Protein AF-T1KEI6-F1 (afdb_monomer_lite)

Sequence (555 aa):
MAERFSPIEEIEIKVPFSKLLQLYTDHPIPQHQKASKKLASEFIQYDKYNFREFKREVYTLTHQNKNYNYVRLSVIYKNNLIQTEACREKKKEAKGYASELMISEILSSDKYFYMKHDQANALKNFDEISLMPPYVIGLPNYRGHCFFVPLFVPLFNIYDFVETLVKANDIAIGYLDAHRRKRPGSKSSRNQSNPDLEQYQEEPEFLWTRAIMDFFSVYRKASRQGELKVENVPNNIHVKYPKLYGDYFNKAKSGAYQKTRNQDDLRLDRRLIKICLELADFQSPSYAEPGGFVCKLFKDILRKLSAESLVIPSESPFNELFNTEIRFEYFCENCALSIPKFKKRKSFSMFRIPAEHETYGSIQEIIDDHKYFLSLQNEKCEHIKKGIVCNNKMKDLQNIVITKLPKILAFETVPYEKKGIPITMSEEITIKSGENISTYELRSYSVVFEVFKDAKGDLISLRHILPDDRVKESGGLHIMANIKTNLGWFEVNNDKVYEPLRDYPFVKPENLIFYVKKNDLSHIPRVGNFYDVEGDLIITADDDVVMFADDNCDW

Foldseek 3Di:
DDDDDDDWDKPWPDPPVVLVVVPDPDDDPVVVVVLVVVLLVVVCVVPVPFWDDWDWDWDWDQDPNDTDTDIIIITIGNDDDPPVVVVVVSVVVSVVVVVVVVVVCLVVCPVLLCPDPVNLVVLVPDDLCRNAQQFQWFAADLAQAQLVFQPLSLLSQASLSSVLLSVLVVVQVVVCVVCVVPDDDPPDDPDDDDPPDPPPPDDDQCPLSSLSNQLSVLVSVCSVQLFDDPLCRPPCVCVVFVPVCVVVVVVNVPPPSPDDVDCSNVSNVSSQVSVLSSCCSPPNVCSVHRDDFNVVVVVVSLVVQQVSCVVDPDGRSCCQAQWWKKWWWWDDPVPPPDDDTDIDIDIDSEFEDEQFDAPAAEPQVCQVPVVNRVLRRQDAQQDADPNDGPRHGTHDIGPMATAHDHQKYKYAYAYDPDHHRGYFYDQKHWHDHPPDIWIWGWFKKKDKDWWFAAPVRHTDDQAPDDDDPRTDDTPGMHMWMWGQAPVGIWIRGHRAIEDDPDDDRGDDHSMMTMIGTPVSPPGGHHRAWHAYPVGHTDHHNVPPPPPDPPPPDDD

Radius of gyration: 28.31 Å; chains: 1; bounding box: 97×71×80 Å

Organism: Tetranychus urticae (NCBI:txid32264)

pLDDT: mean 71.9, std 21.8, range [25.92, 98.12]

Secondary structure (DSSP, 8-state):
---------EEEE---HHHHTTT-SSS-THHHHHHHHHHHHHHHHHTTTTEEEEEEEEEEEEETTEEEEEEEEEEEESSS---HHHHHHHHHHHHHHHHHHHHHHHHH-GGGG---HHHHHHHHT--HHHHS-SEE-----SSS-GGGHHHHHHHHT-HHHHHHHHHHHHHHHHHHHHHHT----TT---S---TT-----PPPTTHHHHHHHHHHHHHHHHGGGSS-------TTHHHHSTTTSHHHHHHHHTSTTS--S--HHHHHHHHHHHHHHHHHHHT-GGGGSS---HHHHHHHHHHHHHHHGGGTTS--THHHHT-EEEEEEEE-TTT-SSSPPEEEEEEESSEEEESEESS--BHHHHHH-HHHHHHHT--B---EETTEE--PBPEEEEEEEEEE--SEEEEEEE--SS--EEPB--SEEEEEETTEEEEEEEEEEEEEEEEEE-TTS-B--SS-PPPPTT--EEEEEEEEEEEEETTEEEEEETTEEE--SS---B--TT-EEEEEEGGG----PEE-SEE-SSS-EEE-TTS-------S----

Structure (mmCIF, N/CA/C/O backbone):
data_AF-T1KEI6-F1
#
_entry.id   AF-T1KEI6-F1
#
loop_
_atom_site.group_PDB
_atom_site.id
_atom_site.type_symbol
_atom_site.label_atom_id
_atom_site.label_alt_id
_atom_site.label_comp_id
_atom_site.label_asym_id
_atom_site.label_entity_id
_atom_site.label_seq_id
_atom_site.pdbx_PDB_ins_code
_atom_site.Cartn_x
_atom_site.Cartn_y
_atom_site.Cartn_z
_atom_site.occupancy
_atom_site.B_iso_or_equiv
_atom_site.auth_seq_id
_atom_site.auth_comp_id
_atom_site.auth_asym_id
_atom_site.auth_atom_id
_atom_site.pdbx_PDB_model_num
ATOM 1 N N . MET A 1 1 ? 70.698 6.287 -36.032 1.00 38.47 1 MET A N 1
ATOM 2 C CA . MET A 1 1 ? 69.749 6.336 -34.899 1.00 38.47 1 MET A CA 1
ATOM 3 C C . MET A 1 1 ? 68.369 6.561 -35.483 1.00 38.47 1 MET A C 1
ATOM 5 O O . MET A 1 1 ? 68.183 7.594 -36.109 1.00 38.47 1 MET A O 1
ATOM 9 N N . ALA A 1 2 ? 67.460 5.593 -35.368 1.00 29.72 2 ALA A N 1
ATOM 10 C CA . ALA A 1 2 ? 66.115 5.686 -35.933 1.00 29.72 2 ALA A CA 1
ATOM 11 C C . ALA A 1 2 ? 65.061 5.720 -34.816 1.00 29.72 2 ALA A C 1
ATOM 13 O O . ALA A 1 2 ? 65.117 4.921 -33.886 1.00 29.72 2 ALA A O 1
ATOM 14 N N . GLU A 1 3 ? 64.161 6.694 -34.939 1.00 38.88 3 GLU A N 1
ATOM 15 C CA . GLU A 1 3 ? 62.774 6.753 -34.462 1.00 38.88 3 GLU A CA 1
ATOM 16 C C . GLU A 1 3 ? 62.344 5.915 -33.242 1.00 38.88 3 GLU A C 1
ATOM 18 O O . GLU A 1 3 ? 62.124 4.710 -33.339 1.00 38.88 3 GLU A O 1
ATOM 23 N N . ARG A 1 4 ? 61.999 6.615 -32.148 1.00 25.92 4 ARG A N 1
ATOM 24 C CA . ARG A 1 4 ? 60.827 6.290 -31.309 1.00 25.92 4 ARG A CA 1
ATOM 25 C C . ARG A 1 4 ? 60.159 7.563 -30.777 1.00 25.92 4 ARG A C 1
ATOM 27 O O . ARG A 1 4 ? 60.355 7.942 -29.628 1.00 25.92 4 ARG A O 1
ATOM 34 N N . PHE A 1 5 ? 59.328 8.200 -31.603 1.00 35.56 5 PHE A N 1
ATOM 35 C CA . PHE A 1 5 ? 58.266 9.075 -31.098 1.00 35.56 5 PHE A CA 1
ATOM 36 C C . PHE A 1 5 ? 56.990 8.255 -30.903 1.00 35.56 5 PHE A C 1
ATOM 38 O O . PHE A 1 5 ? 56.424 7.786 -31.883 1.00 35.56 5 PHE A O 1
ATOM 45 N N . SER A 1 6 ? 56.547 8.109 -29.655 1.00 41.38 6 SER A N 1
ATOM 46 C CA . SER A 1 6 ? 55.143 8.142 -29.195 1.00 41.38 6 SER A CA 1
ATOM 47 C C . SER A 1 6 ? 55.126 7.654 -27.743 1.00 41.38 6 SER A C 1
ATOM 49 O O . SER A 1 6 ? 55.715 6.615 -27.439 1.00 41.38 6 SER A O 1
ATOM 51 N N . PRO A 1 7 ? 54.501 8.413 -26.835 1.00 33.31 7 PRO A N 1
ATOM 52 C CA . PRO A 1 7 ? 53.131 8.042 -26.499 1.00 33.31 7 PRO A CA 1
ATOM 53 C C . PRO A 1 7 ? 52.164 9.220 -26.652 1.00 33.31 7 PRO A C 1
ATOM 55 O O . PRO A 1 7 ? 52.334 10.283 -26.062 1.00 33.31 7 PRO A O 1
ATOM 58 N N . ILE A 1 8 ? 51.113 9.002 -27.438 1.00 34.78 8 ILE A N 1
ATOM 59 C CA . ILE A 1 8 ? 49.883 9.790 -27.390 1.00 34.78 8 ILE A CA 1
ATOM 60 C C . ILE A 1 8 ? 48.855 8.902 -26.693 1.00 34.78 8 ILE A C 1
ATOM 62 O O . ILE A 1 8 ? 48.356 7.963 -27.311 1.00 34.78 8 ILE A O 1
ATOM 66 N N . GLU A 1 9 ? 48.535 9.180 -25.430 1.00 43.12 9 GLU A N 1
ATOM 67 C CA . GLU A 1 9 ? 47.344 8.591 -24.816 1.00 43.12 9 GLU A CA 1
ATOM 68 C C . GLU A 1 9 ? 46.101 9.395 -25.208 1.00 43.12 9 GLU A C 1
ATOM 70 O O . GLU A 1 9 ? 45.993 10.604 -24.986 1.00 43.12 9 GLU A O 1
ATOM 75 N N . GLU A 1 10 ? 45.147 8.700 -25.821 1.00 40.91 10 GLU A N 1
ATOM 76 C CA . GLU A 1 10 ? 43.828 9.235 -26.122 1.00 40.91 10 GLU A CA 1
ATOM 77 C C . GLU A 1 10 ? 42.885 8.918 -24.954 1.00 40.91 10 GLU A C 1
ATOM 79 O O . GLU A 1 10 ? 42.496 7.764 -24.755 1.00 40.91 10 GLU A O 1
ATOM 84 N N . ILE A 1 11 ? 42.471 9.935 -24.190 1.00 40.56 11 ILE A N 1
ATOM 85 C CA . ILE A 1 11 ? 41.444 9.746 -23.159 1.00 40.56 11 ILE A CA 1
ATOM 86 C C . ILE A 1 11 ? 40.081 9.707 -23.851 1.00 40.56 11 ILE A C 1
ATOM 88 O O . ILE A 1 11 ? 39.409 10.721 -24.064 1.00 40.56 11 ILE A O 1
ATOM 92 N N . GLU A 1 12 ? 39.682 8.495 -24.227 1.00 40.91 12 GLU A N 1
ATOM 93 C CA . GLU A 1 12 ? 38.399 8.241 -24.863 1.00 40.91 12 GLU A CA 1
ATOM 94 C C . GLU A 1 12 ? 37.266 8.276 -23.825 1.00 40.91 12 GLU A C 1
ATOM 96 O O . GLU A 1 12 ? 37.066 7.345 -23.030 1.00 40.91 12 GLU A O 1
ATOM 101 N N . ILE A 1 13 ? 36.458 9.338 -23.863 1.00 39.69 13 ILE A N 1
ATOM 102 C CA . ILE A 1 13 ? 35.227 9.427 -23.075 1.00 39.69 13 ILE A CA 1
ATOM 103 C C . ILE A 1 13 ? 34.142 8.609 -23.790 1.00 39.69 13 ILE A C 1
ATOM 105 O O . ILE A 1 13 ? 33.191 9.140 -24.367 1.00 39.69 13 ILE A O 1
ATOM 109 N N . LYS A 1 14 ? 34.283 7.275 -23.739 1.00 37.25 14 LYS A N 1
ATOM 110 C CA . LYS A 1 14 ? 33.232 6.332 -24.146 1.00 37.25 14 LYS A CA 1
ATOM 111 C C . LYS A 1 14 ? 32.002 6.546 -23.273 1.00 37.25 14 LYS A C 1
ATOM 113 O O . LYS A 1 14 ? 31.887 5.960 -22.195 1.00 37.25 14 LYS A O 1
ATOM 118 N N . VAL A 1 15 ? 31.046 7.319 -23.775 1.00 36.94 15 VAL A N 1
ATOM 119 C CA . VAL A 1 15 ? 29.641 7.111 -23.431 1.00 36.94 15 VAL A CA 1
ATOM 120 C C . VAL A 1 15 ? 29.274 5.754 -24.052 1.00 36.94 15 VAL A C 1
ATOM 122 O O . VAL A 1 15 ? 29.346 5.630 -25.276 1.00 36.94 15 VAL A O 1
ATOM 125 N N . PRO A 1 16 ? 28.980 4.698 -23.267 1.00 35.28 16 PRO A N 1
ATOM 126 C CA . PRO A 1 16 ? 28.852 3.343 -23.798 1.00 35.28 16 PRO A CA 1
ATOM 127 C C . PRO A 1 16 ? 27.551 3.209 -24.596 1.00 35.28 16 PRO A C 1
ATOM 129 O O . PRO A 1 16 ? 26.512 2.824 -24.063 1.00 35.28 16 PRO A O 1
ATOM 132 N N . PHE A 1 17 ? 27.606 3.542 -25.887 1.00 33.91 17 PHE A N 1
ATOM 133 C CA . PHE A 1 17 ? 26.422 3.660 -26.739 1.00 33.91 17 PHE A CA 1
ATOM 134 C C . PHE A 1 17 ? 25.686 2.321 -26.928 1.00 33.91 17 PHE A C 1
ATOM 136 O O . PHE A 1 17 ? 24.468 2.303 -27.080 1.00 33.91 17 PHE A O 1
ATOM 143 N N . SER A 1 18 ? 26.391 1.192 -26.783 1.00 32.12 18 SER A N 1
ATOM 144 C CA . SER A 1 18 ? 25.795 -0.149 -26.713 1.00 32.12 18 SER A CA 1
ATOM 145 C C . SER A 1 18 ? 24.859 -0.353 -25.512 1.00 32.12 18 SER A C 1
ATOM 147 O O . SER A 1 18 ? 23.890 -1.091 -25.640 1.00 32.12 18 SER A O 1
ATOM 149 N N . LYS A 1 19 ? 25.084 0.334 -24.378 1.00 31.61 19 LYS A N 1
ATOM 150 C CA . LYS A 1 19 ? 24.149 0.361 -23.233 1.00 31.61 19 LYS A CA 1
ATOM 151 C C . LYS A 1 19 ? 23.049 1.429 -23.376 1.00 31.61 19 LYS A C 1
ATOM 153 O O . LYS A 1 19 ? 22.068 1.371 -22.644 1.00 31.61 19 LYS A O 1
ATOM 158 N N . LEU A 1 20 ? 23.184 2.389 -24.299 1.00 32.56 20 LEU A N 1
ATOM 159 C CA . LEU A 1 20 ? 22.178 3.437 -24.551 1.00 32.56 20 LEU A CA 1
ATOM 160 C C . LEU A 1 20 ? 21.159 3.058 -25.630 1.00 32.56 20 LEU A C 1
ATOM 162 O O . LEU A 1 20 ? 20.000 3.453 -25.515 1.00 32.56 20 LEU A O 1
ATOM 166 N N . LEU A 1 21 ? 21.550 2.258 -26.631 1.00 32.22 21 LEU A N 1
ATOM 167 C CA . LEU A 1 21 ? 20.631 1.776 -27.673 1.00 32.22 21 LEU A CA 1
ATOM 168 C C . LEU A 1 21 ? 19.448 0.966 -27.105 1.00 32.22 21 LEU A C 1
ATOM 170 O O . LEU A 1 21 ? 18.400 0.905 -27.738 1.00 32.22 21 LEU A O 1
ATOM 174 N N . GLN A 1 22 ? 19.610 0.361 -25.920 1.00 36.00 22 GLN A N 1
ATOM 175 C CA . GLN A 1 22 ? 18.556 -0.381 -25.216 1.00 36.00 22 GLN A CA 1
ATOM 176 C C . GLN A 1 22 ? 17.518 0.516 -24.512 1.00 36.00 22 GLN A C 1
ATOM 178 O O . GLN A 1 22 ? 16.436 0.033 -24.199 1.00 36.00 22 GLN A O 1
ATOM 183 N N . LEU A 1 23 ? 17.808 1.797 -24.244 1.00 33.53 23 LEU A N 1
ATOM 184 C CA . LEU A 1 23 ? 16.982 2.626 -23.345 1.00 33.53 23 LEU A CA 1
ATOM 185 C C . LEU A 1 23 ? 16.133 3.707 -24.032 1.00 33.53 23 LEU A C 1
ATOM 187 O O . LEU A 1 23 ? 15.183 4.198 -23.410 1.00 33.53 23 LEU A O 1
ATOM 191 N N . TYR A 1 24 ? 16.453 4.082 -25.278 1.00 39.00 24 TYR A N 1
ATOM 192 C CA . TYR A 1 24 ? 15.924 5.298 -25.906 1.00 39.00 24 TYR A CA 1
ATOM 193 C C . TYR A 1 24 ? 15.519 5.132 -27.376 1.00 39.00 24 TYR A C 1
ATOM 195 O O . TYR A 1 24 ? 16.351 5.192 -28.280 1.00 39.00 24 TYR A O 1
ATOM 203 N N . THR A 1 25 ? 14.208 5.051 -27.615 1.00 38.16 25 THR A N 1
ATOM 204 C CA . THR A 1 25 ? 13.589 5.325 -28.924 1.00 38.16 25 THR A CA 1
ATOM 205 C C . THR A 1 25 ? 13.016 6.741 -29.049 1.00 38.16 25 THR A C 1
ATOM 207 O O . THR A 1 25 ? 12.838 7.196 -30.175 1.00 38.16 25 THR A O 1
ATOM 210 N N . ASP A 1 26 ? 12.782 7.455 -27.934 1.00 36.09 26 ASP A N 1
ATOM 211 C CA . ASP A 1 26 ? 11.864 8.613 -27.916 1.00 36.09 26 ASP A CA 1
ATOM 212 C C . ASP A 1 26 ? 12.410 9.924 -27.293 1.00 36.09 26 ASP A C 1
ATOM 214 O O . ASP A 1 26 ? 11.687 10.917 -27.259 1.00 36.09 26 ASP A O 1
ATOM 218 N N . HIS A 1 27 ? 13.675 9.989 -26.840 1.00 43.28 27 HIS A N 1
ATOM 219 C CA . HIS A 1 27 ? 14.307 11.257 -26.406 1.00 43.28 27 HIS A CA 1
ATOM 220 C C . HIS A 1 27 ? 15.414 11.714 -27.377 1.00 43.28 27 HIS A C 1
ATOM 222 O O . HIS A 1 27 ? 16.177 10.886 -27.883 1.00 43.28 27 HIS A O 1
ATOM 228 N N . PRO A 1 28 ? 15.539 13.028 -27.652 1.00 40.50 28 PRO A N 1
ATOM 229 C CA . PRO A 1 28 ? 16.438 13.523 -28.683 1.00 40.50 28 PRO A CA 1
ATOM 230 C C . PRO A 1 28 ? 17.894 13.669 -28.198 1.00 40.50 28 PRO A C 1
ATOM 232 O O . PRO A 1 28 ? 18.203 14.269 -27.167 1.00 40.50 28 PRO A O 1
ATOM 235 N N . ILE A 1 29 ? 18.806 13.216 -29.059 1.00 46.03 29 ILE A N 1
ATOM 236 C CA . ILE A 1 29 ? 20.278 13.227 -28.943 1.00 46.03 29 ILE A CA 1
ATOM 237 C C . ILE A 1 29 ? 20.946 14.557 -28.467 1.00 46.03 29 ILE A C 1
ATOM 239 O O . ILE A 1 29 ? 22.008 14.470 -27.839 1.00 46.03 29 ILE A O 1
ATOM 243 N N . PRO A 1 30 ? 20.426 15.787 -28.710 1.00 47.66 30 PRO A N 1
ATOM 244 C CA . PRO A 1 30 ? 21.139 17.029 -28.372 1.00 47.66 30 PRO A CA 1
ATOM 245 C C . PRO A 1 30 ? 21.474 17.250 -26.889 1.00 47.66 30 PRO A C 1
ATOM 247 O O . PRO A 1 30 ? 22.436 17.963 -26.596 1.00 47.66 30 PRO A O 1
ATOM 250 N N . GLN A 1 31 ? 20.721 16.670 -25.948 1.00 45.50 31 GLN A N 1
ATOM 251 C CA . GLN A 1 31 ? 20.907 16.947 -24.515 1.00 45.50 31 GLN A CA 1
ATOM 252 C C . GLN A 1 31 ? 22.153 16.254 -23.945 1.00 45.50 31 GLN A C 1
ATOM 254 O O . GLN A 1 31 ? 23.001 16.912 -23.338 1.00 45.50 31 GLN A O 1
ATOM 259 N N . HIS A 1 32 ? 22.357 14.970 -24.257 1.00 46.31 32 HIS A N 1
ATOM 260 C CA . HIS A 1 32 ? 23.602 14.271 -23.921 1.00 46.31 32 HIS A CA 1
ATOM 261 C C . HIS A 1 32 ? 24.819 14.922 -24.590 1.00 46.31 32 HIS A C 1
ATOM 263 O O . HIS A 1 32 ? 25.859 15.061 -23.955 1.00 46.31 32 HIS A O 1
ATOM 269 N N . GLN A 1 33 ? 24.685 15.428 -25.825 1.00 50.41 33 GLN A N 1
ATOM 270 C CA . GLN A 1 33 ? 25.759 16.208 -26.453 1.00 50.41 33 GLN A CA 1
ATOM 271 C C . GLN A 1 33 ? 26.091 17.491 -25.672 1.00 50.41 33 GLN A C 1
ATOM 273 O O . GLN A 1 33 ? 27.256 17.882 -25.636 1.00 50.41 33 GLN A O 1
ATOM 278 N N . LYS A 1 34 ? 25.109 18.151 -25.042 1.00 53.28 34 LYS A N 1
ATOM 279 C CA . LYS A 1 34 ? 25.338 19.333 -24.194 1.00 53.28 34 LYS A CA 1
ATOM 280 C C . LYS A 1 34 ? 26.095 18.959 -22.914 1.00 53.28 34 LYS A C 1
ATOM 282 O O . LYS A 1 34 ? 27.086 19.615 -22.601 1.00 53.28 34 LYS A O 1
ATOM 287 N N . ALA A 1 35 ? 25.689 17.883 -22.237 1.00 48.25 35 ALA A N 1
ATOM 288 C CA . ALA A 1 35 ? 26.375 17.365 -21.050 1.00 48.25 35 ALA A CA 1
ATOM 289 C C . ALA A 1 35 ? 27.827 16.952 -21.360 1.00 48.25 35 ALA A C 1
ATOM 291 O O . ALA A 1 35 ? 28.758 17.423 -20.711 1.00 48.25 35 ALA A O 1
ATOM 292 N N . SER A 1 36 ? 28.045 16.155 -22.412 1.00 51.81 36 SER A N 1
ATOM 293 C CA . SER A 1 36 ? 29.386 15.702 -22.804 1.00 51.81 36 SER A CA 1
ATOM 294 C C . SER A 1 36 ? 30.289 16.845 -23.294 1.00 51.81 36 SER A C 1
ATOM 296 O O . SER A 1 36 ? 31.496 16.797 -23.073 1.00 51.81 36 SER A O 1
ATOM 298 N N . LYS A 1 37 ? 29.731 17.901 -23.910 1.00 57.62 37 LYS A N 1
ATOM 299 C CA . LYS A 1 37 ? 30.481 19.127 -24.246 1.00 57.62 37 LYS A CA 1
ATOM 300 C C . LYS A 1 37 ? 30.901 19.917 -23.005 1.00 57.62 37 LYS A C 1
ATOM 302 O O . LYS A 1 37 ? 32.037 20.379 -22.967 1.00 57.62 37 LYS A O 1
ATOM 307 N N . LYS A 1 38 ? 30.016 20.068 -22.008 1.00 56.81 38 LYS A N 1
ATOM 308 C CA . LYS A 1 38 ? 30.355 20.722 -20.729 1.00 56.81 38 LYS A CA 1
ATOM 309 C C . LYS A 1 38 ? 31.501 19.971 -20.046 1.00 56.81 38 LYS A C 1
ATOM 311 O O . LYS A 1 38 ? 32.516 20.578 -19.729 1.00 56.81 38 LYS A O 1
ATOM 316 N N . LEU A 1 39 ? 31.386 18.645 -19.973 1.00 53.88 39 LEU A N 1
ATOM 317 C CA . LEU A 1 39 ? 32.403 17.774 -19.390 1.00 53.88 39 LEU A CA 1
ATOM 318 C C . LEU A 1 39 ? 33.768 17.894 -20.084 1.00 53.88 39 LEU A C 1
ATOM 320 O O . LEU A 1 39 ? 34.794 18.032 -19.425 1.00 53.88 39 LEU A O 1
ATOM 324 N N . ALA A 1 40 ? 33.788 17.867 -21.420 1.00 56.53 40 ALA A N 1
ATOM 325 C CA . ALA A 1 40 ? 35.022 18.055 -22.174 1.00 56.53 40 ALA A CA 1
ATOM 326 C C . ALA A 1 40 ? 35.631 19.445 -21.927 1.00 56.53 40 ALA A C 1
ATOM 328 O O . ALA A 1 40 ? 36.840 19.554 -21.761 1.00 56.53 40 ALA A O 1
ATOM 329 N N . SER A 1 41 ? 34.807 20.495 -21.841 1.00 61.47 41 SER A N 1
ATOM 330 C CA . SER A 1 41 ? 35.268 21.847 -21.502 1.00 61.47 41 SER A CA 1
ATOM 331 C C . SER A 1 41 ? 35.900 21.917 -20.108 1.00 61.47 41 SER A C 1
ATOM 333 O O . SER A 1 41 ? 36.928 22.569 -19.947 1.00 61.47 41 SER A O 1
ATOM 335 N N . GLU A 1 42 ? 35.322 21.244 -19.112 1.00 56.47 42 GLU A N 1
ATOM 336 C CA . GLU A 1 42 ? 35.853 21.180 -17.742 1.00 56.47 42 GLU A CA 1
ATOM 337 C C . GLU A 1 42 ? 37.189 20.410 -17.693 1.00 56.47 42 GLU A C 1
ATOM 339 O O . GLU A 1 42 ? 38.152 20.884 -17.090 1.00 56.47 42 GLU A O 1
ATOM 344 N N . PHE A 1 43 ? 37.307 19.290 -18.419 1.00 56.72 43 PHE A N 1
ATOM 345 C CA . PHE A 1 43 ? 38.569 18.541 -18.567 1.00 56.72 43 PHE A CA 1
ATOM 346 C C . PHE A 1 43 ? 39.675 19.380 -19.235 1.00 56.72 43 PHE A C 1
ATOM 348 O O . PHE A 1 43 ? 40.827 19.382 -18.792 1.00 56.72 43 PHE A O 1
ATOM 355 N N . ILE A 1 44 ? 39.329 20.126 -20.289 1.00 61.78 44 ILE A N 1
ATOM 356 C CA . ILE A 1 44 ? 40.256 21.015 -21.008 1.00 61.78 44 ILE A CA 1
ATOM 357 C C . ILE A 1 44 ? 40.701 22.187 -20.123 1.00 61.78 44 ILE A C 1
ATOM 359 O O . ILE A 1 44 ? 41.835 22.639 -20.245 1.00 61.78 44 ILE A O 1
ATOM 363 N N . GLN A 1 45 ? 39.842 22.685 -19.230 1.00 63.09 45 GLN A N 1
ATOM 364 C CA . GLN A 1 45 ? 40.212 23.739 -18.281 1.00 63.09 45 GLN A CA 1
ATOM 365 C C . GLN A 1 45 ? 41.131 23.227 -17.166 1.00 63.09 45 GLN A C 1
ATOM 367 O O . GLN A 1 45 ? 42.099 23.912 -16.840 1.00 63.09 45 GLN A O 1
ATOM 372 N N . TYR A 1 46 ? 40.858 22.035 -16.622 1.00 57.31 46 TYR A N 1
ATOM 373 C CA . TYR A 1 46 ? 41.630 21.437 -15.527 1.00 57.31 46 TYR A CA 1
ATOM 374 C C . TYR A 1 46 ? 43.112 21.230 -15.881 1.00 57.31 46 TYR A C 1
ATOM 376 O O . TYR A 1 46 ? 43.982 21.571 -15.086 1.00 57.31 46 TYR A O 1
ATOM 384 N N . ASP A 1 47 ? 43.406 20.745 -17.092 1.00 60.19 47 ASP A N 1
ATOM 385 C CA . ASP A 1 47 ? 44.780 20.532 -17.577 1.00 60.19 47 ASP A CA 1
ATOM 386 C C . ASP A 1 47 ? 45.053 21.293 -18.891 1.00 60.19 47 ASP A C 1
ATOM 388 O O . ASP A 1 47 ? 45.525 20.770 -19.906 1.00 60.19 47 ASP A O 1
ATOM 392 N N . LYS A 1 48 ? 44.724 22.590 -18.875 1.00 64.38 48 LYS A N 1
ATOM 393 C CA . LYS A 1 48 ? 44.832 23.499 -20.030 1.00 64.38 48 LYS A CA 1
ATOM 394 C C . LYS A 1 48 ? 46.241 23.585 -20.627 1.00 64.38 48 LYS A C 1
ATOM 396 O O . LYS A 1 48 ? 46.381 23.862 -21.817 1.00 64.38 48 LYS A O 1
ATOM 401 N N . TYR A 1 49 ? 47.279 23.370 -19.819 1.00 63.66 49 TYR A N 1
ATOM 402 C CA . TYR A 1 49 ? 48.675 23.496 -20.248 1.00 63.66 49 TYR A CA 1
ATOM 403 C C . TYR A 1 49 ? 49.183 22.258 -21.000 1.00 63.66 49 TYR A C 1
ATOM 405 O O . TYR A 1 49 ? 49.959 22.410 -21.947 1.00 63.66 49 TYR A O 1
ATOM 413 N N . ASN A 1 50 ? 48.712 21.054 -20.649 1.00 60.56 50 ASN A N 1
ATOM 414 C CA . ASN A 1 50 ? 49.033 19.839 -21.402 1.00 60.56 50 ASN A CA 1
ATOM 415 C C . ASN A 1 50 ? 47.986 19.495 -22.468 1.00 60.56 50 ASN A C 1
ATOM 417 O O . ASN A 1 50 ? 48.246 18.608 -23.280 1.00 60.56 50 ASN A O 1
ATOM 421 N N . PHE A 1 51 ? 46.833 20.171 -22.516 1.00 65.00 51 PHE A N 1
ATOM 422 C CA . PHE A 1 51 ? 45.842 19.978 -23.577 1.00 65.00 51 PHE A CA 1
ATOM 423 C C . PHE A 1 51 ? 46.471 20.121 -24.976 1.00 65.00 51 PHE A C 1
ATOM 425 O O . PHE A 1 51 ? 47.215 21.063 -25.276 1.00 65.00 51 PHE A O 1
ATOM 432 N N . ARG A 1 52 ? 46.173 19.153 -25.847 1.00 68.69 52 ARG A N 1
ATOM 433 C CA . ARG A 1 52 ? 46.629 19.110 -27.239 1.00 68.69 52 ARG A CA 1
ATOM 434 C C . ARG A 1 52 ? 45.490 19.372 -28.210 1.00 68.69 52 ARG A C 1
ATOM 436 O O . ARG A 1 52 ? 45.619 20.239 -29.066 1.00 68.69 52 ARG A O 1
ATOM 443 N N . GLU A 1 53 ? 44.429 18.577 -28.124 1.00 71.12 53 GLU A N 1
ATOM 444 C CA . GLU A 1 53 ? 43.379 18.537 -29.139 1.00 71.12 53 GLU A CA 1
ATOM 445 C C . GLU A 1 53 ? 42.075 17.981 -28.558 1.00 71.12 53 GLU A C 1
ATOM 447 O O . GLU A 1 53 ? 42.080 17.056 -27.746 1.00 71.12 53 GLU A O 1
ATOM 452 N N . PHE A 1 54 ? 40.947 18.527 -29.008 1.00 63.28 54 PHE A N 1
ATOM 453 C CA . PHE A 1 54 ? 39.620 17.982 -28.754 1.00 63.28 54 PHE A CA 1
ATOM 454 C C . PHE A 1 54 ? 39.060 17.437 -30.064 1.00 63.28 54 PHE A C 1
ATOM 456 O O . PHE A 1 54 ? 38.797 18.207 -30.991 1.00 63.28 54 PHE A O 1
ATOM 463 N N . LYS A 1 55 ? 38.857 16.121 -30.137 1.00 64.94 55 LYS A N 1
ATOM 464 C CA . LYS A 1 55 ? 38.270 15.470 -31.309 1.00 64.94 55 LYS A CA 1
ATOM 465 C C . LYS A 1 55 ? 36.797 15.188 -31.075 1.00 64.94 55 LYS A C 1
ATOM 467 O O . LYS A 1 55 ? 36.406 14.601 -30.066 1.00 64.94 55 LYS A O 1
ATOM 472 N N . ARG A 1 56 ? 35.982 15.595 -32.047 1.00 63.81 56 ARG A N 1
ATOM 473 C CA . ARG A 1 56 ? 34.561 15.262 -32.141 1.00 63.81 56 ARG A CA 1
ATOM 474 C C . ARG A 1 56 ? 34.346 14.437 -33.398 1.00 63.81 56 ARG A C 1
ATOM 476 O O . ARG A 1 56 ? 34.288 14.989 -34.493 1.00 63.81 56 ARG A O 1
ATOM 483 N N . GLU A 1 57 ? 34.170 13.139 -33.224 1.00 59.62 57 GLU A N 1
ATOM 484 C CA . GLU A 1 57 ? 33.961 12.203 -34.326 1.00 59.62 57 GLU A CA 1
ATOM 485 C C . GLU A 1 57 ? 32.482 11.814 -34.364 1.00 59.62 57 GLU A C 1
ATOM 487 O O . GLU A 1 57 ? 31.909 11.384 -33.359 1.00 59.62 57 GLU A O 1
ATOM 492 N N . VAL A 1 58 ? 31.837 12.033 -35.511 1.00 53.12 58 VAL A N 1
ATOM 493 C CA . VAL A 1 58 ? 30.435 11.663 -35.731 1.00 53.12 58 VAL A CA 1
ATOM 494 C C . VAL A 1 58 ? 30.415 10.365 -36.519 1.00 53.12 58 VAL A C 1
ATOM 496 O O . VAL A 1 58 ? 30.947 10.302 -37.623 1.00 53.12 58 VAL A O 1
ATOM 499 N N . TYR A 1 59 ? 29.773 9.349 -35.960 1.00 54.91 59 TYR A N 1
ATOM 500 C CA . TYR A 1 59 ? 29.648 8.035 -36.570 1.00 54.91 59 TYR A CA 1
ATOM 501 C C . TYR A 1 59 ? 28.178 7.744 -36.849 1.00 54.91 59 TYR A C 1
ATOM 503 O O . TYR A 1 59 ? 27.320 7.982 -35.997 1.00 54.91 59 TYR A O 1
ATOM 511 N N . THR A 1 60 ? 27.893 7.197 -38.029 1.00 45.88 60 THR A N 1
ATOM 512 C CA . THR A 1 60 ? 26.555 6.713 -38.386 1.00 45.88 60 THR A CA 1
ATOM 513 C C . THR A 1 60 ? 26.541 5.196 -38.257 1.00 45.88 60 THR A C 1
ATOM 515 O O . THR A 1 60 ? 27.195 4.506 -39.033 1.00 45.88 60 THR A O 1
ATOM 518 N N . LEU A 1 61 ? 25.806 4.670 -37.278 1.00 42.03 61 LEU A N 1
ATOM 519 C CA . LEU A 1 61 ? 25.553 3.239 -37.143 1.00 42.03 61 LEU A CA 1
ATOM 520 C C . LEU A 1 61 ? 24.202 2.912 -37.786 1.00 42.03 61 LEU A C 1
ATOM 522 O O . LEU A 1 61 ? 23.162 3.342 -37.287 1.00 42.03 61 LEU A O 1
ATOM 526 N N . THR A 1 62 ? 24.191 2.133 -38.862 1.00 41.94 62 THR A N 1
ATOM 527 C CA . THR A 1 62 ? 22.943 1.602 -39.424 1.00 41.94 62 THR A CA 1
ATOM 528 C C . THR A 1 62 ? 22.542 0.332 -38.680 1.00 41.94 62 THR A C 1
ATOM 530 O O . THR A 1 62 ? 23.300 -0.634 -38.621 1.00 41.94 62 THR A O 1
ATOM 533 N N . HIS A 1 63 ? 21.338 0.316 -38.113 1.00 37.66 63 HIS A N 1
ATOM 534 C CA . HIS A 1 63 ? 20.793 -0.840 -37.411 1.00 37.66 63 HIS A CA 1
ATOM 535 C C . HIS A 1 63 ? 19.291 -0.966 -37.695 1.00 37.66 63 HIS A C 1
ATOM 537 O O . HIS A 1 63 ? 18.544 -0.010 -37.504 1.00 37.66 63 HIS A O 1
ATOM 543 N N . GLN A 1 64 ? 18.844 -2.130 -38.188 1.00 34.34 64 GLN A N 1
ATOM 544 C CA . GLN A 1 64 ? 17.463 -2.358 -38.661 1.00 34.34 64 GLN A CA 1
ATOM 545 C C . GLN A 1 64 ? 16.940 -1.250 -39.598 1.00 34.34 64 GLN A C 1
ATOM 547 O O . GLN A 1 64 ? 15.878 -0.673 -39.371 1.00 34.34 64 GLN A O 1
ATOM 552 N N . ASN A 1 65 ? 17.715 -0.925 -40.638 1.00 46.31 65 ASN A N 1
ATOM 553 C CA . ASN A 1 65 ? 17.411 0.111 -41.638 1.00 46.31 65 ASN A CA 1
ATOM 554 C C . ASN A 1 65 ? 17.162 1.524 -41.065 1.00 46.31 65 ASN A C 1
ATOM 556 O O . ASN A 1 65 ? 16.669 2.402 -41.770 1.00 46.31 65 ASN A O 1
ATOM 560 N N . LYS A 1 66 ? 17.541 1.774 -39.805 1.00 36.88 66 LYS A N 1
ATOM 561 C CA . LYS A 1 66 ? 17.569 3.102 -39.187 1.00 36.88 66 LYS A CA 1
ATOM 562 C C . LYS A 1 66 ? 19.016 3.528 -38.959 1.00 36.88 66 LYS A C 1
ATOM 564 O O . LYS A 1 66 ? 19.833 2.748 -38.474 1.00 36.88 66 LYS A O 1
ATOM 569 N N . ASN A 1 67 ? 19.323 4.771 -39.318 1.00 44.06 67 ASN A N 1
ATOM 570 C CA . ASN A 1 67 ? 20.643 5.369 -39.137 1.00 44.06 67 ASN A CA 1
ATOM 571 C C . ASN A 1 67 ? 20.705 6.107 -37.799 1.00 44.06 67 ASN A C 1
ATOM 573 O O . ASN A 1 67 ? 19.950 7.052 -37.569 1.00 44.06 67 ASN A O 1
ATOM 577 N N . TYR A 1 68 ? 21.622 5.687 -36.934 1.00 41.34 68 TYR A N 1
ATOM 578 C CA . TYR A 1 68 ? 21.848 6.266 -35.617 1.00 41.34 68 TYR A CA 1
ATOM 579 C C . TYR A 1 68 ? 23.165 7.038 -35.613 1.00 41.34 68 TYR A C 1
ATOM 581 O O . TYR A 1 68 ? 24.245 6.451 -35.659 1.00 41.34 68 TYR A O 1
ATOM 589 N N . ASN A 1 69 ? 23.071 8.364 -35.536 1.00 44.75 69 ASN A N 1
ATOM 590 C CA . ASN A 1 69 ? 24.235 9.238 -35.446 1.00 44.75 69 ASN A CA 1
ATOM 591 C C . ASN A 1 69 ? 24.689 9.346 -33.986 1.00 44.75 69 ASN A C 1
ATOM 593 O O . ASN A 1 69 ? 24.021 10.002 -33.183 1.00 44.75 69 ASN A O 1
ATOM 597 N N . TYR A 1 70 ? 25.829 8.744 -33.645 1.00 44.84 70 TYR A N 1
ATOM 598 C CA . TYR A 1 70 ? 26.481 8.944 -32.351 1.00 44.84 70 TYR A CA 1
ATOM 599 C C . TYR A 1 70 ? 27.710 9.844 -32.483 1.00 44.84 70 TYR A C 1
ATOM 601 O O . TYR A 1 70 ? 28.247 10.060 -33.569 1.00 44.84 70 TYR A O 1
ATOM 609 N N . VAL A 1 71 ? 28.127 10.424 -31.359 1.00 46.47 71 VAL A N 1
ATOM 610 C CA . VAL A 1 71 ? 29.239 11.373 -31.301 1.00 46.47 71 VAL A CA 1
ATOM 611 C C . VAL A 1 71 ? 30.225 10.904 -30.242 1.00 46.47 71 VAL A C 1
ATOM 613 O O . VAL A 1 71 ? 29.886 10.883 -29.059 1.00 46.47 71 VAL A O 1
ATOM 616 N N . ARG A 1 72 ? 31.439 10.549 -30.661 1.00 52.75 72 ARG A N 1
ATOM 617 C CA . ARG A 1 72 ? 32.583 10.323 -29.772 1.00 52.75 72 ARG A CA 1
ATOM 618 C C . ARG A 1 72 ? 33.250 11.663 -29.502 1.00 52.75 72 ARG A C 1
ATOM 620 O O . ARG A 1 72 ? 33.479 12.439 -30.430 1.00 52.75 72 ARG A O 1
ATOM 627 N N . LEU A 1 73 ? 33.536 11.925 -28.231 1.00 51.22 73 LEU A N 1
ATOM 628 C CA . LEU A 1 73 ? 34.333 13.063 -27.795 1.00 51.22 73 LEU A CA 1
ATOM 629 C C . LEU A 1 73 ? 35.609 12.525 -27.151 1.00 51.22 73 LEU A C 1
ATOM 631 O O . LEU A 1 73 ? 35.538 11.802 -26.155 1.00 51.22 73 LEU A O 1
ATOM 635 N N . SER A 1 74 ? 36.751 12.896 -27.712 1.00 57.03 74 SER A N 1
ATOM 636 C CA . SER A 1 74 ? 38.070 12.531 -27.197 1.00 57.03 74 SER A CA 1
ATOM 637 C C . SER A 1 74 ? 38.844 13.790 -26.837 1.00 57.03 74 SER A C 1
ATOM 639 O O . SER A 1 74 ? 38.847 14.765 -27.594 1.00 57.03 74 SER A O 1
ATOM 641 N N . VAL A 1 75 ? 39.507 13.771 -25.682 1.00 57.09 75 VAL A N 1
ATOM 642 C CA . VAL A 1 75 ? 40.383 14.860 -25.237 1.00 57.09 75 VAL A CA 1
ATOM 643 C C . VAL A 1 75 ? 41.806 14.313 -25.199 1.00 57.09 75 VAL A C 1
ATOM 645 O O . VAL A 1 75 ? 42.071 13.305 -24.546 1.00 57.09 75 VAL A O 1
ATOM 648 N N . ILE A 1 76 ? 42.703 14.937 -25.955 1.00 63.16 76 ILE A N 1
ATOM 649 C CA . ILE A 1 76 ? 44.079 14.482 -26.159 1.00 63.16 76 ILE A CA 1
ATOM 650 C C . ILE A 1 76 ? 45.018 15.451 -25.447 1.00 63.16 76 ILE A C 1
ATOM 652 O O . ILE A 1 76 ? 44.868 16.670 -25.573 1.00 63.16 76 ILE A O 1
ATOM 656 N N . TYR A 1 77 ? 46.009 14.907 -24.745 1.00 62.78 77 TYR A N 1
ATOM 657 C CA . TYR A 1 77 ? 47.004 15.655 -23.976 1.00 62.78 77 TYR A CA 1
ATOM 658 C C . TYR A 1 77 ? 48.426 15.376 -24.489 1.00 62.78 77 TYR A C 1
ATOM 660 O O . TYR A 1 77 ? 48.644 14.484 -25.311 1.00 62.78 77 TYR A O 1
ATOM 668 N N . LYS A 1 78 ? 49.393 16.205 -24.083 1.00 51.28 78 LYS A N 1
ATOM 669 C CA . LYS A 1 78 ? 50.775 16.185 -24.594 1.00 51.28 78 LYS A CA 1
ATOM 670 C C . LYS A 1 78 ? 51.732 15.288 -23.804 1.00 51.28 78 LYS A C 1
ATOM 672 O O . LYS A 1 78 ? 52.746 14.909 -24.374 1.00 51.28 78 LYS A O 1
ATOM 677 N N . ASN A 1 79 ? 51.438 14.976 -22.536 1.00 56.94 79 ASN A N 1
ATOM 678 C CA . ASN A 1 79 ? 52.347 14.273 -21.620 1.00 56.94 79 ASN A CA 1
ATOM 679 C C . ASN A 1 79 ? 51.624 13.219 -20.757 1.00 56.94 79 ASN A C 1
ATOM 681 O O . ASN A 1 79 ? 50.454 13.366 -20.416 1.00 56.94 79 ASN A O 1
ATOM 685 N N . ASN A 1 80 ? 52.370 12.183 -20.366 1.00 47.53 80 ASN A N 1
ATOM 686 C CA . ASN A 1 80 ? 51.892 10.879 -19.877 1.00 47.53 80 ASN A CA 1
ATOM 687 C C . ASN A 1 80 ? 51.401 10.799 -18.410 1.00 47.53 80 ASN A C 1
ATOM 689 O O . ASN A 1 80 ? 51.422 9.715 -17.829 1.00 47.53 80 ASN A O 1
ATOM 693 N N . LEU A 1 81 ? 51.030 11.908 -17.760 1.00 49.16 81 LEU A N 1
ATOM 694 C CA . LEU A 1 81 ? 50.771 11.894 -16.308 1.00 49.16 81 LEU A CA 1
ATOM 695 C C . LEU A 1 81 ? 49.573 12.738 -15.861 1.00 49.16 81 LEU A C 1
ATOM 697 O O . LEU A 1 81 ? 49.625 13.473 -14.877 1.00 49.16 81 LEU A O 1
ATOM 701 N N . ILE A 1 82 ? 48.439 12.529 -16.532 1.00 51.00 82 ILE A N 1
ATOM 702 C CA . ILE A 1 82 ? 47.142 12.715 -15.878 1.00 51.00 82 ILE A CA 1
ATOM 703 C C . ILE A 1 82 ? 47.014 11.585 -14.855 1.00 51.00 82 ILE A C 1
ATOM 705 O O . ILE A 1 82 ? 46.870 10.422 -15.230 1.00 51.00 82 ILE A O 1
ATOM 709 N N . GLN A 1 83 ? 47.098 11.917 -13.564 1.00 52.59 83 GLN A N 1
ATOM 710 C CA . GLN A 1 83 ? 46.977 10.925 -12.496 1.00 52.59 83 GLN A CA 1
ATOM 711 C C . GLN A 1 83 ? 45.683 10.121 -12.675 1.00 52.59 83 GLN A C 1
ATOM 713 O O . GLN A 1 83 ? 44.582 10.677 -12.752 1.00 52.59 83 GLN A O 1
ATOM 718 N N . THR A 1 84 ? 45.817 8.796 -12.736 1.00 51.16 84 THR A N 1
ATOM 719 C CA . THR A 1 84 ? 44.715 7.863 -13.015 1.00 51.16 84 THR A CA 1
ATOM 720 C C . THR A 1 84 ? 43.573 8.010 -12.006 1.00 51.16 84 THR A C 1
ATOM 722 O O . THR A 1 84 ? 42.417 7.760 -12.341 1.00 51.16 84 THR A O 1
ATOM 725 N N . GLU A 1 85 ? 43.905 8.447 -10.790 1.00 45.31 85 GLU A N 1
ATOM 726 C CA . GLU A 1 85 ? 43.003 8.812 -9.696 1.00 45.31 85 GLU A CA 1
ATOM 727 C C . GLU A 1 85 ? 42.137 10.032 -10.056 1.00 45.31 85 GLU A C 1
ATOM 729 O O . GLU A 1 85 ? 40.925 9.888 -10.188 1.00 45.31 85 GLU A O 1
ATOM 734 N N . ALA A 1 86 ? 42.741 11.188 -10.362 1.00 49.69 86 ALA A N 1
ATOM 735 C CA . ALA A 1 86 ? 42.029 12.399 -10.787 1.00 49.69 86 ALA A CA 1
ATOM 736 C C . ALA A 1 86 ? 41.163 12.154 -12.039 1.00 49.69 86 ALA A C 1
ATOM 738 O O . ALA A 1 86 ? 40.038 12.644 -12.151 1.00 49.69 86 ALA A O 1
ATOM 739 N N . CYS A 1 87 ? 41.645 11.319 -12.966 1.00 49.25 87 CYS A N 1
ATOM 740 C CA . CYS A 1 87 ? 40.881 10.901 -14.140 1.00 49.25 87 CYS A CA 1
ATOM 741 C C . CYS A 1 87 ? 39.657 10.034 -13.767 1.00 49.25 87 CYS A C 1
ATOM 743 O O . CYS A 1 87 ? 38.577 10.185 -14.348 1.00 49.25 87 CYS A O 1
ATOM 745 N N . ARG A 1 88 ? 39.790 9.140 -12.774 1.00 49.50 88 ARG A N 1
ATOM 746 C CA . ARG A 1 88 ? 38.682 8.340 -12.215 1.00 49.50 88 ARG A CA 1
ATOM 747 C C . ARG A 1 88 ? 37.693 9.201 -11.435 1.00 49.50 88 ARG A C 1
ATOM 749 O O . ARG A 1 88 ? 36.493 8.989 -11.598 1.00 49.50 88 ARG A O 1
ATOM 756 N N . GLU A 1 89 ? 38.161 10.163 -10.646 1.00 49.19 89 GLU A N 1
ATOM 757 C CA . GLU A 1 89 ? 37.320 11.097 -9.890 1.00 49.19 89 GLU A CA 1
ATOM 758 C C . GLU A 1 89 ? 36.515 11.998 -10.819 1.00 49.19 89 GLU A C 1
ATOM 760 O O . GLU A 1 89 ? 35.288 11.993 -10.747 1.00 49.19 89 GLU A O 1
ATOM 765 N N . LYS A 1 90 ? 37.146 12.650 -11.802 1.00 51.25 90 LYS A N 1
ATOM 766 C CA . LYS A 1 90 ? 36.412 13.449 -12.797 1.00 51.25 90 LYS A CA 1
ATOM 767 C C . LYS A 1 90 ? 35.462 12.596 -13.644 1.00 51.25 90 LYS A C 1
ATOM 769 O O . LYS A 1 90 ? 34.390 13.059 -14.016 1.00 51.25 90 LYS A O 1
ATOM 774 N N . LYS A 1 91 ? 35.765 11.312 -13.877 1.00 47.91 91 LYS A N 1
ATOM 775 C CA . LYS A 1 91 ? 34.833 10.342 -14.495 1.00 47.91 91 LYS A CA 1
ATOM 776 C C . LYS A 1 91 ? 33.712 9.872 -13.551 1.00 47.91 91 LYS A C 1
ATOM 778 O O . LYS A 1 91 ? 32.684 9.393 -14.036 1.00 47.91 91 LYS A O 1
ATOM 783 N N . LYS A 1 92 ? 33.884 9.982 -12.231 1.00 47.97 92 LYS A N 1
ATOM 784 C CA . LYS A 1 92 ? 32.856 9.738 -11.205 1.00 47.97 92 LYS A CA 1
ATOM 785 C C . LYS A 1 92 ? 31.934 10.955 -11.090 1.00 47.97 92 LYS A C 1
ATOM 787 O O . LYS A 1 92 ? 30.727 10.772 -11.203 1.00 47.97 92 LYS A O 1
ATOM 792 N N . GLU A 1 93 ? 32.485 12.166 -11.015 1.00 48.44 93 GLU A N 1
ATOM 793 C CA . GLU A 1 93 ? 31.744 13.434 -11.126 1.00 48.44 93 GLU A CA 1
ATOM 794 C C . GLU A 1 93 ? 30.941 13.501 -12.432 1.00 48.44 93 GLU A C 1
ATOM 796 O O . GLU A 1 93 ? 29.747 13.771 -12.404 1.00 48.44 93 GLU A O 1
ATOM 801 N N . ALA A 1 94 ? 31.547 13.137 -13.571 1.00 44.50 94 ALA A N 1
ATOM 802 C CA . ALA A 1 94 ? 30.867 13.062 -14.867 1.00 44.50 94 ALA A CA 1
ATOM 803 C C . ALA A 1 94 ? 29.608 12.188 -14.846 1.00 44.50 94 ALA A C 1
ATOM 805 O O . ALA A 1 94 ? 28.605 12.507 -15.484 1.00 44.50 94 ALA A O 1
ATOM 806 N N . LYS A 1 95 ? 29.683 11.050 -14.145 1.00 44.25 95 LYS A N 1
ATOM 807 C CA . LYS A 1 95 ? 28.557 10.131 -13.973 1.00 44.25 95 LYS A CA 1
ATOM 808 C C . LYS A 1 95 ? 27.528 10.701 -13.005 1.00 44.25 95 LYS A C 1
ATOM 810 O O . LYS A 1 95 ? 26.353 10.588 -13.315 1.00 44.25 95 LYS A O 1
ATOM 815 N N . GLY A 1 96 ? 27.964 11.331 -11.911 1.00 43.00 96 GLY A N 1
ATOM 816 C CA . GLY A 1 96 ? 27.100 12.081 -10.994 1.00 43.00 96 GLY A CA 1
ATOM 817 C C . GLY A 1 96 ? 26.281 13.121 -11.750 1.00 43.00 96 GLY A C 1
ATOM 818 O O . GLY A 1 96 ? 25.072 12.973 -11.856 1.00 43.00 96 GLY A O 1
ATOM 819 N N . TYR A 1 97 ? 26.942 14.055 -12.434 1.00 45.59 97 TYR A N 1
ATOM 820 C CA . TYR A 1 97 ? 26.290 15.118 -13.201 1.00 45.59 97 TYR A CA 1
ATOM 821 C C . TYR A 1 97 ? 25.394 14.604 -14.344 1.00 45.59 97 TYR A C 1
ATOM 823 O O . TYR A 1 97 ? 24.334 15.164 -14.621 1.00 45.59 97 TYR A O 1
ATOM 831 N N . ALA A 1 98 ? 25.774 13.512 -15.018 1.00 43.09 98 ALA A N 1
ATOM 832 C CA . ALA A 1 98 ? 24.912 12.881 -16.019 1.00 43.09 98 ALA A CA 1
ATOM 833 C C . ALA A 1 98 ? 23.680 12.197 -15.394 1.00 43.09 98 ALA A C 1
ATOM 835 O O . ALA A 1 98 ? 22.607 12.213 -15.999 1.00 43.09 98 ALA A O 1
ATOM 836 N N . SER A 1 99 ? 23.818 11.616 -14.199 1.00 42.44 99 SER A N 1
ATOM 837 C CA . SER A 1 99 ? 22.709 11.066 -13.418 1.00 42.44 99 SER A CA 1
ATOM 838 C C . SER A 1 99 ? 21.808 12.169 -12.862 1.00 42.44 99 SER A C 1
ATOM 840 O O . SER A 1 99 ? 20.598 12.049 -12.997 1.00 42.44 99 SER A O 1
ATOM 842 N N . GLU A 1 100 ? 22.363 13.262 -12.341 1.00 43.88 100 GLU A N 1
ATOM 843 C CA . GLU A 1 100 ? 21.638 14.464 -11.904 1.00 43.88 100 GLU A CA 1
ATOM 844 C C . GLU A 1 100 ? 20.835 15.081 -13.051 1.00 43.88 100 GLU A C 1
ATOM 846 O O . GLU A 1 100 ? 19.655 15.363 -12.884 1.00 43.88 100 GLU A O 1
ATOM 851 N N . LEU A 1 101 ? 21.421 15.225 -14.247 1.00 45.69 101 LEU A N 1
ATOM 852 C CA . LEU A 1 101 ? 20.692 15.696 -15.429 1.00 45.69 101 LEU A CA 1
ATOM 853 C C . LEU A 1 101 ? 19.581 14.727 -15.857 1.00 45.69 101 LEU A C 1
ATOM 855 O O . LEU A 1 101 ? 18.516 15.175 -16.268 1.00 45.69 101 LEU A O 1
ATOM 859 N N . MET A 1 102 ? 19.800 13.413 -15.753 1.00 44.16 102 MET A N 1
ATOM 860 C CA . MET A 1 102 ? 18.778 12.409 -16.065 1.00 44.16 102 MET A CA 1
ATOM 861 C C . MET A 1 102 ? 17.638 12.411 -15.034 1.00 44.16 102 MET A C 1
ATOM 863 O O . MET A 1 102 ? 16.477 12.334 -15.424 1.00 44.16 102 MET A O 1
ATOM 867 N N . ILE A 1 103 ? 17.952 12.537 -13.743 1.00 42.97 103 ILE A N 1
ATOM 868 C CA . ILE A 1 103 ? 16.982 12.704 -12.650 1.00 42.97 103 ILE A CA 1
ATOM 869 C C . ILE A 1 103 ? 16.206 14.009 -12.855 1.00 42.97 103 ILE A C 1
ATOM 871 O O . ILE A 1 103 ? 14.980 13.996 -12.891 1.00 42.97 103 ILE A O 1
ATOM 875 N N . SER A 1 104 ? 16.904 15.112 -13.125 1.00 43.81 104 SER A N 1
ATOM 876 C CA . SER A 1 104 ? 16.305 16.409 -13.438 1.00 43.81 104 SER A CA 1
ATOM 877 C C . SER A 1 104 ? 15.401 16.352 -14.677 1.00 43.81 104 SER A C 1
ATOM 879 O O . SER A 1 104 ? 14.343 16.972 -14.662 1.00 43.81 104 SER A O 1
ATOM 881 N N . GLU A 1 105 ? 15.722 15.578 -15.723 1.00 47.38 105 GLU A N 1
ATOM 882 C CA . GLU A 1 105 ? 14.821 15.370 -16.873 1.00 47.38 105 GLU A CA 1
ATOM 883 C C . GLU A 1 105 ? 13.622 14.461 -16.522 1.00 47.38 105 GLU A C 1
ATOM 885 O O . GLU A 1 105 ? 12.511 14.728 -16.975 1.00 47.38 105 GLU A O 1
ATOM 890 N N . ILE A 1 106 ? 13.788 13.435 -15.676 1.00 43.78 106 ILE A N 1
ATOM 891 C CA . ILE A 1 106 ? 12.686 12.585 -15.167 1.00 43.78 106 ILE A CA 1
ATOM 892 C C . ILE A 1 106 ? 11.684 13.401 -14.327 1.00 43.78 106 ILE A C 1
ATOM 894 O O . ILE A 1 106 ? 10.468 13.223 -14.467 1.00 43.78 106 ILE A O 1
ATOM 898 N N . LEU A 1 107 ? 12.187 14.314 -13.495 1.00 40.69 107 LEU A N 1
ATOM 899 C CA . LEU A 1 107 ? 11.388 15.204 -12.651 1.00 40.69 107 LEU A CA 1
ATOM 900 C C . LEU A 1 107 ? 10.752 16.331 -13.486 1.00 40.69 107 LEU A C 1
ATOM 902 O O . LEU A 1 107 ? 9.529 16.413 -13.574 1.00 40.69 107 LEU A O 1
ATOM 906 N N . SER A 1 108 ? 11.554 17.119 -14.216 1.00 39.69 108 SER A N 1
ATOM 907 C CA . SER A 1 108 ? 11.083 18.278 -15.005 1.00 39.69 108 SER A CA 1
ATOM 908 C C . SER A 1 108 ? 10.250 17.933 -16.249 1.00 39.69 108 SER A C 1
ATOM 910 O O . SER A 1 108 ? 9.630 18.818 -16.848 1.00 39.69 108 SER A O 1
ATOM 912 N N . SER A 1 109 ? 10.171 16.659 -16.651 1.00 42.22 109 SER A N 1
ATOM 913 C CA . SER A 1 109 ? 9.269 16.200 -17.720 1.00 42.22 109 SER A CA 1
ATOM 914 C C . SER A 1 109 ? 7.825 15.996 -17.237 1.00 42.22 109 SER A C 1
ATOM 916 O O . SER A 1 109 ? 7.182 14.971 -17.470 1.00 42.22 109 SER A O 1
ATOM 918 N N . ASP A 1 110 ? 7.263 17.071 -16.688 1.00 36.47 110 ASP A N 1
ATOM 919 C CA . ASP A 1 110 ? 5.856 17.277 -16.298 1.00 36.47 110 ASP A CA 1
ATOM 920 C C . ASP A 1 110 ? 4.836 16.855 -17.387 1.00 36.47 110 ASP A C 1
ATOM 922 O O . ASP A 1 110 ? 3.673 16.535 -17.135 1.00 36.47 110 ASP A O 1
ATOM 926 N N . LYS A 1 111 ? 5.302 16.802 -18.643 1.00 38.81 111 LYS A N 1
ATOM 927 C CA . LYS A 1 111 ? 4.575 16.288 -19.812 1.00 38.81 111 LYS A CA 1
ATOM 928 C C . LYS A 1 111 ? 4.107 14.835 -19.672 1.00 38.81 111 LYS A C 1
ATOM 930 O O . LYS A 1 111 ? 3.132 14.490 -20.330 1.00 38.81 111 LYS A O 1
ATOM 935 N N . TYR A 1 112 ? 4.760 13.997 -18.864 1.00 37.81 112 TYR A N 1
ATOM 936 C CA . TYR A 1 112 ? 4.379 12.584 -18.725 1.00 37.81 112 TYR A CA 1
ATOM 937 C C . TYR A 1 112 ? 3.215 12.333 -17.762 1.00 37.81 112 TYR A C 1
ATOM 939 O O . TYR A 1 112 ? 2.526 11.336 -17.935 1.00 37.81 112 TYR A O 1
ATOM 947 N N . PHE A 1 113 ? 2.935 13.253 -16.833 1.00 37.94 113 PHE A N 1
ATOM 948 C CA . PHE A 1 113 ? 1.716 13.225 -16.013 1.00 37.94 113 PHE A CA 1
ATOM 949 C C . PHE A 1 113 ? 0.536 13.948 -16.677 1.00 37.94 113 PHE A C 1
ATOM 951 O O . PHE A 1 113 ? -0.506 14.155 -16.055 1.00 37.94 113 PHE A O 1
ATOM 958 N N . TYR A 1 114 ? 0.678 14.364 -17.937 1.00 38.84 114 TYR A N 1
ATOM 959 C CA . TYR A 1 114 ? -0.470 14.586 -18.808 1.00 38.84 114 TYR A CA 1
ATOM 960 C C . TYR A 1 114 ? -0.805 13.279 -19.507 1.00 38.84 114 TYR A C 1
ATOM 962 O O . TYR A 1 114 ? -0.538 13.101 -20.698 1.00 38.84 114 TYR A O 1
ATOM 970 N N . MET A 1 115 ? -1.450 12.387 -18.750 1.00 41.97 115 MET A N 1
ATOM 971 C CA . MET A 1 115 ? -2.355 11.420 -19.356 1.00 41.97 115 MET A CA 1
ATOM 972 C C . MET A 1 115 ? -3.314 12.246 -20.216 1.00 41.97 115 MET A C 1
ATOM 974 O O . MET A 1 115 ? -3.945 13.184 -19.717 1.00 41.97 115 MET A O 1
ATOM 978 N N . LYS A 1 116 ? -3.317 12.019 -21.534 1.00 47.56 116 LYS A N 1
ATOM 979 C CA . LYS A 1 116 ? -4.112 12.867 -22.435 1.00 47.56 116 LYS A CA 1
ATOM 980 C C . LYS A 1 116 ? -5.576 12.767 -22.019 1.00 47.56 116 LYS A C 1
ATOM 982 O O . LYS A 1 116 ? -6.009 11.700 -21.589 1.00 47.56 116 LYS A O 1
ATOM 987 N N . HIS A 1 117 ? -6.343 13.840 -22.194 1.00 47.47 117 HIS A N 1
ATOM 988 C CA . HIS A 1 117 ? -7.764 13.844 -21.838 1.00 47.47 117 HIS A CA 1
ATOM 989 C C . HIS A 1 117 ? -8.520 12.672 -22.513 1.00 47.47 117 HIS A C 1
ATOM 991 O O . HIS A 1 117 ? -9.423 12.091 -21.917 1.00 47.47 117 HIS A O 1
ATOM 997 N N . ASP A 1 118 ? -8.062 12.244 -23.695 1.00 45.69 118 ASP A N 1
ATOM 998 C CA . ASP A 1 118 ? -8.523 11.054 -24.424 1.00 45.69 118 ASP A CA 1
ATOM 999 C C . ASP A 1 118 ? -8.255 9.726 -23.687 1.00 45.69 118 ASP A C 1
ATOM 1001 O O . ASP A 1 118 ? -9.090 8.830 -23.712 1.00 45.69 118 ASP A O 1
ATOM 1005 N N . GLN A 1 119 ? -7.109 9.583 -23.013 1.00 51.88 119 GLN A N 1
ATOM 1006 C CA . GLN A 1 119 ? -6.753 8.390 -22.229 1.00 51.88 119 GLN A CA 1
ATOM 1007 C C . GLN A 1 119 ? -7.522 8.326 -20.904 1.00 51.88 119 GLN A C 1
ATOM 1009 O O . GLN A 1 119 ? -7.907 7.239 -20.484 1.00 51.88 119 GLN A O 1
ATOM 1014 N N . ALA A 1 120 ? -7.782 9.475 -20.270 1.00 53.59 120 ALA A N 1
ATOM 1015 C CA . ALA A 1 120 ? -8.671 9.551 -19.109 1.00 53.59 120 ALA A CA 1
ATOM 1016 C C . ALA A 1 120 ? -10.116 9.208 -19.502 1.00 53.59 120 ALA A C 1
ATOM 1018 O O . ALA A 1 120 ? -10.752 8.374 -18.866 1.00 53.59 120 ALA A O 1
ATOM 1019 N N . ASN A 1 121 ? -10.606 9.762 -20.613 1.00 53.34 121 ASN A N 1
ATOM 1020 C CA . ASN A 1 121 ? -11.939 9.447 -21.126 1.00 53.34 121 ASN A CA 1
ATOM 1021 C C . ASN A 1 121 ? -12.066 7.991 -21.602 1.00 53.34 121 ASN A C 1
ATOM 1023 O O . ASN A 1 121 ? -13.120 7.391 -21.416 1.00 53.34 121 ASN A O 1
ATOM 1027 N N . ALA A 1 122 ? -11.002 7.384 -22.137 1.00 54.34 122 ALA A N 1
ATOM 1028 C CA . ALA A 1 122 ? -10.996 5.962 -22.479 1.00 54.34 122 ALA A CA 1
ATOM 1029 C C . ALA A 1 122 ? -11.210 5.048 -21.259 1.00 54.34 122 ALA A C 1
ATOM 1031 O O . ALA A 1 122 ? -11.667 3.926 -21.434 1.00 54.34 122 ALA A O 1
ATOM 1032 N N . LEU A 1 123 ? -10.909 5.509 -20.038 1.00 55.31 123 LEU A N 1
ATOM 1033 C CA . LEU A 1 123 ? -11.166 4.754 -18.808 1.00 55.31 123 LEU A CA 1
ATOM 1034 C C . LEU A 1 123 ? -12.607 4.881 -18.295 1.00 55.31 123 LEU A C 1
ATOM 1036 O O . LEU A 1 123 ? -13.054 4.000 -17.573 1.00 55.31 123 LEU A O 1
ATOM 1040 N N . LYS A 1 124 ? -13.342 5.925 -18.701 1.00 53.97 124 LYS A N 1
ATOM 1041 C CA . LYS A 1 124 ? -14.733 6.191 -18.273 1.00 53.97 124 LYS A CA 1
ATOM 1042 C C . LYS A 1 124 ? -15.775 5.307 -18.948 1.00 53.97 124 LYS A C 1
ATOM 1044 O O . LYS A 1 124 ? -16.874 5.165 -18.432 1.00 53.97 124 LYS A O 1
ATOM 1049 N N . ASN A 1 125 ? -15.429 4.747 -20.104 1.00 50.41 125 ASN A N 1
ATOM 1050 C CA . ASN A 1 125 ? -16.323 3.931 -20.926 1.00 50.41 125 ASN A CA 1
ATOM 1051 C C . ASN A 1 125 ? -16.062 2.424 -20.751 1.00 50.41 125 ASN A C 1
ATOM 1053 O O . ASN A 1 125 ? -16.456 1.632 -21.605 1.00 50.41 125 ASN A O 1
ATOM 1057 N N . PHE A 1 126 ? -15.340 2.030 -19.701 1.00 53.03 126 PHE A N 1
ATOM 1058 C CA . PHE A 1 126 ? -15.139 0.633 -19.343 1.00 53.03 126 PHE A CA 1
ATOM 1059 C C . PHE A 1 126 ? -16.091 0.256 -18.214 1.00 53.03 126 PHE A C 1
ATOM 1061 O O . PHE A 1 126 ? -16.069 0.888 -17.161 1.00 53.03 126 PHE A O 1
ATOM 1068 N N . ASP A 1 127 ? -16.853 -0.818 -18.417 1.00 56.72 127 ASP A N 1
ATOM 1069 C CA . ASP A 1 127 ? -17.520 -1.518 -17.321 1.00 56.72 127 ASP A CA 1
ATOM 1070 C C . ASP A 1 127 ? -16.484 -1.969 -16.277 1.00 56.72 127 ASP A C 1
ATOM 1072 O O . ASP A 1 127 ? -15.301 -2.138 -16.586 1.00 56.72 127 ASP A O 1
ATOM 1076 N N . GLU A 1 128 ? -16.929 -2.224 -15.050 1.00 57.75 128 GLU A N 1
ATOM 1077 C CA . GLU A 1 128 ? -16.104 -2.640 -13.906 1.00 57.75 128 GLU A CA 1
ATOM 1078 C C . GLU A 1 128 ? -15.076 -3.742 -14.238 1.00 57.75 128 GLU A C 1
ATOM 1080 O O . GLU A 1 128 ? -13.880 -3.585 -13.977 1.00 57.75 128 GLU A O 1
ATOM 1085 N N . ILE A 1 129 ? -15.520 -4.803 -14.924 1.00 59.34 129 ILE A N 1
ATOM 1086 C CA . ILE A 1 129 ? -14.681 -5.919 -15.402 1.00 59.34 129 ILE A CA 1
ATOM 1087 C C . ILE A 1 129 ? -13.532 -5.425 -16.292 1.00 59.34 129 ILE A C 1
ATOM 1089 O O . ILE A 1 129 ? -12.420 -5.947 -16.244 1.00 59.34 129 ILE A O 1
ATOM 1093 N N . SER A 1 130 ? -13.794 -4.412 -17.116 1.00 68.25 130 SER A N 1
ATOM 1094 C CA . SER A 1 130 ? -12.792 -3.824 -17.995 1.00 68.25 130 SER A CA 1
ATOM 1095 C C . SER A 1 130 ? -11.894 -2.819 -17.273 1.00 68.25 130 SER A C 1
ATOM 1097 O O . SER A 1 130 ? -10.748 -2.658 -17.696 1.00 68.25 130 SER A O 1
ATOM 1099 N N . LEU A 1 131 ? -12.353 -2.131 -16.221 1.00 82.50 131 LEU A N 1
ATOM 1100 C CA . LEU A 1 131 ? -11.542 -1.143 -15.497 1.00 82.50 131 LEU A CA 1
ATOM 1101 C C . LEU A 1 131 ? -10.376 -1.785 -14.732 1.00 82.50 131 LEU A C 1
ATOM 1103 O O . LEU A 1 131 ? -9.307 -1.182 -14.664 1.00 82.50 131 LEU A O 1
ATOM 1107 N N . MET A 1 132 ? -10.551 -2.994 -14.203 1.00 90.06 132 MET A N 1
ATOM 1108 C CA . MET A 1 132 ? -9.542 -3.663 -13.375 1.00 90.06 132 MET A CA 1
ATOM 1109 C C . MET A 1 132 ? -8.383 -4.292 -14.179 1.00 90.06 132 MET A C 1
ATOM 1111 O O . MET A 1 132 ? -8.475 -4.465 -15.401 1.00 90.06 132 MET A O 1
ATOM 1115 N N . PRO A 1 133 ? -7.248 -4.618 -13.526 1.00 90.69 133 PRO A N 1
ATOM 1116 C CA . PRO A 1 133 ? -6.259 -5.545 -14.071 1.00 90.69 133 PRO A CA 1
ATOM 1117 C C . PRO A 1 133 ? -6.909 -6.925 -14.298 1.00 90.69 133 PRO A C 1
ATOM 1119 O O . PRO A 1 133 ? -7.558 -7.431 -13.387 1.00 90.69 133 PRO A O 1
ATOM 1122 N N . PRO A 1 134 ? -6.750 -7.568 -15.472 1.00 87.25 134 PRO A N 1
ATOM 1123 C CA . PRO A 1 134 ? -7.300 -8.910 -15.687 1.00 87.25 134 PRO A CA 1
ATOM 1124 C C . PRO A 1 134 ? -6.600 -9.989 -14.852 1.00 87.25 134 PRO A C 1
ATOM 1126 O O . PRO A 1 134 ? -7.240 -10.974 -14.502 1.00 87.25 134 PRO A O 1
ATOM 1129 N N . TYR A 1 135 ? -5.317 -9.792 -14.531 1.00 90.88 135 TYR A N 1
ATOM 1130 C CA . TYR A 1 135 ? -4.486 -10.726 -13.774 1.00 90.88 135 TYR A CA 1
ATOM 1131 C C . TYR A 1 135 ? -3.655 -9.987 -12.708 1.00 90.88 135 TYR A C 1
ATOM 1133 O O . TYR A 1 135 ? -3.260 -8.834 -12.912 1.00 90.88 135 TYR A O 1
ATOM 1141 N N . VAL A 1 136 ? -3.336 -10.658 -11.601 1.00 93.75 136 VAL A N 1
ATOM 1142 C CA . VAL A 1 136 ? -2.293 -10.242 -10.655 1.00 93.75 136 VAL A CA 1
ATOM 1143 C C . VAL A 1 136 ? -0.934 -10.457 -11.312 1.00 93.75 136 VAL A C 1
ATOM 1145 O O . VAL A 1 136 ? -0.626 -11.559 -11.755 1.00 93.75 136 VAL A O 1
ATOM 1148 N N . ILE A 1 137 ? -0.096 -9.422 -11.319 1.00 93.69 137 ILE A N 1
ATOM 1149 C CA . ILE A 1 137 ? 1.333 -9.537 -11.641 1.00 93.69 137 ILE A CA 1
ATOM 1150 C C . ILE A 1 137 ? 2.193 -8.870 -10.565 1.00 93.69 137 ILE A C 1
ATOM 1152 O O . ILE A 1 137 ? 1.722 -8.004 -9.818 1.00 93.69 137 ILE A O 1
ATOM 1156 N N . GLY A 1 138 ? 3.470 -9.246 -10.529 1.00 91.38 138 GLY A N 1
ATOM 1157 C CA . GLY A 1 138 ? 4.486 -8.592 -9.716 1.00 91.38 138 GLY A CA 1
ATOM 1158 C C . GLY A 1 138 ? 4.911 -7.204 -10.214 1.00 91.38 138 GLY A C 1
ATOM 1159 O O . GLY A 1 138 ? 4.390 -6.667 -11.194 1.00 91.38 138 GLY A O 1
ATOM 1160 N N . LEU A 1 139 ? 5.896 -6.621 -9.529 1.00 90.75 139 LEU A N 1
ATOM 1161 C CA . LEU A 1 139 ? 6.549 -5.357 -9.885 1.00 90.75 139 LEU A CA 1
ATOM 1162 C C . LEU A 1 139 ? 8.066 -5.555 -10.026 1.00 90.75 139 LEU A C 1
ATOM 1164 O O . LEU A 1 139 ? 8.659 -6.318 -9.262 1.00 90.75 139 LEU A O 1
ATOM 1168 N N . PRO A 1 140 ? 8.734 -4.833 -10.942 1.00 83.56 140 PRO A N 1
ATOM 1169 C CA . PRO A 1 140 ? 10.174 -4.965 -11.113 1.00 83.56 140 PRO A CA 1
ATOM 1170 C C . PRO A 1 140 ? 10.903 -4.418 -9.879 1.00 83.56 140 PRO A C 1
ATOM 1172 O O . PRO A 1 140 ? 10.698 -3.271 -9.483 1.00 83.56 140 PRO A O 1
ATOM 1175 N N . ASN A 1 141 ? 11.799 -5.216 -9.292 1.00 75.94 141 ASN A N 1
ATOM 1176 C CA . ASN A 1 141 ? 12.609 -4.810 -8.140 1.00 75.94 141 ASN A CA 1
ATOM 1177 C C . ASN A 1 141 ? 14.100 -4.668 -8.494 1.00 75.94 141 ASN A C 1
ATOM 1179 O O . ASN A 1 141 ? 14.983 -5.254 -7.868 1.00 75.94 141 ASN A O 1
ATOM 1183 N N . TYR A 1 142 ? 14.415 -3.851 -9.500 1.00 64.44 142 TYR A N 1
ATOM 1184 C CA . TYR A 1 142 ? 15.801 -3.644 -9.942 1.00 64.44 142 TYR A CA 1
ATOM 1185 C C . TYR A 1 142 ? 16.700 -2.909 -8.929 1.00 64.44 142 TYR A C 1
ATOM 1187 O O . TYR A 1 142 ? 17.901 -2.763 -9.175 1.00 64.44 142 TYR A O 1
ATOM 1195 N N . ARG A 1 143 ? 16.140 -2.387 -7.827 1.00 65.00 143 ARG A N 1
ATOM 1196 C CA . ARG A 1 143 ? 16.822 -1.440 -6.924 1.00 65.00 143 ARG A CA 1
ATOM 1197 C C . ARG A 1 143 ? 16.695 -1.741 -5.428 1.00 65.00 143 ARG A C 1
ATOM 1199 O O . ARG A 1 143 ? 17.383 -1.088 -4.653 1.00 65.00 143 ARG A O 1
ATOM 1206 N N . GLY A 1 144 ? 15.923 -2.751 -5.025 1.00 70.56 144 GLY A N 1
ATOM 1207 C CA . GLY A 1 144 ? 15.703 -3.100 -3.614 1.00 70.56 144 GLY A CA 1
ATOM 1208 C C . GLY A 1 144 ? 14.544 -2.342 -2.956 1.00 70.56 144 GLY A C 1
ATOM 1209 O O . GLY A 1 144 ? 14.547 -2.139 -1.747 1.00 70.56 144 GLY A O 1
ATOM 1210 N N . HIS A 1 145 ? 13.543 -1.939 -3.739 1.00 81.50 145 HIS A N 1
ATOM 1211 C CA . HIS A 1 145 ? 12.325 -1.246 -3.305 1.00 81.50 145 HIS A CA 1
ATOM 1212 C C . HIS A 1 145 ? 11.136 -2.214 -3.148 1.00 81.50 145 HIS A C 1
ATOM 1214 O O . HIS A 1 145 ? 9.996 -1.869 -3.449 1.00 81.50 145 HIS A O 1
ATOM 1220 N N . CYS A 1 146 ? 11.381 -3.442 -2.671 1.00 86.75 146 CYS A N 1
ATOM 1221 C CA . CYS A 1 146 ? 10.362 -4.500 -2.554 1.00 86.75 146 CYS A CA 1
ATOM 1222 C C . CYS A 1 146 ? 9.144 -4.109 -1.706 1.00 86.75 146 CYS A C 1
ATOM 1224 O O . CYS A 1 146 ? 8.050 -4.586 -1.979 1.00 86.75 146 CYS A O 1
ATOM 1226 N N . PHE A 1 147 ? 9.290 -3.176 -0.760 1.00 89.62 147 PHE A N 1
ATOM 1227 C CA . PHE A 1 147 ? 8.190 -2.636 0.048 1.00 89.62 147 PHE A CA 1
ATOM 1228 C C . PHE A 1 147 ? 7.100 -1.900 -0.758 1.00 89.62 147 PHE A C 1
ATOM 1230 O O . PHE A 1 147 ? 6.029 -1.633 -0.217 1.00 89.62 147 PHE A O 1
ATOM 1237 N N . PHE A 1 148 ? 7.319 -1.624 -2.049 1.00 92.81 148 PHE A N 1
ATOM 1238 C CA . PHE A 1 148 ? 6.271 -1.164 -2.966 1.00 92.81 148 PHE A CA 1
ATOM 1239 C C . PHE A 1 148 ? 5.303 -2.283 -3.389 1.00 92.81 148 PHE A C 1
ATOM 1241 O O . PHE A 1 148 ? 4.132 -1.992 -3.631 1.00 92.81 148 PHE A O 1
ATOM 1248 N N . VAL A 1 149 ? 5.753 -3.544 -3.458 1.00 94.19 149 VAL A N 1
ATOM 1249 C CA . VAL A 1 149 ? 4.935 -4.707 -3.861 1.00 94.19 149 VAL A CA 1
ATOM 1250 C C . VAL A 1 149 ? 3.717 -4.891 -2.941 1.00 94.19 149 VAL A C 1
ATOM 1252 O O . VAL A 1 149 ? 2.599 -4.785 -3.446 1.00 94.19 149 VAL A O 1
ATOM 1255 N N . PRO A 1 150 ? 3.870 -5.062 -1.610 1.00 94.88 150 PRO A N 1
ATOM 1256 C CA . PRO A 1 150 ? 2.742 -5.214 -0.687 1.00 94.88 150 PRO A CA 1
ATOM 1257 C C . PRO A 1 150 ? 1.894 -3.959 -0.465 1.00 94.88 150 PRO A C 1
ATOM 1259 O O . PRO A 1 150 ? 0.903 -4.033 0.256 1.00 94.88 150 PRO A O 1
ATOM 1262 N N . LEU A 1 151 ? 2.245 -2.821 -1.068 1.00 96.25 151 LEU A N 1
ATOM 1263 C CA . LEU A 1 151 ? 1.354 -1.667 -1.126 1.00 96.25 151 LEU A CA 1
ATOM 1264 C C . LEU A 1 151 ? 0.572 -1.642 -2.443 1.00 96.25 151 LEU A C 1
ATOM 1266 O O . LEU A 1 151 ? -0.654 -1.728 -2.449 1.00 96.25 151 LEU A O 1
ATOM 1270 N N . PHE A 1 152 ? 1.275 -1.491 -3.564 1.00 96.88 152 PHE A N 1
ATOM 1271 C CA . PHE A 1 152 ? 0.635 -1.163 -4.834 1.00 96.88 152 PHE A CA 1
ATOM 1272 C C . PHE A 1 152 ? -0.014 -2.368 -5.509 1.00 96.88 152 PHE A C 1
ATOM 1274 O O . PHE A 1 152 ? -1.056 -2.186 -6.132 1.00 96.88 152 PHE A O 1
ATOM 1281 N N . VAL A 1 153 ? 0.527 -3.586 -5.363 1.00 96.31 153 VAL A N 1
ATOM 1282 C CA . VAL A 1 153 ? -0.114 -4.772 -5.956 1.00 96.31 153 VAL A CA 1
ATOM 1283 C C . VAL A 1 153 ? -1.478 -5.041 -5.308 1.00 96.31 153 VAL A C 1
ATOM 1285 O O . VAL A 1 153 ? -2.446 -5.133 -6.060 1.00 96.31 153 VAL A O 1
ATOM 1288 N N . PRO A 1 154 ? -1.630 -5.071 -3.967 1.00 96.19 154 PRO A N 1
ATOM 1289 C CA . PRO A 1 154 ? -2.949 -5.114 -3.344 1.00 96.19 154 PRO A CA 1
ATOM 1290 C C . PRO A 1 154 ? -3.888 -3.993 -3.787 1.00 96.19 154 PRO A C 1
ATOM 1292 O O . PRO A 1 154 ? -4.977 -4.272 -4.279 1.00 96.19 154 PRO A O 1
ATOM 1295 N N . LEU A 1 155 ? -3.467 -2.728 -3.672 1.00 96.81 155 LEU A N 1
ATOM 1296 C CA . LEU A 1 155 ? -4.347 -1.592 -3.953 1.00 96.81 155 LEU A CA 1
ATOM 1297 C C . LEU A 1 155 ? -4.817 -1.548 -5.415 1.00 96.81 155 LEU A C 1
ATOM 1299 O O . LEU A 1 155 ? -5.986 -1.277 -5.668 1.00 96.81 155 LEU A O 1
ATOM 1303 N N . PHE A 1 156 ? -3.956 -1.875 -6.382 1.00 96.62 156 PHE A N 1
ATOM 1304 C CA . PHE A 1 156 ? -4.338 -1.936 -7.799 1.00 96.62 156 PHE A CA 1
ATOM 1305 C C . PHE A 1 156 ? -5.266 -3.111 -8.146 1.00 96.62 156 PHE A C 1
ATOM 1307 O O . PHE A 1 156 ? -5.862 -3.102 -9.221 1.00 96.62 156 PHE A O 1
ATOM 1314 N N . ASN A 1 157 ? -5.421 -4.085 -7.245 1.00 94.75 157 ASN A N 1
ATOM 1315 C CA . ASN A 1 157 ? -6.339 -5.217 -7.377 1.00 94.75 157 ASN A CA 1
ATOM 1316 C C . ASN A 1 157 ? -7.560 -5.115 -6.431 1.00 94.75 157 ASN A C 1
ATOM 1318 O O . ASN A 1 157 ? -8.316 -6.076 -6.304 1.00 94.75 157 ASN A O 1
ATOM 1322 N N . ILE A 1 158 ? -7.797 -3.955 -5.800 1.00 94.19 158 ILE A N 1
ATOM 1323 C CA . ILE A 1 158 ? -9.033 -3.650 -5.058 1.00 94.19 158 ILE A CA 1
ATOM 1324 C C . ILE A 1 158 ? -9.848 -2.627 -5.856 1.00 94.19 158 ILE A C 1
ATOM 1326 O O . ILE A 1 158 ? -9.388 -1.506 -6.088 1.00 94.19 158 ILE A O 1
ATOM 1330 N N . TYR A 1 159 ? -11.067 -3.001 -6.259 1.00 92.69 159 TYR A N 1
ATOM 1331 C CA . TYR A 1 159 ? -11.906 -2.176 -7.136 1.00 92.69 159 TYR A CA 1
ATOM 1332 C C . TYR A 1 159 ? -12.172 -0.778 -6.572 1.00 92.69 159 TYR A C 1
ATOM 1334 O O . TYR A 1 159 ? -11.897 0.210 -7.249 1.00 92.69 159 TYR A O 1
ATOM 1342 N N . ASP A 1 160 ? -12.601 -0.675 -5.311 1.00 92.81 160 ASP A N 1
ATOM 1343 C CA . ASP A 1 160 ? -12.900 0.619 -4.690 1.00 92.81 160 ASP A CA 1
ATOM 1344 C C . ASP A 1 160 ? -11.709 1.583 -4.684 1.00 92.81 160 ASP A C 1
ATOM 1346 O O . ASP A 1 160 ? -11.896 2.795 -4.804 1.00 92.81 160 ASP A O 1
ATOM 1350 N N . PHE A 1 161 ? -10.477 1.074 -4.562 1.00 95.56 161 PHE A N 1
ATOM 1351 C CA . PHE A 1 161 ? -9.282 1.913 -4.645 1.00 95.56 161 PHE A CA 1
ATOM 1352 C C . PHE A 1 161 ? -9.072 2.442 -6.062 1.00 95.56 161 PHE A C 1
ATOM 1354 O O . PHE A 1 161 ? -8.831 3.637 -6.236 1.00 95.56 161 PHE A O 1
ATOM 1361 N N . VAL A 1 162 ? -9.198 1.580 -7.072 1.00 94.31 162 VAL A N 1
ATOM 1362 C CA . VAL A 1 162 ? -9.062 1.963 -8.483 1.00 94.31 162 VAL A CA 1
ATOM 1363 C C . VAL A 1 162 ? -10.157 2.954 -8.886 1.00 94.31 162 VAL A C 1
ATOM 1365 O O . VAL A 1 162 ? -9.857 3.986 -9.486 1.00 94.31 162 VAL A O 1
ATOM 1368 N N . GLU A 1 163 ? -11.407 2.701 -8.505 1.00 91.38 163 GLU A N 1
ATOM 1369 C CA . GLU A 1 163 ? -12.542 3.589 -8.767 1.00 91.38 163 GLU A CA 1
ATOM 1370 C C . GLU A 1 163 ? -12.352 4.962 -8.086 1.00 91.38 163 GLU A C 1
ATOM 1372 O O . GLU A 1 163 ? -12.535 6.010 -8.712 1.00 91.38 163 GLU A O 1
ATOM 1377 N N . THR A 1 164 ? -11.891 4.974 -6.830 1.00 93.88 164 THR A N 1
ATOM 1378 C CA . THR A 1 164 ? -11.557 6.199 -6.080 1.00 93.88 164 THR A CA 1
ATOM 1379 C C . THR A 1 164 ? -10.404 6.971 -6.726 1.00 93.88 164 THR A C 1
ATOM 1381 O O . THR A 1 164 ? -10.467 8.198 -6.829 1.00 93.88 164 THR A O 1
ATOM 1384 N N . LEU A 1 165 ? -9.371 6.277 -7.210 1.00 94.31 165 LEU A N 1
ATOM 1385 C CA . LEU A 1 165 ? -8.225 6.876 -7.896 1.00 94.31 165 LEU A CA 1
ATOM 1386 C C . LEU A 1 165 ? -8.624 7.500 -9.244 1.00 94.31 165 LEU A C 1
ATOM 1388 O O . LEU A 1 165 ? -8.166 8.597 -9.564 1.00 94.31 165 LEU A O 1
ATOM 1392 N N . VAL A 1 166 ? -9.518 6.856 -10.002 1.00 90.75 166 VAL A N 1
ATOM 1393 C CA . VAL A 1 166 ? -10.095 7.417 -11.238 1.00 90.75 166 VAL A CA 1
ATOM 1394 C C . VAL A 1 166 ? -10.895 8.685 -10.927 1.00 90.75 166 VAL A C 1
ATOM 1396 O O . VAL A 1 166 ? -10.645 9.720 -11.548 1.00 90.75 166 VAL A O 1
ATOM 1399 N N . LYS A 1 167 ? -11.778 8.648 -9.916 1.00 90.31 167 LYS A N 1
ATOM 1400 C CA . LYS A 1 167 ? -12.551 9.818 -9.451 1.00 90.31 167 LYS A CA 1
ATOM 1401 C C . LYS A 1 167 ? -11.639 10.976 -9.027 1.00 90.31 167 LYS A C 1
ATOM 1403 O O . LYS A 1 167 ? -11.853 12.112 -9.447 1.00 90.31 167 LYS A O 1
ATOM 1408 N N . ALA A 1 168 ? -10.591 10.698 -8.249 1.00 91.69 168 ALA A N 1
ATOM 1409 C CA . ALA A 1 168 ? -9.601 11.696 -7.843 1.00 91.69 168 ALA A CA 1
ATOM 1410 C C . ALA A 1 168 ? -8.848 12.289 -9.048 1.00 91.69 168 ALA A C 1
ATOM 1412 O O . ALA A 1 168 ? -8.661 13.504 -9.132 1.00 91.69 168 ALA A O 1
ATOM 1413 N N . ASN A 1 169 ? -8.455 11.456 -10.015 1.00 90.38 169 ASN A N 1
ATOM 1414 C CA . ASN A 1 169 ? -7.770 11.905 -11.225 1.00 90.38 169 ASN A CA 1
ATOM 1415 C C . ASN A 1 169 ? -8.676 12.753 -12.139 1.00 90.38 169 ASN A C 1
ATOM 1417 O O . ASN A 1 169 ? -8.197 13.696 -12.767 1.00 90.38 169 ASN A O 1
ATOM 1421 N N . ASP A 1 170 ? -9.980 12.483 -12.188 1.00 85.62 170 ASP A N 1
ATOM 1422 C CA . ASP A 1 170 ? -10.939 13.336 -12.898 1.00 85.62 170 ASP A CA 1
ATOM 1423 C C . ASP A 1 170 ? -11.113 14.708 -12.243 1.00 85.62 170 ASP A C 1
ATOM 1425 O O . ASP A 1 170 ? -11.127 15.726 -12.942 1.00 85.62 170 ASP A O 1
ATOM 1429 N N . ILE A 1 171 ? -11.179 14.749 -10.909 1.00 88.19 171 ILE A N 1
ATOM 1430 C CA . ILE A 1 171 ? -11.173 15.997 -10.133 1.00 88.19 171 ILE A CA 1
ATOM 1431 C C . ILE A 1 171 ? -9.893 16.795 -10.436 1.00 88.19 171 ILE A C 1
ATOM 1433 O O . ILE A 1 171 ? -9.970 17.986 -10.749 1.00 88.19 171 ILE A O 1
ATOM 1437 N N . ALA A 1 172 ? -8.732 16.131 -10.436 1.00 86.81 172 ALA A N 1
ATOM 1438 C CA . ALA A 1 172 ? -7.444 16.735 -10.772 1.00 86.81 172 ALA A CA 1
ATOM 1439 C C . ALA A 1 172 ? -7.415 17.323 -12.195 1.00 86.81 172 ALA A C 1
ATOM 1441 O O . ALA A 1 172 ? -6.998 18.467 -12.381 1.00 86.81 172 ALA A O 1
ATOM 1442 N N . ILE A 1 173 ? -7.880 16.578 -13.206 1.00 83.56 173 ILE A N 1
ATOM 1443 C CA . ILE A 1 173 ? -7.942 17.054 -14.600 1.00 83.56 173 ILE A CA 1
ATOM 1444 C C . ILE A 1 173 ? -8.876 18.264 -14.714 1.00 83.56 173 ILE A C 1
ATOM 1446 O O . ILE A 1 173 ? -8.476 19.289 -15.270 1.00 83.56 173 ILE A O 1
ATOM 1450 N N . GLY A 1 174 ? -10.086 18.181 -14.151 1.00 83.62 174 GLY A N 1
ATOM 1451 C CA . GLY A 1 174 ? -11.063 19.272 -14.188 1.00 83.62 174 GLY A CA 1
ATOM 1452 C C . GLY A 1 174 ? -10.548 20.551 -13.523 1.00 83.62 174 GLY A C 1
ATOM 1453 O O . GLY A 1 174 ? -10.696 21.643 -14.078 1.00 83.62 174 GLY A O 1
ATOM 1454 N N . TYR A 1 175 ? -9.876 20.421 -12.376 1.00 85.25 175 TYR A N 1
ATOM 1455 C CA . TYR A 1 175 ? -9.231 21.541 -11.698 1.00 85.25 175 TYR A CA 1
ATOM 1456 C C . TYR A 1 175 ? -8.103 22.148 -12.541 1.00 85.25 175 TYR A C 1
ATOM 1458 O O . TYR A 1 175 ? -8.094 23.362 -12.772 1.00 85.25 175 TYR A O 1
ATOM 1466 N N . LEU A 1 176 ? -7.177 21.322 -13.038 1.00 81.56 176 LEU A N 1
ATOM 1467 C CA . LEU A 1 176 ? -6.027 21.787 -13.814 1.00 81.56 176 LEU A CA 1
ATOM 1468 C C . LEU A 1 176 ? -6.466 22.480 -15.111 1.00 81.56 176 LEU A C 1
ATOM 1470 O O . LEU A 1 176 ? -5.914 23.527 -15.450 1.00 81.56 176 LEU A O 1
ATOM 1474 N N . ASP A 1 177 ? -7.481 21.976 -15.813 1.00 80.19 177 ASP A N 1
ATOM 1475 C CA . ASP A 1 177 ? -7.984 22.604 -17.042 1.00 80.19 177 ASP A CA 1
ATOM 1476 C C . ASP A 1 177 ? -8.771 23.902 -16.785 1.00 80.19 177 ASP A C 1
ATOM 1478 O O . ASP A 1 177 ? -8.703 24.830 -17.601 1.00 80.19 177 ASP A O 1
ATOM 1482 N N . ALA A 1 178 ? -9.448 24.031 -15.638 1.00 79.38 178 ALA A N 1
ATOM 1483 C CA . ALA A 1 178 ? -10.055 25.293 -15.212 1.00 79.38 178 ALA A CA 1
ATOM 1484 C C . ALA A 1 178 ? -8.991 26.365 -14.901 1.00 79.38 178 ALA A C 1
ATOM 1486 O O . ALA A 1 178 ? -9.104 27.508 -15.357 1.00 79.38 178 ALA A O 1
ATOM 1487 N N . HIS A 1 179 ? -7.923 25.999 -14.186 1.00 74.25 179 HIS A N 1
ATOM 1488 C CA . HIS A 1 179 ? -6.889 26.939 -13.734 1.00 74.25 179 HIS A CA 1
ATOM 1489 C C . HIS A 1 179 ? -5.846 27.261 -14.816 1.00 74.25 179 HIS A C 1
ATOM 1491 O O . HIS A 1 179 ? -5.376 28.399 -14.911 1.00 74.25 179 HIS A O 1
ATOM 1497 N N . ARG A 1 180 ? -5.582 26.337 -15.751 1.00 65.38 180 ARG A N 1
ATOM 1498 C CA . ARG A 1 180 ? -4.732 26.568 -16.938 1.00 65.38 180 ARG A CA 1
ATOM 1499 C C . ARG A 1 180 ? -5.203 27.703 -17.843 1.00 65.38 180 ARG A C 1
ATOM 1501 O O . ARG A 1 180 ? -4.380 28.288 -18.550 1.00 65.38 180 ARG A O 1
ATOM 1508 N N . ARG A 1 181 ? -6.493 28.053 -17.815 1.00 47.53 181 ARG A N 1
ATOM 1509 C CA . ARG A 1 181 ? -7.053 29.168 -18.601 1.00 47.53 181 ARG A CA 1
ATOM 1510 C C . ARG A 1 181 ? -6.640 30.554 -18.081 1.00 47.53 181 ARG A C 1
ATOM 1512 O O . ARG A 1 181 ? -6.836 31.534 -18.793 1.00 47.53 181 ARG A O 1
ATOM 1519 N N . LYS A 1 182 ? -6.001 30.657 -16.905 1.00 39.47 182 LYS A N 1
ATOM 1520 C CA . LYS A 1 182 ? -5.435 31.905 -16.351 1.00 39.47 182 LYS A CA 1
ATOM 1521 C C . LYS A 1 182 ? -3.908 32.012 -16.511 1.00 39.47 182 LYS A C 1
ATOM 1523 O O . LYS A 1 182 ? -3.205 32.358 -15.567 1.00 39.47 182 LYS A O 1
ATOM 1528 N N . ARG A 1 183 ? -3.376 31.798 -17.721 1.00 36.69 183 ARG A N 1
ATOM 1529 C CA . ARG A 1 183 ? -2.042 32.315 -18.096 1.00 36.69 183 ARG A CA 1
ATOM 1530 C C . ARG A 1 183 ? -2.170 33.618 -18.896 1.00 36.69 183 ARG A C 1
ATOM 1532 O O . ARG A 1 183 ? -2.180 33.560 -20.127 1.00 36.69 183 ARG A O 1
ATOM 1539 N N . PRO A 1 184 ? -2.246 34.796 -18.246 1.00 33.25 184 PRO A N 1
ATOM 1540 C CA . PRO A 1 184 ? -2.058 36.053 -18.955 1.00 33.25 184 PRO A CA 1
ATOM 1541 C C . PRO A 1 184 ? -0.623 36.112 -19.502 1.00 33.25 184 PRO A C 1
ATOM 1543 O O . PRO A 1 184 ? 0.341 35.940 -18.763 1.00 33.25 184 PRO A O 1
ATOM 1546 N N . GLY A 1 185 ? -0.480 36.350 -20.808 1.00 34.06 185 GLY A N 1
ATOM 1547 C CA . GLY A 1 185 ? 0.786 36.779 -21.410 1.00 34.06 185 GLY A CA 1
ATOM 1548 C C . GLY A 1 185 ? 1.973 35.815 -21.277 1.00 34.06 185 GLY A C 1
ATOM 1549 O O . GLY A 1 185 ? 3.025 36.200 -20.772 1.00 34.06 185 GLY A O 1
ATOM 1550 N N . SER A 1 186 ? 1.880 34.595 -21.815 1.00 38.41 186 SER A N 1
ATOM 1551 C CA . SER A 1 186 ? 3.048 33.710 -21.961 1.00 38.41 186 SER A CA 1
ATOM 1552 C C . SER A 1 186 ? 4.053 34.238 -23.007 1.00 38.41 186 SER A C 1
ATOM 1554 O O . SER A 1 186 ? 4.131 33.693 -24.112 1.00 38.41 186 SER A O 1
ATOM 1556 N N . LYS A 1 187 ? 4.805 35.308 -22.691 1.00 38.34 187 LYS A N 1
ATOM 1557 C CA . LYS A 1 187 ? 5.916 35.808 -23.531 1.00 38.34 187 LYS A CA 1
ATOM 1558 C C . LYS A 1 187 ? 6.977 36.719 -22.872 1.00 38.34 187 LYS A C 1
ATOM 1560 O O . LYS A 1 187 ? 7.783 37.271 -23.617 1.00 38.34 187 LYS A O 1
ATOM 1565 N N . SER A 1 188 ? 7.078 36.843 -21.540 1.00 37.38 188 SER A N 1
ATOM 1566 C CA . SER A 1 188 ? 8.190 37.610 -20.925 1.00 37.38 188 SER A CA 1
ATOM 1567 C C . SER A 1 188 ? 8.511 37.289 -19.451 1.00 37.38 188 SER A C 1
ATOM 1569 O O . SER A 1 188 ? 7.969 37.924 -18.554 1.00 37.38 188 SER A O 1
ATOM 1571 N N . SER A 1 189 ? 9.470 36.387 -19.209 1.00 34.88 189 SER A N 1
ATOM 1572 C CA . SER A 1 189 ? 10.313 36.365 -17.988 1.00 34.88 189 SER A CA 1
ATOM 1573 C C . SER A 1 189 ? 11.508 35.404 -18.141 1.00 34.88 189 SER A C 1
ATOM 1575 O O . SER A 1 189 ? 11.721 34.497 -17.345 1.00 34.88 189 SER A O 1
ATOM 1577 N N . ARG A 1 190 ? 12.309 35.565 -19.208 1.00 37.41 190 ARG A N 1
ATOM 1578 C CA . ARG A 1 190 ? 13.519 34.737 -19.423 1.00 37.41 190 ARG A CA 1
ATOM 1579 C C . ARG A 1 190 ? 14.812 35.351 -18.870 1.00 37.41 190 ARG A C 1
ATOM 1581 O O . ARG A 1 190 ? 15.886 34.830 -19.145 1.00 37.41 190 ARG A O 1
ATOM 1588 N N . ASN A 1 191 ? 14.703 36.442 -18.115 1.00 37.62 191 ASN A N 1
ATOM 1589 C CA . ASN A 1 191 ? 15.822 37.146 -17.499 1.00 37.62 191 ASN A CA 1
ATOM 1590 C C . ASN A 1 191 ? 15.567 37.299 -15.995 1.00 37.62 191 ASN A C 1
ATOM 1592 O O . ASN A 1 191 ? 14.447 37.615 -15.608 1.00 37.62 191 ASN A O 1
ATOM 1596 N N . GLN A 1 192 ? 16.650 37.166 -15.219 1.00 39.88 192 GLN A N 1
ATOM 1597 C CA . GLN A 1 192 ? 16.768 37.372 -13.767 1.00 39.88 192 GLN A CA 1
ATOM 1598 C C . GLN A 1 192 ? 16.140 36.308 -12.849 1.00 39.88 192 GLN A C 1
ATOM 1600 O O . GLN A 1 192 ? 14.976 36.391 -12.475 1.00 39.88 192 GLN A O 1
ATOM 1605 N N . SER A 1 193 ? 16.996 35.418 -12.339 1.00 34.16 193 SER A N 1
ATOM 1606 C CA . SER A 1 193 ? 17.048 35.107 -10.902 1.00 34.16 193 SER A CA 1
ATOM 1607 C C . SER A 1 193 ? 18.449 34.617 -10.509 1.00 34.16 193 SER A C 1
ATOM 1609 O O . SER A 1 193 ? 19.133 33.970 -11.302 1.00 34.16 193 SER A O 1
ATOM 1611 N N . ASN A 1 194 ? 18.876 34.985 -9.298 1.00 35.00 194 ASN A N 1
ATOM 1612 C CA . ASN A 1 194 ? 20.148 34.607 -8.670 1.00 35.00 194 ASN A CA 1
ATOM 1613 C C . ASN A 1 194 ? 20.355 33.077 -8.602 1.00 35.00 194 ASN A C 1
ATOM 1615 O O . ASN A 1 194 ? 19.366 32.365 -8.436 1.00 35.00 194 ASN A O 1
ATOM 1619 N N . PRO A 1 195 ? 21.609 32.576 -8.609 1.00 40.44 195 PRO A N 1
ATOM 1620 C CA . PRO A 1 195 ? 21.913 31.189 -8.240 1.00 40.44 195 PRO A CA 1
ATOM 1621 C C . PRO A 1 195 ? 21.666 30.885 -6.752 1.00 40.44 195 PRO A C 1
ATOM 1623 O O . PRO A 1 195 ? 21.367 29.749 -6.411 1.00 40.44 195 PRO A O 1
ATOM 1626 N N . ASP A 1 196 ? 21.768 31.899 -5.886 1.00 38.47 196 ASP A N 1
ATOM 1627 C CA . ASP A 1 196 ? 21.811 31.745 -4.419 1.00 38.47 196 ASP A CA 1
ATOM 1628 C C . ASP A 1 196 ? 20.431 31.779 -3.735 1.00 38.47 196 ASP A C 1
ATOM 1630 O O . ASP A 1 196 ? 20.325 31.952 -2.522 1.00 38.47 196 ASP A O 1
ATOM 1634 N N . LEU A 1 197 ? 19.354 31.648 -4.511 1.00 38.75 197 LEU A N 1
ATOM 1635 C CA . LEU A 1 197 ? 18.024 31.362 -3.986 1.00 38.75 197 LEU A CA 1
ATOM 1636 C C . LEU A 1 197 ? 17.669 29.939 -4.395 1.00 38.75 197 LEU A C 1
ATOM 1638 O O . LEU A 1 197 ? 17.196 29.712 -5.510 1.00 38.75 197 LEU A O 1
ATOM 1642 N N . GLU A 1 198 ? 17.875 29.000 -3.470 1.00 41.53 198 GLU A N 1
ATOM 1643 C CA . GLU A 1 198 ? 17.206 27.704 -3.503 1.00 41.53 198 GLU A CA 1
ATOM 1644 C C . GLU A 1 198 ? 15.698 27.967 -3.548 1.00 41.53 198 GLU A C 1
ATOM 1646 O O . GLU A 1 198 ? 15.049 28.250 -2.538 1.00 41.53 198 GLU A O 1
ATOM 1651 N N . GLN A 1 199 ? 15.137 27.939 -4.757 1.00 42.97 199 GLN A N 1
ATOM 1652 C CA . GLN A 1 199 ? 13.699 27.900 -4.937 1.00 42.97 199 GLN A CA 1
ATOM 1653 C C . GLN A 1 199 ? 13.232 26.577 -4.346 1.00 42.97 199 GLN A C 1
ATOM 1655 O O . GLN A 1 199 ? 13.385 25.533 -4.981 1.00 42.97 199 GLN A O 1
ATOM 1660 N N . TYR A 1 200 ? 12.666 26.640 -3.139 1.00 44.03 200 TYR A N 1
ATOM 1661 C CA . TYR A 1 200 ? 11.784 25.601 -2.628 1.00 44.03 200 TYR A CA 1
ATOM 1662 C C . TYR A 1 200 ? 10.795 25.283 -3.746 1.00 44.03 200 TYR A C 1
ATOM 1664 O O . TYR A 1 200 ? 9.971 26.126 -4.107 1.00 44.03 200 TYR A O 1
ATOM 1672 N N . GLN A 1 201 ? 10.942 24.109 -4.359 1.00 54.31 201 GLN A N 1
ATOM 1673 C CA . GLN A 1 201 ? 9.994 23.664 -5.364 1.00 54.31 201 GLN A CA 1
ATOM 1674 C C . GLN A 1 201 ? 8.700 23.384 -4.616 1.00 54.31 201 GLN A C 1
ATOM 1676 O O . GLN A 1 201 ? 8.629 22.455 -3.817 1.00 54.31 201 GLN A O 1
ATOM 1681 N N . GLU A 1 202 ? 7.702 24.241 -4.817 1.00 68.12 202 GLU A N 1
ATOM 1682 C CA . GLU A 1 202 ? 6.360 23.959 -4.335 1.00 68.12 202 GLU A CA 1
ATOM 1683 C C . GLU A 1 202 ? 5.859 22.697 -5.036 1.00 68.12 202 GLU A C 1
ATOM 1685 O O . GLU A 1 202 ? 5.996 22.530 -6.251 1.00 68.12 202 GLU A O 1
ATOM 1690 N N . GLU A 1 203 ? 5.323 21.784 -4.238 1.00 77.88 203 GLU A N 1
ATOM 1691 C CA . GLU A 1 203 ? 4.866 20.482 -4.692 1.00 77.88 203 GLU A CA 1
ATOM 1692 C C . GLU A 1 203 ? 3.711 20.638 -5.698 1.00 77.88 203 GLU A C 1
ATOM 1694 O O . GLU A 1 203 ? 2.697 21.253 -5.355 1.00 77.88 203 GLU A O 1
ATOM 1699 N N . PRO A 1 204 ? 3.835 20.119 -6.936 1.00 80.50 204 PRO A N 1
ATOM 1700 C CA . PRO A 1 204 ? 2.826 20.331 -7.967 1.00 80.50 204 PRO A CA 1
ATOM 1701 C C . PRO A 1 204 ? 1.429 19.840 -7.571 1.00 80.50 204 PRO A C 1
ATOM 1703 O O . PRO A 1 204 ? 1.254 18.731 -7.066 1.00 80.50 204 PRO A O 1
ATOM 1706 N N . GLU A 1 205 ? 0.411 20.640 -7.894 1.00 84.31 205 GLU A N 1
ATOM 1707 C CA . GLU A 1 205 ? -0.996 20.291 -7.676 1.00 84.31 205 GLU A CA 1
ATOM 1708 C C . GLU A 1 205 ? -1.337 18.929 -8.322 1.00 84.31 205 GLU A C 1
ATOM 1710 O O . GLU A 1 205 ? -1.104 18.698 -9.518 1.00 84.31 205 GLU A O 1
ATOM 1715 N N . PHE A 1 206 ? -1.917 18.030 -7.521 1.00 86.50 206 PHE A N 1
ATOM 1716 C CA . PHE A 1 206 ? -2.320 16.673 -7.913 1.00 86.50 206 PHE A CA 1
ATOM 1717 C C . PHE A 1 206 ? -1.185 15.758 -8.422 1.00 86.50 206 PHE A C 1
ATOM 1719 O O . PHE A 1 206 ? -1.450 14.813 -9.175 1.00 86.50 206 PHE A O 1
ATOM 1726 N N . LEU A 1 207 ? 0.071 16.021 -8.038 1.00 87.44 207 LEU A N 1
ATOM 1727 C CA . LEU A 1 207 ? 1.239 15.184 -8.343 1.00 87.44 207 LEU A CA 1
ATOM 1728 C C . LEU A 1 207 ? 1.004 13.689 -8.062 1.00 87.44 207 LEU A C 1
ATOM 1730 O O . LEU A 1 207 ? 1.227 12.862 -8.945 1.00 87.44 207 LEU A O 1
ATOM 1734 N N . TRP A 1 208 ? 0.557 13.336 -6.861 1.00 92.62 208 TRP A N 1
ATOM 1735 C CA . TRP A 1 208 ? 0.437 11.968 -6.353 1.00 92.62 208 TRP A CA 1
ATOM 1736 C C . TRP A 1 208 ? -0.730 11.224 -6.965 1.00 92.62 208 TRP A C 1
ATOM 1738 O O . TRP A 1 208 ? -0.548 10.098 -7.430 1.00 92.62 208 TRP A O 1
ATOM 1748 N N . THR A 1 209 ? -1.899 11.863 -7.037 1.00 92.06 209 THR A N 1
ATOM 1749 C CA . THR A 1 209 ? -3.054 11.323 -7.763 1.00 92.06 209 THR A CA 1
ATOM 1750 C C . THR A 1 209 ? -2.657 10.978 -9.200 1.00 92.06 209 THR A C 1
ATOM 1752 O O . THR A 1 209 ? -2.879 9.853 -9.651 1.00 92.06 209 THR A O 1
ATOM 1755 N N . ARG A 1 210 ? -1.980 11.896 -9.904 1.00 87.69 210 ARG A N 1
ATOM 1756 C CA . ARG A 1 210 ? -1.525 11.678 -11.288 1.00 87.69 210 ARG A CA 1
ATOM 1757 C C . ARG A 1 210 ? -0.420 10.620 -11.378 1.00 87.69 210 ARG A C 1
ATOM 1759 O O . ARG A 1 210 ? -0.457 9.802 -12.293 1.00 87.69 210 ARG A O 1
ATOM 1766 N N . ALA A 1 211 ? 0.528 10.590 -10.441 1.00 88.19 211 ALA A N 1
ATOM 1767 C CA . ALA A 1 211 ? 1.634 9.632 -10.431 1.00 88.19 211 ALA A CA 1
ATOM 1768 C C . ALA A 1 211 ? 1.178 8.191 -10.180 1.00 88.19 211 ALA A C 1
ATOM 1770 O O . ALA A 1 211 ? 1.617 7.270 -10.873 1.00 88.19 211 ALA A O 1
ATOM 1771 N N . ILE A 1 212 ? 0.269 7.996 -9.225 1.00 94.81 212 ILE A N 1
ATOM 1772 C CA . ILE A 1 212 ? -0.281 6.680 -8.893 1.00 94.81 212 ILE A CA 1
ATOM 1773 C C . ILE A 1 212 ? -1.244 6.217 -9.992 1.00 94.81 212 ILE A C 1
ATOM 1775 O O . ILE A 1 212 ? -1.216 5.043 -10.353 1.00 94.81 212 ILE A O 1
ATOM 1779 N N . MET A 1 213 ? -2.022 7.123 -10.596 1.00 92.31 213 MET A N 1
ATOM 1780 C CA . MET A 1 213 ? -2.892 6.792 -11.731 1.00 92.31 213 MET A CA 1
ATOM 1781 C C . MET A 1 213 ? -2.104 6.396 -12.990 1.00 92.31 213 MET A C 1
ATOM 1783 O O . MET A 1 213 ? -2.433 5.415 -13.658 1.00 92.31 213 MET A O 1
ATOM 1787 N N . ASP A 1 214 ? -1.025 7.115 -13.297 1.00 86.44 214 ASP A N 1
ATOM 1788 C CA . ASP A 1 214 ? -0.090 6.781 -14.376 1.00 86.44 214 ASP A CA 1
ATOM 1789 C C . ASP A 1 214 ? 0.567 5.409 -14.123 1.00 86.44 214 ASP A C 1
ATOM 1791 O O . ASP A 1 214 ? 0.577 4.556 -15.014 1.00 86.44 214 ASP A O 1
ATOM 1795 N N . PHE A 1 215 ? 1.002 5.133 -12.886 1.00 93.25 215 PHE A N 1
ATOM 1796 C CA . PHE A 1 215 ? 1.528 3.822 -12.490 1.00 93.25 215 PHE A CA 1
ATOM 1797 C C . PHE A 1 215 ? 0.491 2.695 -12.639 1.00 93.25 215 PHE A C 1
ATOM 1799 O O . PHE A 1 215 ? 0.789 1.684 -13.283 1.00 93.25 215 PHE A O 1
ATOM 1806 N N . PHE A 1 216 ? -0.737 2.893 -12.149 1.00 94.50 216 PHE A N 1
ATOM 1807 C CA . PHE A 1 216 ? -1.850 1.956 -12.327 1.00 94.50 216 PHE A CA 1
ATOM 1808 C C . PHE A 1 216 ? -2.134 1.677 -13.810 1.00 94.50 216 PHE A C 1
ATOM 1810 O O . PHE A 1 216 ? -2.310 0.523 -14.203 1.00 94.50 216 PHE A O 1
ATOM 1817 N N . SER A 1 217 ? -2.124 2.710 -14.661 1.00 88.31 217 SER A N 1
ATOM 1818 C CA . SER A 1 217 ? -2.393 2.559 -16.097 1.00 88.31 217 SER A CA 1
ATOM 1819 C C . SER A 1 217 ? -1.382 1.638 -16.793 1.00 88.31 217 SER A C 1
ATOM 1821 O O . SER A 1 217 ? -1.755 0.849 -17.667 1.00 88.31 217 SER A O 1
ATOM 1823 N N . VAL A 1 218 ? -0.112 1.695 -16.375 1.00 88.56 218 VAL A N 1
ATOM 1824 C CA . VAL A 1 218 ? 0.948 0.805 -16.861 1.00 88.56 218 VAL A CA 1
ATOM 1825 C C . VAL A 1 218 ? 0.786 -0.591 -16.259 1.00 88.56 218 VAL A C 1
ATOM 1827 O O . VAL A 1 218 ? 0.895 -1.563 -17.002 1.00 88.56 218 VAL A O 1
ATOM 1830 N N . TYR A 1 219 ? 0.463 -0.706 -14.967 1.00 93.56 219 TYR A N 1
ATOM 1831 C CA . TYR A 1 219 ? 0.228 -1.987 -14.287 1.00 93.56 219 TYR A CA 1
ATOM 1832 C C . TYR A 1 219 ? -0.906 -2.786 -14.937 1.00 93.56 219 TYR A C 1
ATOM 1834 O O . TYR A 1 219 ? -0.678 -3.897 -15.410 1.00 93.56 219 TYR A O 1
ATOM 1842 N N . ARG A 1 220 ? -2.090 -2.180 -15.088 1.00 91.31 220 ARG A N 1
ATOM 1843 C CA . ARG A 1 220 ? -3.250 -2.771 -15.779 1.00 91.31 220 ARG A CA 1
ATOM 1844 C C . ARG A 1 220 ? -2.955 -3.152 -17.232 1.00 91.31 220 ARG A C 1
ATOM 1846 O O . ARG A 1 220 ? -3.581 -4.060 -17.777 1.00 91.31 220 ARG A O 1
ATOM 1853 N N . LYS A 1 221 ? -2.057 -2.429 -17.906 1.00 87.38 221 LYS A N 1
ATOM 1854 C CA . LYS A 1 221 ? -1.654 -2.774 -19.272 1.00 87.38 221 LYS A CA 1
ATOM 1855 C C . LYS A 1 221 ? -0.727 -3.989 -19.277 1.00 87.38 221 LYS A C 1
ATOM 1857 O O . LYS A 1 221 ? -0.974 -4.908 -20.052 1.00 87.38 221 LYS A O 1
ATOM 1862 N N . ALA A 1 222 ? 0.305 -3.974 -18.437 1.00 87.81 222 ALA A N 1
ATOM 1863 C CA . ALA A 1 222 ? 1.287 -5.044 -18.313 1.00 87.81 222 ALA A CA 1
ATOM 1864 C C . ALA A 1 222 ? 0.623 -6.362 -17.890 1.00 87.81 222 ALA A C 1
ATOM 1866 O O . ALA A 1 222 ? 0.911 -7.410 -18.461 1.00 87.81 222 ALA A O 1
ATOM 1867 N N . SER A 1 223 ? -0.331 -6.299 -16.958 1.00 90.69 223 SER A N 1
ATOM 1868 C CA . SER A 1 223 ? -1.000 -7.485 -16.427 1.00 90.69 223 SER A CA 1
ATOM 1869 C C . SER A 1 223 ? -1.814 -8.262 -17.453 1.00 90.69 223 SER A C 1
ATOM 1871 O O . SER A 1 223 ? -2.000 -9.456 -17.276 1.00 90.69 223 SER A O 1
ATOM 1873 N N . ARG A 1 224 ? -2.199 -7.659 -18.588 1.00 86.62 224 ARG A N 1
ATOM 1874 C CA . ARG A 1 224 ? -2.799 -8.370 -19.739 1.00 86.62 224 ARG A CA 1
ATOM 1875 C C . ARG A 1 224 ? -1.899 -9.453 -20.344 1.00 86.62 224 ARG A C 1
ATOM 1877 O O . ARG A 1 224 ? -2.333 -10.136 -21.260 1.00 86.62 224 ARG A O 1
ATOM 1884 N N . GLN A 1 225 ? -0.638 -9.552 -19.929 1.00 83.56 225 GLN A N 1
ATOM 1885 C CA . GLN A 1 225 ? 0.298 -10.600 -20.346 1.00 83.56 225 GLN A CA 1
ATOM 1886 C C . GLN A 1 225 ? 0.362 -11.783 -19.369 1.00 83.56 225 GLN A C 1
ATOM 1888 O O . GLN A 1 225 ? 1.159 -12.686 -19.596 1.00 83.56 225 GLN A O 1
ATOM 1893 N N . GLY A 1 226 ? -0.399 -11.767 -18.269 1.00 81.25 226 GLY A N 1
ATOM 1894 C CA . GLY A 1 226 ? -0.398 -12.835 -17.263 1.00 81.25 226 GLY A CA 1
ATOM 1895 C C . GLY A 1 226 ? 0.822 -12.861 -16.338 1.00 81.25 226 GLY A C 1
ATOM 1896 O O . GLY A 1 226 ? 0.697 -13.274 -15.193 1.00 81.25 226 GLY A O 1
ATOM 1897 N N . GLU A 1 227 ? 1.976 -12.377 -16.797 1.00 82.50 227 GLU A N 1
ATOM 1898 C CA . GLU A 1 227 ? 3.200 -12.182 -16.012 1.00 82.50 227 GLU A CA 1
ATOM 1899 C C . GLU A 1 227 ? 3.918 -10.884 -16.375 1.00 82.50 227 GLU A C 1
ATOM 1901 O O . GLU A 1 227 ? 3.812 -10.357 -17.488 1.00 82.50 227 GLU A O 1
ATOM 1906 N N . LEU A 1 228 ? 4.748 -10.416 -15.442 1.00 82.50 228 LEU A N 1
ATOM 1907 C CA . LEU A 1 228 ? 5.772 -9.434 -15.744 1.00 82.50 228 LEU A CA 1
ATOM 1908 C C . LEU A 1 228 ? 7.040 -10.124 -16.265 1.00 82.50 228 LEU A C 1
ATOM 1910 O O . LEU A 1 228 ? 7.884 -10.573 -15.493 1.00 82.50 228 LEU A O 1
ATOM 1914 N N . LYS A 1 229 ? 7.222 -10.143 -17.588 1.00 76.31 229 LYS A N 1
ATOM 1915 C CA . LYS A 1 229 ? 8.490 -10.572 -18.196 1.00 76.31 229 LYS A CA 1
ATOM 1916 C C . LYS A 1 229 ? 9.585 -9.540 -17.905 1.00 76.31 229 LYS A C 1
ATOM 1918 O O . LYS A 1 229 ? 9.642 -8.483 -18.532 1.00 76.31 229 LYS A O 1
ATOM 1923 N N . VAL A 1 230 ? 10.444 -9.849 -16.935 1.00 70.50 230 VAL A N 1
ATOM 1924 C CA . VAL A 1 230 ? 11.656 -9.082 -16.616 1.00 70.50 230 VAL A CA 1
ATOM 1925 C C . VAL A 1 230 ? 12.741 -9.397 -17.642 1.00 70.50 230 VAL A C 1
ATOM 1927 O O . VAL A 1 230 ? 13.429 -10.415 -17.578 1.00 70.50 230 VAL A O 1
ATOM 1930 N N . GLU A 1 231 ? 12.875 -8.501 -18.617 1.00 64.44 231 GLU A N 1
ATOM 1931 C CA . GLU A 1 231 ? 13.740 -8.694 -19.785 1.00 64.44 231 GLU A CA 1
ATOM 1932 C C . GLU A 1 231 ? 14.875 -7.662 -19.838 1.00 64.44 231 GLU A C 1
ATOM 1934 O O . GLU A 1 231 ? 15.957 -7.936 -20.363 1.00 64.44 231 GLU A O 1
ATOM 1939 N N . ASN A 1 232 ? 14.672 -6.483 -19.242 1.00 53.78 232 ASN A N 1
ATOM 1940 C CA . ASN A 1 232 ? 15.589 -5.348 -19.319 1.00 53.78 232 ASN A CA 1
ATOM 1941 C C . ASN A 1 232 ? 16.373 -5.129 -18.013 1.00 53.78 232 ASN A C 1
ATOM 1943 O O . ASN A 1 232 ? 16.579 -4.000 -17.556 1.00 53.78 232 ASN A O 1
ATOM 1947 N N . VAL A 1 233 ? 16.846 -6.229 -17.424 1.00 54.66 233 VAL A N 1
ATOM 1948 C CA . VAL A 1 233 ? 17.644 -6.247 -16.191 1.00 54.66 233 VAL A CA 1
ATOM 1949 C C . VAL A 1 233 ? 18.885 -5.340 -16.325 1.00 54.66 233 VAL A C 1
ATOM 1951 O O . VAL A 1 233 ? 19.665 -5.501 -17.273 1.00 54.66 233 VAL A O 1
ATOM 1954 N N . PRO A 1 234 ? 19.157 -4.412 -15.382 1.00 50.12 234 PRO A N 1
ATOM 1955 C CA . PRO A 1 234 ? 20.317 -3.533 -15.473 1.00 50.12 234 PRO A CA 1
ATOM 1956 C C . PRO A 1 234 ? 21.633 -4.308 -15.591 1.00 50.12 234 PRO A C 1
ATOM 1958 O O . PRO A 1 234 ? 21.972 -5.134 -14.743 1.00 50.12 234 PRO A O 1
ATOM 1961 N N . ASN A 1 235 ? 22.427 -3.952 -16.607 1.00 42.50 235 ASN A N 1
ATOM 1962 C CA . ASN A 1 235 ? 23.692 -4.583 -17.027 1.00 42.50 235 ASN A CA 1
ATOM 1963 C C . ASN A 1 235 ? 24.829 -4.655 -15.967 1.00 42.50 235 ASN A C 1
ATOM 1965 O O . ASN A 1 235 ? 25.972 -4.930 -16.332 1.00 42.50 235 ASN A O 1
ATOM 1969 N N . ASN A 1 236 ? 24.554 -4.370 -14.692 1.00 43.62 236 ASN A N 1
ATOM 1970 C CA . ASN A 1 236 ? 25.480 -4.486 -13.565 1.00 43.62 236 ASN A CA 1
ATOM 1971 C C . ASN A 1 236 ? 24.869 -5.218 -12.337 1.00 43.62 236 ASN A C 1
ATOM 1973 O O . ASN A 1 236 ? 25.614 -5.498 -11.402 1.00 43.62 236 ASN A O 1
ATOM 1977 N N . ILE A 1 237 ? 23.559 -5.523 -12.278 1.00 44.19 237 ILE A N 1
ATOM 1978 C CA . ILE A 1 237 ? 22.948 -6.099 -11.054 1.00 44.19 237 ILE A CA 1
ATOM 1979 C C . ILE A 1 237 ? 23.443 -7.527 -10.782 1.00 44.19 237 ILE A C 1
ATOM 1981 O O . ILE A 1 237 ? 23.760 -7.861 -9.647 1.00 44.19 237 ILE A O 1
ATOM 1985 N N . HIS A 1 238 ? 23.659 -8.312 -11.840 1.00 40.06 238 HIS A N 1
ATOM 1986 C CA . HIS A 1 238 ? 24.300 -9.630 -11.794 1.00 40.06 238 HIS A CA 1
ATOM 1987 C C . HIS A 1 238 ? 25.778 -9.572 -11.366 1.00 40.06 238 HIS A C 1
ATOM 1989 O O . HIS A 1 238 ? 26.323 -10.574 -10.930 1.00 40.06 238 HIS A O 1
ATOM 1995 N N . VAL A 1 239 ? 26.451 -8.417 -11.478 1.00 42.62 239 VAL A N 1
ATOM 1996 C CA . VAL A 1 239 ? 27.816 -8.233 -10.944 1.00 42.62 239 VAL A CA 1
ATOM 1997 C C . VAL A 1 239 ? 27.769 -8.017 -9.430 1.00 42.62 239 VAL A C 1
ATOM 1999 O O . VAL A 1 239 ? 28.710 -8.372 -8.730 1.00 42.62 239 VAL A O 1
ATOM 2002 N N . LYS A 1 240 ? 26.673 -7.437 -8.923 1.00 39.56 240 LYS A N 1
ATOM 2003 C CA . LYS A 1 240 ? 26.457 -7.172 -7.495 1.00 39.56 240 LYS A CA 1
ATOM 2004 C C . LYS A 1 240 ? 25.809 -8.358 -6.760 1.00 39.56 240 LYS A C 1
ATOM 2006 O O . LYS A 1 240 ? 26.037 -8.506 -5.567 1.00 39.56 240 LYS A O 1
ATOM 2011 N N . TYR A 1 241 ? 25.030 -9.183 -7.464 1.00 42.84 241 TYR A N 1
ATOM 2012 C CA . TYR A 1 241 ? 24.302 -10.340 -6.926 1.00 42.84 241 TYR A CA 1
ATOM 2013 C C . TYR A 1 241 ? 24.330 -11.524 -7.927 1.00 42.84 241 TYR A C 1
ATOM 2015 O O . TYR A 1 241 ? 23.30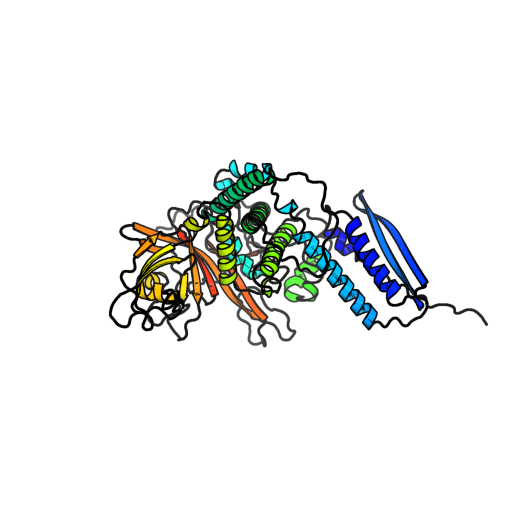8 -11.843 -8.548 1.00 42.84 241 TYR A O 1
ATOM 2023 N N . PRO A 1 242 ? 25.498 -12.161 -8.141 1.00 40.59 242 PRO A N 1
ATOM 2024 C CA . PRO A 1 242 ? 25.711 -13.126 -9.224 1.00 40.59 242 PRO A CA 1
ATOM 2025 C C . PRO A 1 242 ? 24.954 -14.448 -9.079 1.00 40.59 242 PRO A C 1
ATOM 2027 O O . PRO A 1 242 ? 24.764 -15.117 -10.087 1.00 40.59 242 PRO A O 1
ATOM 2030 N N . LYS A 1 243 ? 24.502 -14.832 -7.878 1.00 39.31 243 LYS A N 1
ATOM 2031 C CA . LYS A 1 243 ? 23.700 -16.056 -7.687 1.00 39.31 243 LYS A CA 1
ATOM 2032 C C . LYS A 1 243 ? 22.210 -15.859 -7.963 1.00 39.31 243 LYS A C 1
ATOM 2034 O O . LYS A 1 243 ? 21.614 -16.687 -8.632 1.00 39.31 243 LYS A O 1
ATOM 2039 N N . LEU A 1 244 ? 21.635 -14.733 -7.533 1.00 40.47 244 LEU A N 1
ATOM 2040 C CA . LEU A 1 244 ? 20.213 -14.421 -7.743 1.00 40.47 244 LEU A CA 1
ATOM 2041 C C . LEU A 1 244 ? 19.874 -14.121 -9.210 1.00 40.47 244 LEU A C 1
ATOM 2043 O O . LEU A 1 244 ? 18.825 -14.518 -9.700 1.00 40.47 244 LEU A O 1
ATOM 2047 N N . TYR A 1 245 ? 20.764 -13.416 -9.917 1.00 42.47 245 TYR A N 1
ATOM 2048 C CA . TYR A 1 245 ? 20.536 -12.991 -11.306 1.00 42.47 245 TYR A CA 1
ATOM 2049 C C . TYR A 1 245 ? 21.515 -13.631 -12.300 1.00 42.47 245 TYR A C 1
ATOM 2051 O O . TYR A 1 245 ? 21.582 -13.202 -13.453 1.00 42.47 245 TYR A O 1
ATOM 2059 N N . GLY A 1 246 ? 22.290 -14.633 -11.872 1.00 46.31 246 GLY A N 1
ATOM 2060 C CA . GLY A 1 246 ? 23.288 -15.311 -12.705 1.00 46.31 246 GLY A CA 1
ATOM 2061 C C . GLY A 1 246 ? 22.657 -16.006 -13.901 1.00 46.31 246 GLY A C 1
ATOM 2062 O O . GLY A 1 246 ? 23.019 -15.721 -15.042 1.00 46.31 246 GLY A O 1
ATOM 2063 N N . ASP A 1 247 ? 21.647 -16.837 -13.654 1.00 50.06 247 ASP A N 1
ATOM 2064 C CA . ASP A 1 247 ? 20.967 -17.587 -14.712 1.00 50.06 247 ASP A CA 1
ATOM 2065 C C . ASP A 1 247 ? 20.116 -16.685 -15.607 1.00 50.06 247 ASP A C 1
ATOM 2067 O O . ASP A 1 247 ? 20.116 -16.864 -16.824 1.00 50.06 247 ASP A O 1
ATOM 2071 N N . TYR A 1 248 ? 19.496 -15.638 -15.049 1.00 44.22 248 TYR A N 1
ATOM 2072 C CA . TYR A 1 248 ? 18.869 -14.567 -15.834 1.00 44.22 248 TYR A CA 1
ATOM 2073 C C . TYR A 1 248 ? 19.877 -13.889 -16.771 1.00 44.22 248 TYR A C 1
ATOM 2075 O O . TYR A 1 248 ? 19.606 -13.722 -17.959 1.00 44.22 248 TYR A O 1
ATOM 2083 N N . PHE A 1 249 ? 21.065 -13.530 -16.277 1.00 46.56 249 PHE A N 1
ATOM 2084 C CA . PHE A 1 249 ? 22.087 -12.873 -17.090 1.00 46.56 249 PHE A CA 1
ATOM 2085 C C . PHE A 1 249 ? 22.722 -13.808 -18.127 1.00 46.56 249 PHE A C 1
ATOM 2087 O O . PHE A 1 249 ? 23.001 -13.378 -19.248 1.00 46.56 249 PHE A O 1
ATOM 2094 N N . ASN A 1 250 ? 22.911 -15.085 -17.796 1.00 51.00 250 ASN A N 1
ATOM 2095 C CA . ASN A 1 250 ? 23.407 -16.100 -18.724 1.00 51.00 250 ASN A CA 1
ATOM 2096 C C . ASN A 1 250 ? 22.379 -16.386 -19.834 1.00 51.00 250 ASN A C 1
ATOM 2098 O O . ASN A 1 250 ? 22.747 -16.396 -21.013 1.00 51.00 250 ASN A O 1
ATOM 2102 N N . LYS A 1 251 ? 21.084 -16.494 -19.495 1.00 49.06 251 LYS A N 1
ATOM 2103 C CA . LYS A 1 251 ? 19.981 -16.560 -20.473 1.00 49.06 251 LYS A CA 1
ATOM 2104 C C . LYS A 1 251 ? 19.932 -15.292 -21.341 1.00 49.06 251 LYS A C 1
ATOM 2106 O O . LYS A 1 251 ? 19.894 -15.411 -22.564 1.00 49.06 251 LYS A O 1
ATOM 2111 N N . ALA A 1 252 ? 20.058 -14.095 -20.762 1.00 47.09 252 ALA A N 1
ATOM 2112 C CA . ALA A 1 252 ? 20.107 -12.828 -21.505 1.00 47.09 252 ALA A CA 1
ATOM 2113 C C . ALA A 1 252 ? 21.322 -12.711 -22.453 1.00 47.09 252 ALA A C 1
ATOM 2115 O O . ALA A 1 252 ? 21.204 -12.190 -23.564 1.00 47.09 252 ALA A O 1
ATOM 2116 N N . LYS A 1 253 ? 22.488 -13.240 -22.062 1.00 44.41 253 LYS A N 1
ATOM 2117 C CA . LYS A 1 253 ? 23.705 -13.276 -22.895 1.00 44.41 253 LYS A CA 1
ATOM 2118 C C . LYS A 1 253 ? 23.638 -14.250 -24.071 1.00 44.41 253 LYS A C 1
ATOM 2120 O O . LYS A 1 253 ? 24.374 -14.051 -25.033 1.00 44.41 253 LYS A O 1
ATOM 2125 N N . SER A 1 254 ? 22.795 -15.282 -24.004 1.00 46.72 254 SER A N 1
ATOM 2126 C CA . SER A 1 254 ? 22.736 -16.379 -24.991 1.00 46.72 254 SER A CA 1
ATOM 2127 C C . SER A 1 254 ? 22.297 -15.964 -26.406 1.00 46.72 254 SER A C 1
ATOM 2129 O O . SER A 1 254 ? 22.302 -16.782 -27.320 1.00 46.72 254 SER A O 1
ATOM 2131 N N . GLY A 1 255 ? 21.904 -14.703 -26.610 1.00 40.97 255 GLY A N 1
ATOM 2132 C CA . GLY A 1 255 ? 21.460 -14.187 -27.906 1.00 40.97 255 GLY A CA 1
ATOM 2133 C C . GLY A 1 255 ? 19.991 -14.469 -28.233 1.00 40.97 255 GLY A C 1
ATOM 2134 O O . GLY A 1 255 ? 19.464 -13.831 -29.140 1.00 40.97 255 GLY A O 1
ATOM 2135 N N . ALA A 1 256 ? 19.305 -15.324 -27.464 1.00 44.03 256 ALA A N 1
ATOM 2136 C CA . ALA A 1 256 ? 17.853 -15.516 -27.559 1.00 44.03 256 ALA A CA 1
ATOM 2137 C C . ALA A 1 256 ? 17.061 -14.259 -27.138 1.00 44.03 256 ALA A C 1
ATOM 2139 O O . ALA A 1 256 ? 15.997 -13.984 -27.683 1.00 44.03 256 ALA A O 1
ATOM 2140 N N . TYR A 1 257 ? 17.627 -13.427 -26.255 1.00 42.72 257 TYR A N 1
ATOM 2141 C CA . TYR A 1 257 ? 17.093 -12.117 -25.843 1.00 42.72 257 TYR A CA 1
ATOM 2142 C C . TYR A 1 257 ? 17.236 -11.012 -26.920 1.00 42.72 257 TYR A C 1
ATOM 2144 O O . TYR A 1 257 ? 17.412 -9.825 -26.631 1.00 42.72 257 TYR A O 1
ATOM 2152 N N . GLN A 1 258 ? 17.150 -11.377 -28.202 1.00 38.72 258 GLN A N 1
ATOM 2153 C CA . GLN A 1 258 ? 17.020 -10.412 -29.289 1.00 38.72 258 GLN A CA 1
ATOM 2154 C C . GLN A 1 258 ? 15.579 -9.898 -29.392 1.00 38.72 258 GLN A C 1
ATOM 2156 O O . GLN A 1 258 ? 14.756 -10.443 -30.120 1.00 38.72 258 GLN A O 1
ATOM 2161 N N . LYS A 1 259 ? 15.325 -8.744 -28.766 1.00 43.66 259 LYS A N 1
ATOM 2162 C CA . LYS A 1 259 ? 14.209 -7.841 -29.110 1.00 43.66 259 LYS A CA 1
ATOM 2163 C C . LYS A 1 259 ? 12.815 -8.461 -29.044 1.00 43.66 259 LYS A C 1
ATOM 2165 O O . LYS A 1 259 ? 12.004 -8.311 -29.965 1.00 43.66 259 LYS A O 1
ATOM 2170 N N . THR A 1 260 ? 12.479 -8.997 -27.886 1.00 42.88 260 THR A N 1
ATOM 2171 C CA . THR A 1 260 ? 11.107 -8.869 -27.405 1.00 42.88 260 THR A CA 1
ATOM 2172 C C . THR A 1 260 ? 10.695 -7.388 -27.459 1.00 42.88 260 THR A C 1
ATOM 2174 O O . THR A 1 260 ? 11.453 -6.480 -27.114 1.00 42.88 260 THR A O 1
ATOM 2177 N N . ARG A 1 261 ? 9.500 -7.107 -27.996 1.00 50.19 261 ARG A N 1
ATOM 2178 C CA . ARG A 1 261 ? 8.948 -5.736 -28.061 1.00 50.19 261 ARG A CA 1
ATOM 2179 C C . ARG A 1 261 ? 8.372 -5.276 -26.718 1.00 50.19 261 ARG A C 1
ATOM 2181 O O . ARG A 1 261 ? 7.844 -4.163 -26.640 1.00 50.19 261 ARG A O 1
ATOM 2188 N N . ASN A 1 262 ? 8.425 -6.131 -25.700 1.00 58.41 262 ASN A N 1
ATOM 2189 C CA . ASN A 1 262 ? 7.905 -5.820 -24.388 1.00 58.41 262 ASN A CA 1
ATOM 2190 C C . ASN A 1 262 ? 8.845 -4.823 -23.692 1.00 58.41 262 ASN A C 1
ATOM 2192 O O . ASN A 1 262 ? 10.061 -4.979 -23.664 1.00 58.41 262 ASN A O 1
ATOM 2196 N N . GLN A 1 263 ? 8.262 -3.732 -23.213 1.00 72.31 263 GLN A N 1
ATOM 2197 C CA . GLN A 1 263 ? 8.943 -2.683 -22.449 1.00 72.31 263 GLN A CA 1
ATOM 2198 C C . GLN A 1 263 ? 8.160 -2.374 -21.172 1.00 72.31 263 GLN A C 1
ATOM 2200 O O . GLN A 1 263 ? 8.377 -1.331 -20.551 1.00 72.31 263 GLN A O 1
ATOM 2205 N N . ASP A 1 264 ? 7.163 -3.194 -20.836 1.00 79.88 264 ASP A N 1
ATOM 2206 C CA . ASP A 1 264 ? 6.259 -2.891 -19.738 1.00 79.88 264 ASP A CA 1
ATOM 2207 C C . ASP A 1 264 ? 6.974 -3.050 -18.377 1.00 79.88 264 ASP A C 1
ATOM 2209 O O . ASP A 1 264 ? 6.689 -2.275 -17.468 1.00 79.88 264 ASP A O 1
ATOM 2213 N N . ASP A 1 265 ? 8.031 -3.871 -18.286 1.00 78.56 265 ASP A N 1
ATOM 2214 C CA . ASP A 1 265 ? 8.976 -3.904 -17.155 1.00 78.56 265 ASP A CA 1
ATOM 2215 C C . ASP A 1 265 ? 9.713 -2.568 -16.948 1.00 78.56 265 ASP A C 1
ATOM 2217 O O . ASP A 1 265 ? 9.677 -1.996 -15.858 1.00 78.56 265 ASP A O 1
ATOM 2221 N N . LEU A 1 266 ? 10.305 -2.001 -18.003 1.00 73.69 266 LEU A N 1
ATOM 2222 C CA . LEU A 1 266 ? 10.954 -0.689 -17.959 1.00 73.69 266 LEU A CA 1
ATOM 2223 C C . LEU A 1 266 ? 9.961 0.439 -17.685 1.00 73.69 266 LEU A C 1
ATOM 2225 O O . LEU A 1 266 ? 10.334 1.447 -17.084 1.00 73.69 266 LEU A O 1
ATOM 2229 N N . ARG A 1 267 ? 8.713 0.322 -18.148 1.00 81.00 267 ARG A N 1
ATOM 2230 C CA . ARG A 1 267 ? 7.675 1.325 -17.876 1.00 81.00 267 ARG A CA 1
ATOM 2231 C C . ARG A 1 267 ? 7.261 1.287 -16.408 1.00 81.00 267 ARG A C 1
ATOM 2233 O O . ARG A 1 267 ? 7.209 2.353 -15.801 1.00 81.00 267 ARG A O 1
ATOM 2240 N N . LEU A 1 268 ? 7.037 0.102 -15.836 1.00 85.31 268 LEU A N 1
ATOM 2241 C CA . LEU A 1 268 ? 6.720 -0.062 -14.414 1.00 85.31 268 LEU A CA 1
ATOM 2242 C C . LEU A 1 268 ? 7.862 0.433 -13.523 1.00 85.31 268 LEU A C 1
ATOM 2244 O O . LEU A 1 268 ? 7.615 1.267 -12.654 1.00 85.31 268 LEU A O 1
ATOM 2248 N N . ASP A 1 269 ? 9.103 0.015 -13.794 1.00 81.12 269 ASP A N 1
ATOM 2249 C CA . ASP A 1 269 ? 10.299 0.473 -13.069 1.00 81.12 269 ASP A CA 1
ATOM 2250 C C . ASP A 1 269 ? 10.394 2.005 -13.085 1.00 81.12 269 ASP A C 1
ATOM 2252 O O . ASP A 1 269 ? 10.502 2.636 -12.037 1.00 81.12 269 ASP A O 1
ATOM 2256 N N . ARG A 1 270 ? 10.238 2.641 -14.256 1.00 75.62 270 ARG A N 1
ATOM 2257 C CA . ARG A 1 270 ? 10.265 4.110 -14.382 1.00 75.62 270 ARG A CA 1
ATOM 2258 C C . ARG A 1 270 ? 9.178 4.815 -13.565 1.00 75.62 270 ARG A C 1
ATOM 2260 O O . ARG A 1 270 ? 9.443 5.911 -13.073 1.00 75.62 270 ARG A O 1
ATOM 2267 N N . ARG A 1 271 ? 7.974 4.244 -13.428 1.00 83.94 271 ARG A N 1
ATOM 2268 C CA . ARG A 1 271 ? 6.906 4.832 -12.593 1.00 83.94 271 ARG A CA 1
ATOM 2269 C C . ARG A 1 271 ? 7.182 4.640 -11.105 1.00 83.94 271 ARG A C 1
ATOM 2271 O O . ARG A 1 271 ? 7.086 5.611 -10.360 1.00 83.94 271 ARG A O 1
ATOM 2278 N N . LEU A 1 272 ? 7.621 3.448 -10.705 1.00 85.50 272 LEU A N 1
ATOM 2279 C CA . LEU A 1 272 ? 8.027 3.139 -9.333 1.00 85.50 272 LEU A CA 1
ATOM 2280 C C . LEU A 1 272 ? 9.177 4.051 -8.876 1.00 85.50 272 LEU A C 1
ATOM 2282 O O . LEU A 1 272 ? 9.047 4.738 -7.868 1.00 85.50 272 LEU A O 1
ATOM 2286 N N . ILE A 1 273 ? 10.245 4.167 -9.675 1.00 76.06 273 ILE A N 1
ATOM 2287 C CA . ILE A 1 273 ? 11.373 5.076 -9.414 1.00 76.06 273 ILE A CA 1
ATOM 2288 C C . ILE A 1 273 ? 10.911 6.522 -9.315 1.00 76.06 273 ILE A C 1
ATOM 2290 O O . ILE A 1 273 ? 11.425 7.252 -8.473 1.00 76.06 273 ILE A O 1
ATOM 2294 N N . LYS A 1 274 ? 9.977 6.958 -10.173 1.00 76.50 274 LYS A N 1
ATOM 2295 C CA . LYS A 1 274 ? 9.477 8.327 -10.082 1.00 76.50 274 LYS A CA 1
ATOM 2296 C C . LYS A 1 274 ? 8.811 8.548 -8.725 1.00 76.50 274 LYS A C 1
ATOM 2298 O O . LYS A 1 274 ? 9.224 9.462 -8.030 1.00 76.50 274 LYS A O 1
ATOM 2303 N N . ILE A 1 275 ? 7.913 7.662 -8.290 1.00 86.38 275 ILE A N 1
ATOM 2304 C CA . ILE A 1 275 ? 7.308 7.739 -6.948 1.00 86.38 275 ILE A CA 1
ATOM 2305 C C . ILE A 1 275 ? 8.387 7.729 -5.843 1.00 86.38 275 ILE A C 1
ATOM 2307 O O . ILE A 1 275 ? 8.285 8.522 -4.913 1.00 86.38 275 ILE A O 1
ATOM 2311 N N . CYS A 1 276 ? 9.451 6.920 -5.950 1.00 81.94 276 CYS A N 1
ATOM 2312 C CA . CYS A 1 276 ? 10.579 6.963 -5.004 1.00 81.94 276 CYS A CA 1
ATOM 2313 C C . CYS A 1 276 ? 11.290 8.324 -4.959 1.00 81.94 276 CYS A C 1
ATOM 2315 O O . CYS A 1 276 ? 11.624 8.783 -3.871 1.00 81.94 276 CYS A O 1
ATOM 2317 N N . LEU A 1 277 ? 11.539 8.954 -6.113 1.00 72.50 277 LEU A N 1
ATOM 2318 C CA . LEU A 1 277 ? 12.214 10.254 -6.199 1.00 72.50 277 LEU A CA 1
ATOM 2319 C C . LEU A 1 277 ? 11.328 11.379 -5.655 1.00 72.50 277 LEU A C 1
ATOM 2321 O O . LEU A 1 277 ? 11.770 12.103 -4.774 1.00 72.50 277 LEU A O 1
ATOM 2325 N N . GLU A 1 278 ? 10.059 11.451 -6.069 1.00 81.00 278 GLU A N 1
ATOM 2326 C CA . GLU A 1 278 ? 9.109 12.431 -5.517 1.00 81.00 278 GLU A CA 1
ATOM 2327 C C . GLU A 1 278 ? 8.969 12.247 -3.986 1.00 81.00 278 GLU A C 1
ATOM 2329 O O . GLU A 1 278 ? 8.846 13.215 -3.238 1.00 81.00 278 GLU A O 1
ATOM 2334 N N . LEU A 1 279 ? 9.019 11.007 -3.470 1.00 83.62 279 LEU A N 1
ATOM 2335 C CA . LEU A 1 279 ? 8.995 10.746 -2.023 1.00 83.62 279 LEU A CA 1
ATOM 2336 C C . LEU A 1 279 ? 10.311 11.124 -1.333 1.00 83.62 279 LEU A C 1
ATOM 2338 O O . LEU A 1 279 ? 10.283 11.546 -0.175 1.00 83.62 279 LEU A O 1
ATOM 2342 N N . ALA A 1 280 ? 11.450 10.976 -2.007 1.00 75.31 280 ALA A N 1
ATOM 2343 C CA . ALA A 1 280 ? 12.743 11.406 -1.490 1.00 75.31 280 ALA A CA 1
ATOM 2344 C C . ALA A 1 280 ? 12.804 12.933 -1.359 1.00 75.31 280 ALA A C 1
ATOM 2346 O O . ALA A 1 280 ? 13.165 13.428 -0.289 1.00 75.31 280 ALA A O 1
ATOM 2347 N N . ASP A 1 281 ? 12.370 13.641 -2.404 1.00 71.38 281 ASP A N 1
ATOM 2348 C CA . ASP A 1 281 ? 12.398 15.100 -2.506 1.00 71.38 281 ASP A CA 1
ATOM 2349 C C . ASP A 1 281 ? 11.363 15.753 -1.575 1.00 71.38 281 ASP A C 1
ATOM 2351 O O . ASP A 1 281 ? 11.692 16.662 -0.812 1.00 71.38 281 ASP A O 1
ATOM 2355 N N . PHE A 1 282 ? 10.116 15.261 -1.571 1.00 77.56 282 PHE A N 1
ATOM 2356 C CA . PHE A 1 282 ? 9.025 15.899 -0.829 1.00 77.56 282 PHE A CA 1
ATOM 2357 C C . PHE A 1 282 ? 8.749 15.318 0.559 1.00 77.56 282 PHE A C 1
ATOM 2359 O O . PHE A 1 282 ? 7.978 15.937 1.292 1.00 77.56 282 PHE A O 1
ATOM 2366 N N . GLN A 1 283 ? 9.278 14.147 0.946 1.00 84.94 283 GLN A N 1
ATOM 2367 C CA . GLN A 1 283 ? 8.941 13.510 2.236 1.00 84.94 283 GLN A CA 1
ATOM 2368 C C . GLN A 1 283 ? 10.119 13.001 3.064 1.00 84.94 283 GLN A C 1
ATOM 2370 O O . GLN A 1 283 ? 10.182 13.285 4.261 1.00 84.94 283 GLN A O 1
ATOM 2375 N N . SER A 1 284 ? 11.011 12.190 2.501 1.00 83.06 284 SER A N 1
ATOM 2376 C CA . SER A 1 284 ? 12.114 11.608 3.264 1.00 83.06 284 SER A CA 1
ATOM 2377 C C . SER A 1 284 ? 13.205 11.067 2.341 1.00 83.06 284 SER A C 1
ATOM 2379 O O . SER A 1 284 ? 12.947 10.070 1.665 1.00 83.06 284 SER A O 1
ATOM 2381 N N . PRO A 1 285 ? 14.446 11.592 2.400 1.00 77.06 285 PRO A N 1
ATOM 2382 C CA . PRO A 1 285 ? 15.562 11.121 1.572 1.00 77.06 285 PRO A CA 1
ATOM 2383 C C . PRO A 1 285 ? 15.812 9.605 1.627 1.00 77.06 285 PRO A C 1
ATOM 2385 O O . PRO A 1 285 ? 16.304 9.034 0.660 1.00 77.06 285 PRO A O 1
ATOM 2388 N N . SER A 1 286 ? 15.399 8.935 2.714 1.00 77.94 286 SER A N 1
ATOM 2389 C CA . SER A 1 286 ? 15.436 7.468 2.844 1.00 77.94 286 SER A CA 1
ATOM 2390 C C . SER A 1 286 ? 14.752 6.702 1.700 1.00 77.94 286 SER A C 1
ATOM 2392 O O . SER A 1 286 ? 15.164 5.588 1.405 1.00 77.94 286 SER A O 1
ATOM 2394 N N . TYR A 1 287 ? 13.766 7.283 1.004 1.00 78.25 287 TYR A N 1
ATOM 2395 C CA . TYR A 1 287 ? 13.120 6.633 -0.147 1.00 78.25 287 TYR A CA 1
ATOM 2396 C C . TYR A 1 287 ? 14.023 6.520 -1.392 1.00 78.25 287 TYR A C 1
ATOM 2398 O O . TYR A 1 287 ? 13.740 5.705 -2.274 1.00 78.25 287 TYR A O 1
ATOM 2406 N N . ALA A 1 288 ? 15.122 7.281 -1.465 1.00 67.00 288 ALA A N 1
ATOM 2407 C CA . ALA A 1 288 ? 16.127 7.143 -2.522 1.00 67.00 288 ALA A CA 1
ATOM 2408 C C . ALA A 1 288 ? 17.033 5.909 -2.331 1.00 67.00 288 ALA A C 1
ATOM 2410 O O . ALA A 1 288 ? 17.670 5.457 -3.288 1.00 67.00 288 ALA A O 1
ATOM 2411 N N . GLU A 1 289 ? 17.094 5.358 -1.117 1.00 67.50 289 GLU A N 1
ATOM 2412 C CA . GLU A 1 289 ? 17.920 4.201 -0.775 1.00 67.50 289 GLU A CA 1
ATOM 2413 C C . GLU A 1 289 ? 17.130 2.880 -0.902 1.00 67.50 289 GLU A C 1
ATOM 2415 O O . GLU A 1 289 ? 15.897 2.889 -0.873 1.00 67.50 289 GLU A O 1
ATOM 2420 N N . PRO A 1 290 ? 17.806 1.729 -1.092 1.00 68.06 290 PRO A N 1
ATOM 2421 C CA . PRO A 1 290 ? 17.172 0.412 -1.024 1.00 68.06 290 PRO A CA 1
ATOM 2422 C C . PRO A 1 290 ? 16.677 0.078 0.391 1.00 68.06 290 PRO A C 1
ATOM 2424 O O . PRO A 1 290 ? 17.350 0.384 1.374 1.00 68.06 290 PRO A O 1
ATOM 2427 N N . GLY A 1 291 ? 15.570 -0.659 0.485 1.00 69.06 291 GLY A N 1
ATOM 2428 C CA . GLY A 1 291 ? 14.908 -0.986 1.750 1.00 69.06 291 GLY A CA 1
ATOM 2429 C C . GLY A 1 291 ? 13.912 0.087 2.201 1.00 69.06 291 GLY A C 1
ATOM 2430 O O . GLY A 1 291 ? 13.921 1.220 1.729 1.00 69.06 291 GLY A O 1
ATOM 2431 N N . GLY A 1 292 ? 12.995 -0.285 3.093 1.00 78.44 292 GLY A N 1
ATOM 2432 C CA . GLY A 1 292 ? 11.937 0.607 3.562 1.00 78.44 292 GLY A CA 1
ATOM 2433 C C . GLY A 1 292 ? 10.795 -0.138 4.244 1.00 78.44 292 GLY A C 1
ATOM 2434 O O . GLY A 1 292 ? 10.729 -1.364 4.214 1.00 78.44 292 GLY A O 1
ATOM 2435 N N . PHE A 1 293 ? 9.885 0.623 4.851 1.00 87.12 293 PHE A N 1
ATOM 2436 C CA . PHE A 1 293 ? 8.788 0.102 5.669 1.00 87.12 293 PHE A CA 1
ATOM 2437 C C . PHE A 1 293 ? 7.450 0.305 4.955 1.00 87.12 293 PHE A C 1
ATOM 2439 O O . PHE A 1 293 ? 7.037 1.447 4.731 1.00 87.12 293 PHE A O 1
ATOM 2446 N N . VAL A 1 294 ? 6.742 -0.781 4.628 1.00 92.56 294 VAL A N 1
ATOM 2447 C CA . VAL A 1 294 ? 5.477 -0.714 3.870 1.00 92.56 294 VAL A CA 1
ATOM 2448 C C . VAL A 1 294 ? 4.403 0.112 4.596 1.00 92.56 294 VAL A C 1
ATOM 2450 O O . VAL A 1 294 ? 3.756 0.956 3.978 1.00 92.56 294 VAL A O 1
ATOM 2453 N N . CYS A 1 295 ? 4.280 -0.021 5.920 1.00 94.44 295 CYS A N 1
ATOM 2454 C CA . CYS A 1 295 ? 3.318 0.745 6.723 1.00 94.44 295 CYS A CA 1
ATOM 2455 C C . CYS A 1 295 ? 3.621 2.256 6.725 1.00 94.4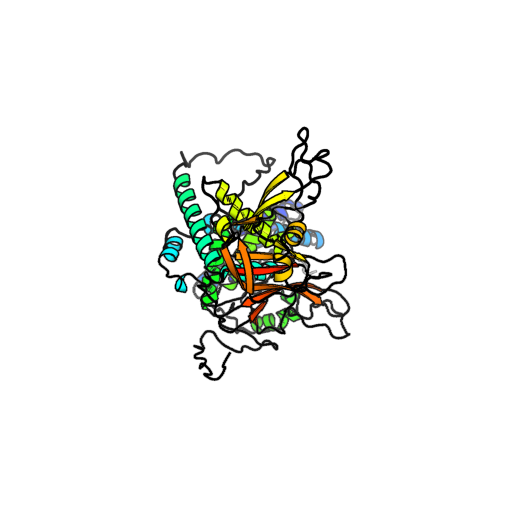4 295 CYS A C 1
ATOM 2457 O O . CYS A 1 295 ? 2.701 3.075 6.764 1.00 94.44 295 CYS A O 1
ATOM 2459 N N . LYS A 1 296 ? 4.904 2.648 6.635 1.00 93.56 296 LYS A N 1
ATOM 2460 C CA . LYS A 1 296 ? 5.311 4.055 6.468 1.00 93.56 296 LYS A CA 1
ATOM 2461 C C . LYS A 1 296 ? 4.937 4.556 5.072 1.00 93.56 296 LYS A C 1
ATOM 2463 O O . LYS A 1 296 ? 4.314 5.609 4.968 1.00 93.56 296 LYS A O 1
ATOM 2468 N N . LEU A 1 297 ? 5.246 3.779 4.029 1.00 94.38 297 LEU A N 1
ATOM 2469 C CA . LEU A 1 297 ? 4.897 4.118 2.647 1.00 94.38 297 LEU A CA 1
ATOM 2470 C C . LEU A 1 297 ? 3.378 4.312 2.492 1.00 94.38 297 LEU A C 1
ATOM 2472 O O . LEU A 1 297 ? 2.954 5.319 1.935 1.00 94.38 297 LEU A O 1
ATOM 2476 N N . PHE A 1 298 ? 2.554 3.421 3.052 1.00 96.50 298 PHE A N 1
ATOM 2477 C CA . PHE A 1 298 ? 1.092 3.557 3.037 1.00 96.50 298 PHE A CA 1
ATOM 2478 C C . PHE A 1 298 ? 0.610 4.856 3.703 1.00 96.50 298 PHE A C 1
ATOM 2480 O O . PHE A 1 298 ? -0.172 5.599 3.107 1.00 96.50 298 PHE A O 1
ATOM 2487 N N . LYS A 1 299 ? 1.114 5.178 4.905 1.00 94.94 299 LYS A N 1
ATOM 2488 C CA . LYS A 1 299 ? 0.790 6.435 5.606 1.00 94.94 299 LYS A CA 1
ATOM 2489 C C . LYS A 1 299 ? 1.183 7.670 4.803 1.00 94.94 299 LYS A C 1
ATOM 2491 O O . LYS A 1 299 ? 0.411 8.627 4.753 1.00 94.94 299 LYS A O 1
ATOM 2496 N N . ASP A 1 300 ? 2.370 7.663 4.201 1.00 94.88 300 ASP A N 1
ATOM 2497 C CA . ASP A 1 300 ? 2.867 8.790 3.414 1.00 94.88 300 ASP A CA 1
ATOM 2498 C C . ASP A 1 300 ? 2.025 8.978 2.145 1.00 94.88 300 ASP A C 1
ATOM 2500 O O . ASP A 1 300 ? 1.538 10.083 1.909 1.00 94.88 300 ASP A O 1
ATOM 2504 N N . ILE A 1 301 ? 1.746 7.903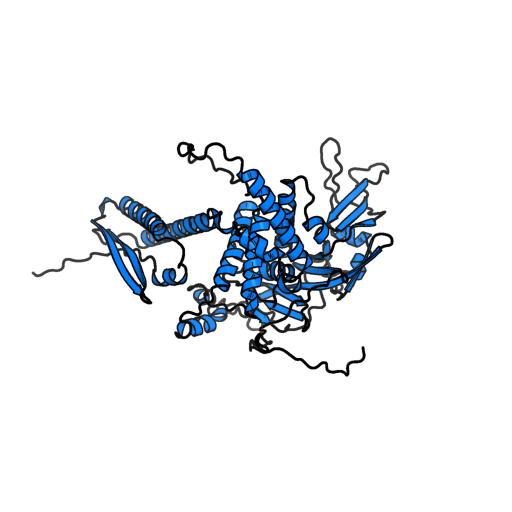 1.399 1.00 95.00 301 ILE A N 1
ATOM 2505 C CA . ILE A 1 301 ? 0.895 7.932 0.200 1.00 95.00 301 ILE A CA 1
ATOM 2506 C C . ILE A 1 301 ? -0.538 8.390 0.518 1.00 95.00 301 ILE A C 1
ATOM 2508 O O . ILE A 1 301 ? -1.043 9.294 -0.151 1.00 95.00 301 ILE A O 1
ATOM 2512 N N . LEU A 1 302 ? -1.192 7.851 1.556 1.00 94.62 302 LEU A N 1
ATOM 2513 C CA . LEU A 1 302 ? -2.545 8.298 1.920 1.00 94.62 302 LEU A CA 1
ATOM 2514 C C . LEU A 1 302 ? -2.578 9.747 2.404 1.00 94.62 302 LEU A C 1
ATOM 2516 O O . LEU A 1 302 ? -3.496 10.488 2.046 1.00 94.62 302 LEU A O 1
ATOM 2520 N N . ARG A 1 303 ? -1.580 10.182 3.184 1.00 93.00 303 ARG A N 1
ATOM 2521 C CA . ARG A 1 303 ? -1.460 11.584 3.607 1.00 93.00 303 ARG A CA 1
ATOM 2522 C C . ARG A 1 303 ? -1.304 12.508 2.404 1.00 93.00 303 ARG A C 1
ATOM 2524 O O . ARG A 1 303 ? -1.928 13.566 2.392 1.00 93.00 303 ARG A O 1
ATOM 2531 N N . LYS A 1 304 ? -0.517 12.110 1.402 1.00 92.88 304 LYS A N 1
ATOM 2532 C CA . LYS A 1 304 ? -0.347 12.860 0.154 1.00 92.88 304 LYS A CA 1
ATOM 2533 C C . LYS A 1 304 ? -1.647 12.987 -0.632 1.00 92.88 304 LYS A C 1
ATOM 2535 O O . LYS A 1 304 ? -2.102 14.106 -0.842 1.00 92.88 304 LYS A O 1
ATOM 2540 N N . LEU A 1 305 ? -2.294 11.870 -0.960 1.00 92.50 305 LEU A N 1
ATOM 2541 C CA . LEU A 1 305 ? -3.576 11.854 -1.679 1.00 92.50 305 LEU A CA 1
ATOM 2542 C C . LEU A 1 305 ? -4.675 12.658 -0.955 1.00 92.50 305 LEU A C 1
ATOM 2544 O O . LEU A 1 305 ? -5.463 13.365 -1.584 1.00 92.50 305 LEU A O 1
ATOM 2548 N N . SER A 1 306 ? -4.699 12.603 0.380 1.00 90.00 306 SER A N 1
ATOM 2549 C CA . SER A 1 306 ? -5.647 13.379 1.191 1.00 90.00 306 SER A CA 1
ATOM 2550 C C . SER A 1 306 ? -5.339 14.881 1.180 1.00 90.00 306 SER A C 1
ATOM 2552 O O . SER A 1 306 ? -6.261 15.695 1.147 1.00 90.00 306 SER A O 1
ATOM 2554 N N . ALA A 1 307 ? -4.057 15.264 1.192 1.00 89.06 307 ALA A N 1
ATOM 2555 C CA . ALA A 1 307 ? -3.627 16.662 1.191 1.00 89.06 307 ALA A CA 1
ATOM 2556 C C . ALA A 1 307 ? -3.920 17.373 -0.140 1.00 89.06 307 ALA A C 1
ATOM 2558 O O . ALA A 1 307 ? -4.290 18.544 -0.126 1.00 89.06 307 ALA A O 1
ATOM 2559 N N . GLU A 1 308 ? -3.839 16.674 -1.275 1.00 88.00 308 GLU A N 1
ATOM 2560 C CA . GLU A 1 308 ? -4.186 17.233 -2.594 1.00 88.00 308 GLU A CA 1
ATOM 2561 C C . GLU A 1 308 ? -5.640 17.708 -2.671 1.00 88.00 308 GLU A C 1
ATOM 2563 O O . GLU A 1 308 ? -5.954 18.673 -3.362 1.00 88.00 308 GLU A O 1
ATOM 2568 N N . SER A 1 309 ? -6.531 17.079 -1.903 1.00 84.69 309 SER A N 1
ATOM 2569 C CA . SER A 1 309 ? -7.939 17.478 -1.851 1.00 84.69 309 SER A CA 1
ATOM 2570 C C . SER A 1 309 ? -8.154 18.822 -1.141 1.00 84.69 309 SER A C 1
ATOM 2572 O O . SER A 1 309 ? -9.188 19.435 -1.354 1.00 84.69 309 SER A O 1
ATOM 2574 N N . LEU A 1 310 ? -7.182 19.334 -0.368 1.00 84.44 310 LEU A N 1
ATOM 2575 C CA . LEU A 1 310 ? -7.257 20.659 0.274 1.00 84.44 310 LEU A CA 1
ATOM 2576 C C . LEU A 1 310 ? -7.159 21.826 -0.725 1.00 84.44 310 LEU A C 1
ATOM 2578 O O . LEU A 1 310 ? -7.502 22.956 -0.382 1.00 84.44 310 LEU A O 1
ATOM 2582 N N . VAL A 1 311 ? -6.698 21.560 -1.951 1.00 80.44 311 VAL A N 1
ATOM 2583 C CA . VAL A 1 311 ? -6.632 22.534 -3.056 1.00 80.44 311 VAL A CA 1
ATOM 2584 C C . VAL A 1 311 ? -8.038 22.887 -3.579 1.00 80.44 311 VAL A C 1
ATOM 2586 O O . VAL A 1 311 ? -8.236 23.918 -4.220 1.00 80.44 311 VAL A O 1
ATOM 2589 N N . ILE A 1 312 ? -9.042 22.055 -3.281 1.00 81.75 312 ILE A N 1
ATOM 2590 C CA . ILE A 1 312 ? -10.430 22.190 -3.738 1.00 81.75 312 ILE A CA 1
ATOM 2591 C C . ILE A 1 312 ? -11.355 22.214 -2.508 1.00 81.75 312 ILE A C 1
ATOM 2593 O O . ILE A 1 312 ? -11.088 21.527 -1.528 1.00 81.75 312 ILE A O 1
ATOM 2597 N N . PRO A 1 313 ? -12.474 22.962 -2.512 1.00 76.12 313 PRO A N 1
ATOM 2598 C CA . PRO A 1 313 ? -13.478 22.892 -1.447 1.00 76.12 313 PRO A CA 1
ATOM 2599 C C . PRO A 1 313 ? -14.327 21.603 -1.532 1.00 76.12 313 PRO A C 1
ATOM 2601 O O . PRO A 1 313 ? -15.551 21.657 -1.642 1.00 76.12 313 PRO A O 1
ATOM 2604 N N . SER A 1 314 ? -13.680 20.437 -1.500 1.00 78.81 314 SER A N 1
ATOM 2605 C CA . SER A 1 314 ? -14.294 19.103 -1.529 1.00 78.81 314 SER A CA 1
ATOM 2606 C C . SER A 1 314 ? -13.562 18.160 -0.578 1.00 78.81 314 SER A C 1
ATOM 2608 O O . SER A 1 314 ? -12.335 18.199 -0.499 1.00 78.81 314 SER A O 1
ATOM 2610 N N . GLU A 1 315 ? -14.283 17.272 0.108 1.00 83.69 315 GLU A N 1
ATOM 2611 C CA . GLU A 1 315 ? -13.626 16.205 0.869 1.00 83.69 315 GLU A CA 1
ATOM 2612 C C . GLU A 1 315 ? -12.837 15.268 -0.055 1.00 83.69 315 GLU A C 1
ATOM 2614 O O . GLU A 1 315 ? -13.210 15.04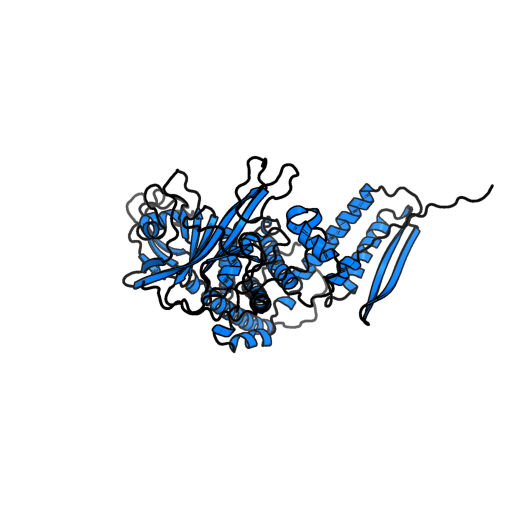5 -1.208 1.00 83.69 315 GLU A O 1
ATOM 2619 N N . SER A 1 316 ? -11.740 14.702 0.457 1.00 89.25 316 SER A N 1
ATOM 2620 C CA . SER A 1 316 ? -10.965 13.718 -0.297 1.00 89.25 316 SER A CA 1
ATOM 2621 C C . SER A 1 316 ? -11.803 12.464 -0.542 1.00 89.25 316 SER A C 1
ATOM 2623 O O . SER A 1 316 ? -12.333 11.916 0.427 1.00 89.25 316 SER A O 1
ATOM 2625 N N . PRO A 1 317 ? -11.880 11.930 -1.775 1.00 90.44 317 PRO A N 1
ATOM 2626 C CA . PRO A 1 317 ? -12.626 10.698 -2.030 1.00 90.44 317 PRO A CA 1
ATOM 2627 C C . PRO A 1 317 ? -11.994 9.496 -1.292 1.00 90.44 317 PRO A C 1
ATOM 2629 O O . PRO A 1 317 ? -12.688 8.558 -0.903 1.00 90.44 317 PRO A O 1
ATOM 2632 N N . PHE A 1 318 ? -10.700 9.571 -0.952 1.00 93.62 318 PHE A N 1
ATOM 2633 C CA . PHE A 1 318 ? -10.018 8.587 -0.106 1.00 93.62 318 PHE A CA 1
ATOM 2634 C C . PHE A 1 318 ? -10.510 8.579 1.363 1.00 93.62 318 PHE A C 1
ATOM 2636 O O . PHE A 1 318 ? -10.290 7.593 2.071 1.00 93.62 318 PHE A O 1
ATOM 2643 N N . ASN A 1 319 ? -11.229 9.616 1.824 1.00 91.12 319 ASN A N 1
ATOM 2644 C CA . ASN A 1 319 ? -11.828 9.660 3.167 1.00 91.12 319 ASN A CA 1
ATOM 2645 C C . ASN A 1 319 ? -13.008 8.690 3.337 1.00 91.12 319 ASN A C 1
ATOM 2647 O O . ASN A 1 319 ? -13.347 8.330 4.462 1.00 91.12 319 ASN A O 1
ATOM 2651 N N . GLU A 1 320 ? -13.704 8.307 2.271 1.00 90.06 320 GLU A N 1
ATOM 2652 C CA . GLU A 1 320 ? -14.734 7.258 2.351 1.00 90.06 320 GLU A CA 1
ATOM 2653 C C . GLU A 1 320 ? -14.112 5.867 2.241 1.00 90.06 320 GLU A C 1
ATOM 2655 O O . GLU A 1 320 ? -14.567 4.919 2.882 1.00 90.06 320 GLU A O 1
ATOM 2660 N N . LEU A 1 321 ? -13.018 5.777 1.485 1.00 95.12 321 LEU A N 1
ATOM 2661 C CA . LEU A 1 321 ? -12.320 4.536 1.207 1.00 95.12 321 LEU A CA 1
ATOM 2662 C C . LEU A 1 321 ? -11.600 3.952 2.431 1.00 95.12 321 LEU A C 1
ATOM 2664 O O . LEU A 1 321 ? -11.727 2.753 2.659 1.00 95.12 321 LEU A O 1
ATOM 2668 N N . PHE A 1 322 ? -10.877 4.775 3.205 1.00 96.25 322 PHE A N 1
ATOM 2669 C CA . PHE A 1 322 ? -9.991 4.304 4.288 1.00 96.25 322 PHE A CA 1
ATOM 2670 C C . PHE A 1 322 ? -10.315 4.826 5.694 1.00 96.25 322 PHE A C 1
ATOM 2672 O O . PHE A 1 322 ? -9.917 4.200 6.676 1.00 96.25 322 PHE A O 1
ATOM 2679 N N . ASN A 1 323 ? -11.000 5.965 5.843 1.00 95.88 323 ASN A N 1
ATOM 2680 C CA . ASN A 1 323 ? -11.130 6.581 7.166 1.00 95.88 323 ASN A CA 1
ATOM 2681 C C . ASN A 1 323 ? -12.261 5.970 8.001 1.00 95.88 323 ASN A C 1
ATOM 2683 O O . ASN A 1 323 ? -13.448 6.159 7.724 1.00 95.88 323 ASN A O 1
ATOM 2687 N N . THR A 1 324 ? -11.875 5.347 9.111 1.00 95.94 324 THR A N 1
ATOM 2688 C CA . THR A 1 324 ? -12.775 5.042 10.225 1.00 95.94 324 THR A CA 1
ATOM 2689 C C . THR A 1 324 ? -12.883 6.258 11.136 1.00 95.94 324 THR A C 1
ATOM 2691 O O . THR A 1 324 ? -11.865 6.805 11.566 1.00 95.94 324 THR A O 1
ATOM 2694 N N . GLU A 1 325 ? -14.099 6.666 11.492 1.00 95.62 325 GLU A N 1
ATOM 2695 C CA . GLU A 1 325 ? -14.302 7.703 12.503 1.00 95.62 325 GLU A CA 1
ATOM 2696 C C . GLU A 1 325 ? -14.709 7.114 13.846 1.00 95.62 325 GLU A C 1
ATOM 2698 O O . GLU A 1 325 ? -15.661 6.338 13.932 1.00 95.62 325 GLU A O 1
ATOM 2703 N N . ILE A 1 326 ? -14.050 7.571 14.908 1.00 95.81 326 ILE A N 1
ATOM 2704 C CA . ILE A 1 326 ? -14.339 7.169 16.284 1.00 95.81 326 ILE A CA 1
ATOM 2705 C C . ILE A 1 326 ? -14.568 8.417 17.136 1.00 95.81 326 ILE A C 1
ATOM 2707 O O . ILE A 1 326 ? -13.776 9.366 17.113 1.00 95.81 326 ILE A O 1
ATOM 2711 N N . ARG A 1 327 ? -15.653 8.415 17.914 1.00 95.62 327 ARG A N 1
ATOM 2712 C CA . ARG A 1 327 ? -15.928 9.384 18.982 1.00 95.62 327 ARG A CA 1
ATOM 2713 C C . ARG A 1 327 ? -15.709 8.713 20.327 1.00 95.62 327 ARG A C 1
ATOM 2715 O O . ARG A 1 327 ? -16.109 7.569 20.502 1.00 95.62 327 ARG A O 1
ATOM 2722 N N . PHE A 1 328 ? -15.077 9.407 21.264 1.00 95.00 328 PHE A N 1
ATOM 2723 C CA . PHE A 1 328 ? -14.802 8.865 22.592 1.00 95.00 328 PHE A CA 1
ATOM 2724 C C . PHE A 1 328 ? -14.574 9.965 23.630 1.00 95.00 328 PHE A C 1
ATOM 2726 O O . PHE A 1 328 ? -14.301 11.124 23.300 1.00 95.00 328 PHE A O 1
ATOM 2733 N N . GLU A 1 329 ? -14.667 9.586 24.899 1.00 94.25 329 GLU A N 1
ATOM 2734 C CA . GLU A 1 329 ? -14.275 10.391 26.051 1.00 94.25 329 GLU A CA 1
ATOM 2735 C C . GLU A 1 329 ? -12.950 9.888 26.629 1.00 94.25 329 GLU A C 1
ATOM 2737 O O . GLU A 1 329 ? -12.684 8.687 26.633 1.00 94.25 329 GLU A O 1
ATOM 2742 N N . TYR A 1 330 ? -12.113 10.804 27.118 1.00 92.00 330 TYR A N 1
ATOM 2743 C CA . TYR A 1 330 ? -10.827 10.475 27.730 1.00 92.00 330 TYR A CA 1
ATOM 2744 C C . TYR A 1 330 ? -10.470 11.404 28.895 1.00 92.00 330 TYR A C 1
ATOM 2746 O O . TYR A 1 330 ? -10.932 12.546 28.989 1.00 92.00 330 TYR A O 1
ATOM 2754 N N . PHE A 1 331 ? -9.594 10.917 29.770 1.00 89.12 331 PHE A N 1
ATOM 2755 C CA . PHE A 1 331 ? -8.965 11.673 30.845 1.00 89.12 331 PHE A CA 1
ATOM 2756 C C . PHE A 1 331 ? -7.505 12.014 30.506 1.00 89.12 331 PHE A C 1
ATOM 2758 O O . PHE A 1 331 ? -6.811 11.283 29.794 1.00 89.12 331 PHE A O 1
ATOM 2765 N N . CYS A 1 332 ? -7.018 13.141 31.028 1.00 86.00 332 CYS A N 1
ATOM 2766 C CA . CYS A 1 332 ? -5.621 13.544 30.912 1.00 86.00 332 CYS A CA 1
ATOM 2767 C C . CYS A 1 332 ? -5.153 14.203 32.213 1.00 86.00 332 CYS A C 1
ATOM 2769 O O . CYS A 1 332 ? -5.582 15.315 32.531 1.00 86.00 332 CYS A O 1
ATOM 2771 N N . GLU A 1 333 ? -4.231 13.538 32.912 1.00 80.00 333 GLU A N 1
ATOM 2772 C CA . GLU A 1 333 ? -3.725 13.915 34.242 1.00 80.00 333 GLU A CA 1
ATOM 2773 C C . GLU A 1 333 ? -3.191 15.358 34.304 1.00 80.00 333 GLU A C 1
ATOM 2775 O O . GLU A 1 333 ? -3.515 16.099 35.228 1.00 80.00 333 GLU A O 1
ATOM 2780 N N . ASN A 1 334 ? -2.460 15.820 33.283 1.00 81.75 334 ASN A N 1
ATOM 2781 C CA . ASN A 1 334 ? -1.916 17.187 33.263 1.00 81.75 334 ASN A CA 1
ATOM 2782 C C . ASN A 1 334 ? -2.966 18.271 32.929 1.00 81.75 334 ASN A C 1
ATOM 2784 O O . ASN A 1 334 ? -2.757 19.466 33.200 1.00 81.75 334 ASN A O 1
ATOM 2788 N N . CYS A 1 335 ? -4.093 17.897 32.313 1.00 80.44 335 CYS A N 1
ATOM 2789 C CA . CYS A 1 335 ? -5.148 18.838 31.932 1.00 80.44 335 CYS A CA 1
ATOM 2790 C C . CYS A 1 335 ? -6.249 18.940 32.986 1.00 80.44 335 CYS A C 1
ATOM 2792 O O . CYS A 1 335 ? -6.577 20.060 33.385 1.00 80.44 335 CYS A O 1
ATOM 2794 N N . ALA A 1 336 ? -6.784 17.806 33.440 1.00 69.00 336 ALA A N 1
ATOM 2795 C CA . ALA A 1 336 ? -7.952 17.733 34.306 1.00 69.00 336 ALA A CA 1
ATOM 2796 C C . ALA A 1 336 ? -7.562 17.382 35.751 1.00 69.00 336 ALA A C 1
ATOM 2798 O O . ALA A 1 336 ? -7.505 16.219 36.129 1.00 69.00 336 ALA A O 1
ATOM 2799 N N . LEU A 1 337 ? -7.369 18.408 36.583 1.00 63.03 337 LEU A N 1
ATOM 2800 C CA . LEU A 1 337 ? -7.219 18.234 38.036 1.00 63.03 337 LEU A CA 1
ATOM 2801 C C . LEU A 1 337 ? -8.560 17.968 38.749 1.00 63.03 337 LEU A C 1
ATOM 2803 O O . LEU A 1 337 ? -8.563 17.610 39.923 1.00 63.03 337 LEU A O 1
ATOM 2807 N N . SER A 1 338 ? -9.709 18.199 38.094 1.00 59.09 338 SER A N 1
ATOM 2808 C CA . SER A 1 338 ? -11.023 18.181 38.764 1.00 59.09 338 SER A CA 1
ATOM 2809 C C . SER A 1 338 ? -12.198 17.852 37.829 1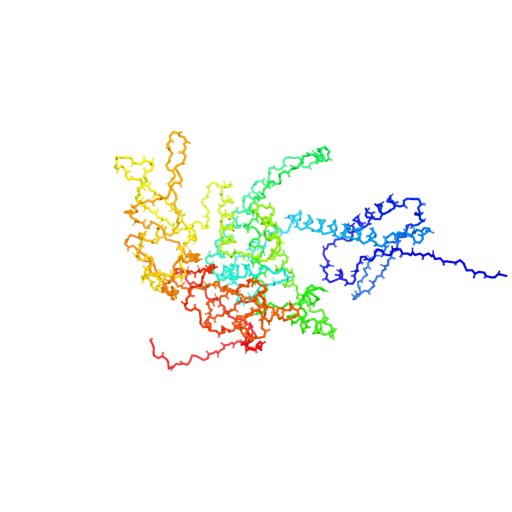.00 59.09 338 SER A C 1
ATOM 2811 O O . SER A 1 338 ? -13.077 18.683 37.628 1.00 59.09 338 SER A O 1
ATOM 2813 N N . ILE A 1 339 ? -12.224 16.610 37.320 1.00 59.22 339 ILE A N 1
ATOM 2814 C CA . ILE A 1 339 ? -13.399 15.869 36.788 1.00 59.22 339 ILE A CA 1
ATOM 2815 C C . ILE A 1 339 ? -13.779 15.951 35.280 1.00 59.22 339 ILE A C 1
ATOM 2817 O O . ILE A 1 339 ? -14.247 14.918 34.794 1.00 59.22 339 ILE A O 1
ATOM 2821 N N . PRO A 1 340 ? -13.609 17.024 34.470 1.00 65.81 340 PRO A N 1
ATOM 2822 C CA . PRO A 1 340 ? -14.143 17.014 33.103 1.00 65.81 340 PRO A CA 1
ATOM 2823 C C . PRO A 1 340 ? -13.403 16.023 32.194 1.00 65.81 340 PRO A C 1
ATOM 2825 O O . PRO A 1 340 ? -12.212 16.179 31.917 1.00 65.81 340 PRO A O 1
ATOM 2828 N N . LYS A 1 341 ? -14.140 15.029 31.684 1.00 81.81 341 LYS A N 1
ATOM 2829 C CA . LYS A 1 341 ? -13.694 14.159 30.589 1.00 81.81 341 LYS A CA 1
ATOM 2830 C C . LYS A 1 341 ? -13.686 14.951 29.286 1.00 81.81 341 LYS A C 1
ATOM 2832 O O . LYS A 1 341 ? -14.655 15.641 28.963 1.00 81.81 341 LYS A O 1
ATOM 2837 N N . PHE A 1 342 ? -12.620 14.822 28.511 1.00 88.12 342 PHE A N 1
ATOM 2838 C CA . PHE A 1 342 ? -12.509 15.460 27.206 1.00 88.12 342 PHE A CA 1
ATOM 2839 C C . PHE A 1 342 ? -13.168 14.583 26.143 1.00 88.12 342 PHE A C 1
ATOM 2841 O O . PHE A 1 342 ? -12.895 13.388 26.070 1.00 88.12 342 PHE A O 1
ATOM 2848 N N . LYS A 1 343 ? -14.010 15.177 25.295 1.00 91.44 343 LYS A N 1
ATOM 2849 C CA . LYS A 1 343 ? -14.585 14.509 24.119 1.00 91.44 343 LYS A CA 1
ATOM 2850 C C . LYS A 1 343 ? -13.643 14.675 22.929 1.00 91.44 343 LYS A C 1
ATOM 2852 O O . LYS A 1 343 ? -13.213 15.794 22.651 1.00 91.44 343 LYS A O 1
ATOM 2857 N N . LYS A 1 344 ? -13.349 13.591 22.210 1.00 92.31 344 LYS A N 1
ATOM 2858 C CA . LYS A 1 344 ? -12.593 13.610 20.948 1.00 92.31 344 LYS A CA 1
ATOM 2859 C C . LYS A 1 344 ? -13.387 12.915 19.843 1.00 92.31 344 LYS A C 1
ATOM 2861 O O . LYS A 1 344 ? -14.044 11.907 20.087 1.00 92.31 344 LYS A O 1
ATOM 2866 N N . ARG A 1 345 ? -13.298 13.447 18.623 1.00 94.38 345 ARG A N 1
ATOM 2867 C CA . ARG A 1 345 ? -13.599 12.741 17.368 1.00 94.38 345 ARG A CA 1
ATOM 2868 C C . ARG A 1 345 ? -12.268 12.595 16.642 1.00 94.38 345 ARG A C 1
ATOM 2870 O O . ARG A 1 345 ? -11.545 13.584 16.520 1.00 94.38 345 ARG A O 1
ATOM 2877 N N . LYS A 1 346 ? -11.925 11.389 16.206 1.00 94.56 346 LYS A N 1
ATOM 2878 C CA . LYS A 1 346 ? -10.687 11.109 15.474 1.00 94.56 346 LYS A CA 1
ATOM 2879 C C . LYS A 1 346 ? -11.005 10.286 14.231 1.00 94.56 346 LYS A C 1
ATOM 2881 O O . LYS A 1 346 ? -11.914 9.460 14.251 1.00 94.56 346 LYS A O 1
ATOM 2886 N N . SER A 1 347 ? -10.258 10.559 13.169 1.00 94.31 347 SER A N 1
ATOM 2887 C CA . SER A 1 347 ? -10.266 9.810 11.918 1.00 94.31 347 SER A CA 1
ATOM 2888 C C . SER A 1 347 ? -8.992 8.971 11.852 1.00 94.31 347 SER A C 1
ATOM 2890 O O . SER A 1 347 ? -7.906 9.512 12.083 1.00 94.31 347 SER A O 1
ATOM 2892 N N . PHE A 1 348 ? -9.122 7.679 11.561 1.00 95.38 348 PHE A N 1
ATOM 2893 C CA . PHE A 1 348 ? -8.015 6.737 11.407 1.00 95.38 348 PHE A CA 1
ATOM 2894 C C . PHE A 1 348 ? -8.086 6.085 10.025 1.00 95.38 348 PHE A C 1
ATOM 2896 O O . PHE A 1 348 ? -9.078 5.433 9.709 1.00 95.38 348 PHE A O 1
ATOM 2903 N N . SER A 1 349 ? -7.032 6.243 9.222 1.00 95.25 349 SER A N 1
ATOM 2904 C CA . SER A 1 349 ? -6.862 5.567 7.925 1.00 95.25 349 SER A CA 1
ATOM 2905 C C . SER A 1 349 ? -6.149 4.213 8.029 1.00 95.25 349 SER A C 1
ATOM 2907 O O . SER A 1 349 ? -6.104 3.454 7.066 1.00 95.25 349 SER A O 1
ATOM 2909 N N . MET A 1 350 ? -5.558 3.921 9.191 1.00 96.62 350 MET A N 1
ATOM 2910 C CA . MET A 1 350 ? -4.926 2.648 9.523 1.00 96.62 350 MET A CA 1
ATOM 2911 C C . MET A 1 350 ? -4.932 2.450 11.036 1.00 96.62 350 MET A C 1
ATOM 2913 O O . MET A 1 350 ? -4.749 3.417 11.782 1.00 96.62 350 MET A O 1
ATOM 2917 N N . PHE A 1 351 ? -5.082 1.205 11.476 1.00 97.56 351 PHE A N 1
ATOM 2918 C CA . PHE A 1 351 ? -5.061 0.834 12.887 1.00 97.56 351 PHE A CA 1
ATOM 2919 C C . PHE A 1 351 ? -3.805 0.067 13.283 1.00 97.56 351 PHE A C 1
ATOM 2921 O O . PHE A 1 351 ? -3.270 -0.725 12.519 1.00 97.56 351 PHE A O 1
ATOM 2928 N N . ARG A 1 352 ? -3.357 0.278 14.517 1.00 96.94 352 ARG A N 1
ATOM 2929 C CA . ARG A 1 352 ? -2.255 -0.445 15.152 1.00 96.94 352 ARG A CA 1
ATOM 2930 C C . ARG A 1 352 ? -2.782 -1.661 15.894 1.00 96.94 352 ARG A C 1
ATOM 2932 O O . ARG A 1 352 ? -3.669 -1.508 16.733 1.00 96.94 352 ARG A O 1
ATOM 2939 N N . ILE A 1 353 ? -2.181 -2.818 15.640 1.00 96.69 353 ILE A N 1
ATOM 2940 C CA . ILE A 1 353 ? -2.369 -4.061 16.402 1.00 96.69 353 ILE A CA 1
ATOM 2941 C C . ILE A 1 353 ? -1.001 -4.648 16.792 1.00 96.69 353 ILE A C 1
ATOM 2943 O O . ILE A 1 353 ? -0.035 -4.475 16.051 1.00 96.69 353 ILE A O 1
ATOM 2947 N N . PRO A 1 354 ? -0.849 -5.295 17.955 1.00 96.38 354 PRO A N 1
ATOM 2948 C CA . PRO A 1 354 ? 0.390 -5.973 18.307 1.00 96.38 354 PRO A CA 1
ATOM 2949 C C . PRO A 1 354 ? 0.522 -7.303 17.543 1.00 96.38 354 PRO A C 1
ATOM 2951 O O . PRO A 1 354 ? -0.477 -7.896 17.140 1.00 96.38 354 PRO A O 1
ATOM 2954 N N . ALA A 1 355 ? 1.754 -7.776 17.346 1.00 95.12 355 ALA A N 1
ATOM 2955 C CA . ALA A 1 355 ? 2.010 -9.080 16.727 1.00 95.12 355 ALA A CA 1
ATOM 2956 C C . ALA A 1 355 ? 1.755 -10.272 17.679 1.00 95.12 355 ALA A C 1
ATOM 2958 O O . ALA A 1 355 ? 1.406 -11.366 17.243 1.00 95.12 355 ALA A O 1
ATOM 2959 N N . GLU A 1 356 ? 1.899 -10.040 18.984 1.00 95.62 356 GLU A N 1
ATOM 2960 C CA . GLU A 1 356 ? 1.641 -10.991 20.070 1.00 95.62 356 GLU A CA 1
ATOM 2961 C C . GLU A 1 356 ? 0.841 -10.288 21.177 1.00 95.62 356 GLU A C 1
ATOM 2963 O O . GLU A 1 356 ? 0.913 -9.064 21.297 1.00 95.62 356 GLU A O 1
ATOM 2968 N N . HIS A 1 357 ? 0.110 -11.020 22.020 1.00 96.06 357 HIS A N 1
ATOM 2969 C CA . HIS A 1 357 ? -0.557 -10.427 23.184 1.00 96.06 357 HIS A CA 1
ATOM 2970 C C . HIS A 1 357 ? -0.679 -11.384 24.384 1.00 96.06 357 HIS A C 1
ATOM 2972 O O . HIS A 1 357 ? -0.665 -12.595 24.217 1.00 96.06 357 HIS A O 1
ATOM 2978 N N . GLU A 1 358 ? -0.798 -10.865 25.614 1.00 95.12 358 GLU A N 1
ATOM 2979 C CA . GLU A 1 358 ? -0.936 -11.704 26.825 1.00 95.12 358 GLU A CA 1
ATOM 2980 C C . GLU A 1 358 ? -2.280 -12.455 26.908 1.00 95.12 358 GLU A C 1
ATOM 2982 O O . GLU A 1 358 ? -2.340 -13.518 27.520 1.00 95.12 358 GLU A O 1
ATOM 2987 N N . THR A 1 359 ? -3.345 -11.903 26.312 1.00 94.62 359 THR A N 1
ATOM 2988 C CA . THR A 1 359 ? -4.729 -12.405 26.461 1.00 94.62 359 THR A CA 1
ATOM 2989 C C . THR A 1 359 ? -5.358 -12.795 25.123 1.00 94.62 359 THR A C 1
ATOM 2991 O O . THR A 1 359 ? -5.735 -13.942 24.928 1.00 94.62 359 THR A O 1
ATOM 2994 N N . TYR A 1 360 ? -5.498 -11.820 24.222 1.00 96.38 360 TYR A N 1
ATOM 2995 C CA . TYR A 1 360 ? -6.082 -11.985 22.892 1.00 96.38 360 TYR A CA 1
ATOM 2996 C C . TYR A 1 360 ? -5.242 -12.877 21.967 1.00 96.38 360 TYR A C 1
ATOM 2998 O O . TYR A 1 360 ? -4.015 -12.783 21.977 1.00 96.38 360 TYR A O 1
ATOM 3006 N N . GLY A 1 361 ? -5.909 -13.696 21.152 1.00 96.56 361 GLY A N 1
ATOM 3007 C CA . GLY A 1 361 ? -5.315 -14.574 20.137 1.00 96.56 361 GLY A CA 1
ATOM 3008 C C . GLY A 1 361 ? -5.677 -14.216 18.689 1.00 96.56 361 GLY A C 1
ATOM 3009 O O . GLY A 1 361 ? -5.145 -14.826 17.760 1.00 96.56 361 GLY A O 1
ATOM 3010 N N . SER A 1 362 ? -6.549 -13.230 18.457 1.00 97.56 362 SER A N 1
ATOM 3011 C CA . SER A 1 362 ? -6.999 -12.823 17.116 1.00 97.56 362 SER A CA 1
ATOM 3012 C C . SER A 1 362 ? -7.191 -11.311 16.966 1.00 97.56 362 SER A C 1
ATOM 3014 O O . SER A 1 362 ? -7.361 -10.580 17.945 1.00 97.56 362 SER A O 1
ATOM 3016 N N . ILE A 1 363 ? -7.184 -10.828 15.717 1.00 97.19 363 ILE A N 1
ATOM 3017 C CA . ILE A 1 363 ? -7.519 -9.429 15.395 1.00 97.19 363 ILE A CA 1
ATOM 3018 C C . ILE A 1 363 ? -8.954 -9.090 15.830 1.00 97.19 363 ILE A C 1
ATOM 3020 O O . ILE A 1 363 ? -9.183 -7.995 16.343 1.00 97.19 363 ILE A O 1
ATOM 3024 N N . GLN A 1 364 ? -9.902 -10.021 15.673 1.00 97.38 364 GLN A N 1
ATOM 3025 C CA . GLN A 1 364 ? -11.302 -9.817 16.059 1.00 97.38 364 GLN A CA 1
ATOM 3026 C C . GLN A 1 364 ? -11.448 -9.549 17.564 1.00 97.38 364 GLN A C 1
ATOM 3028 O O . GLN A 1 364 ? -12.044 -8.544 17.941 1.00 97.38 364 GLN A O 1
ATOM 3033 N N . GLU A 1 365 ? -10.837 -10.375 18.420 1.00 97.50 365 GLU A N 1
ATOM 3034 C CA . GLU A 1 365 ? -10.880 -10.187 19.881 1.00 97.50 365 GLU A CA 1
ATOM 3035 C C . GLU A 1 365 ? -10.308 -8.833 20.322 1.00 97.50 365 GLU A C 1
ATOM 3037 O O . GLU A 1 365 ? -10.835 -8.196 21.235 1.00 97.50 365 GLU A O 1
ATOM 3042 N N . ILE A 1 366 ? -9.243 -8.373 19.656 1.00 96.69 366 ILE A N 1
ATOM 3043 C CA . ILE A 1 366 ? -8.654 -7.054 19.913 1.00 96.69 366 ILE A CA 1
ATOM 3044 C C . ILE A 1 366 ? -9.639 -5.943 19.545 1.00 96.69 366 ILE A C 1
ATOM 3046 O O . ILE A 1 366 ? -9.741 -4.976 20.294 1.00 96.69 366 ILE A O 1
ATOM 3050 N N . ILE A 1 367 ? -10.342 -6.061 18.414 1.00 95.69 367 ILE A N 1
ATOM 3051 C CA . ILE A 1 367 ? -11.335 -5.075 17.961 1.00 95.69 367 ILE A CA 1
ATOM 3052 C C . ILE A 1 367 ? -12.548 -5.046 18.899 1.00 95.69 367 ILE A C 1
ATOM 3054 O O . ILE A 1 367 ? -13.022 -3.956 19.223 1.00 95.69 367 ILE A O 1
ATOM 3058 N N . ASP A 1 368 ? -13.021 -6.206 19.363 1.00 95.06 368 ASP A N 1
ATOM 3059 C CA . ASP A 1 368 ? -14.178 -6.311 20.261 1.00 95.06 368 ASP A CA 1
ATOM 3060 C C . ASP A 1 368 ? -13.935 -5.614 21.618 1.00 95.06 368 ASP A C 1
ATOM 3062 O O . ASP A 1 368 ? -14.856 -5.003 22.173 1.00 95.06 368 ASP A O 1
ATOM 3066 N N . ASP A 1 369 ? -12.692 -5.580 22.118 1.00 95.56 369 ASP A N 1
ATOM 3067 C CA . ASP A 1 369 ? -12.288 -4.635 23.170 1.00 95.56 369 ASP A CA 1
ATOM 3068 C C . ASP A 1 369 ? -11.939 -3.258 22.578 1.00 95.56 369 ASP A C 1
ATOM 3070 O O . ASP A 1 369 ? -10.777 -2.842 22.497 1.00 95.56 369 ASP A O 1
ATOM 3074 N N . HIS A 1 370 ? -12.978 -2.484 22.247 1.00 93.12 370 HIS A N 1
ATOM 3075 C CA . HIS A 1 370 ? -12.853 -1.099 21.777 1.00 93.12 370 HIS A CA 1
ATOM 3076 C C . HIS A 1 370 ? -11.921 -0.223 22.643 1.00 93.12 370 HIS A C 1
ATOM 3078 O O . HIS A 1 370 ? -11.301 0.714 22.127 1.00 93.12 370 HIS A O 1
ATOM 3084 N N . LYS A 1 371 ? -11.829 -0.474 23.960 1.00 93.56 371 LYS A N 1
ATOM 3085 C CA . LYS A 1 371 ? -11.012 0.329 24.884 1.00 93.56 371 LYS A CA 1
ATOM 3086 C C . LYS A 1 371 ? -9.535 0.006 24.716 1.00 93.56 371 LYS A C 1
ATOM 3088 O O . LYS A 1 371 ? -8.719 0.930 24.619 1.00 93.56 371 LYS A O 1
ATOM 3093 N N . TYR A 1 372 ? -9.194 -1.276 24.662 1.00 94.00 372 TYR A N 1
ATOM 3094 C CA . TYR A 1 372 ? -7.838 -1.721 24.374 1.00 94.00 372 TYR A CA 1
ATOM 3095 C C . TYR A 1 372 ? -7.423 -1.352 22.946 1.00 94.00 372 TYR A C 1
ATOM 3097 O O . TYR A 1 372 ? -6.383 -0.706 22.774 1.00 94.00 372 TYR A O 1
ATOM 3105 N N . PHE A 1 373 ? -8.270 -1.627 21.950 1.00 94.81 373 PHE A N 1
ATOM 3106 C CA . PHE A 1 373 ? -8.049 -1.283 20.543 1.00 94.81 373 PHE A CA 1
ATOM 3107 C C . PHE A 1 373 ? -7.698 0.192 20.340 1.00 94.81 373 PHE A C 1
ATOM 3109 O O . PHE A 1 373 ? -6.698 0.524 19.700 1.00 94.81 373 PHE A O 1
ATOM 3116 N N . LEU A 1 374 ? -8.473 1.101 20.936 1.00 94.38 374 LEU A N 1
ATOM 3117 C CA . LEU A 1 374 ? -8.209 2.534 20.835 1.00 94.38 374 LEU A CA 1
ATOM 3118 C C . LEU A 1 374 ? -6.929 2.948 21.587 1.00 94.38 374 LEU A C 1
ATOM 3120 O O . LEU A 1 374 ? -6.243 3.883 21.169 1.00 94.38 374 LEU A O 1
ATOM 3124 N N . SER A 1 375 ? -6.552 2.236 22.655 1.00 92.25 375 SER A N 1
ATOM 3125 C CA . SER A 1 375 ? -5.312 2.507 23.398 1.00 92.25 375 SER A CA 1
ATOM 3126 C C . SER A 1 375 ? -4.037 2.187 22.600 1.00 92.25 375 SER A C 1
ATOM 3128 O O . SER A 1 375 ? -3.031 2.890 22.749 1.00 92.25 375 SER A O 1
ATOM 3130 N N . LEU A 1 376 ? -4.092 1.195 21.700 1.00 93.62 376 LEU A N 1
ATOM 3131 C CA . LEU A 1 376 ? -2.993 0.810 20.799 1.00 93.62 376 LEU A CA 1
ATOM 3132 C C . LEU A 1 376 ? -2.635 1.899 19.780 1.00 93.62 376 LEU A C 1
ATOM 3134 O O . LEU A 1 376 ? -1.498 1.966 19.305 1.00 93.62 376 LEU A O 1
ATOM 3138 N N . GLN A 1 377 ? -3.577 2.795 19.477 1.00 93.75 377 GLN A N 1
ATOM 3139 C CA . GLN A 1 377 ? -3.383 3.858 18.486 1.00 93.75 377 GLN A CA 1
ATOM 3140 C C . GLN A 1 377 ? -2.417 4.954 18.970 1.00 93.75 377 GLN A C 1
ATOM 3142 O O . GLN A 1 377 ? -1.995 5.796 18.181 1.00 93.75 377 GLN A O 1
ATOM 3147 N N . ASN A 1 378 ? -2.005 4.917 20.247 1.00 88.25 378 ASN A N 1
ATOM 3148 C CA . ASN A 1 378 ? -1.030 5.834 20.856 1.00 88.25 378 ASN A CA 1
ATOM 3149 C C . ASN A 1 378 ? -1.412 7.326 20.747 1.00 88.25 378 ASN A C 1
ATOM 3151 O O . ASN A 1 378 ? -0.555 8.212 20.701 1.00 88.25 378 ASN A O 1
ATOM 3155 N N . GLU A 1 379 ? -2.716 7.604 20.751 1.00 90.69 379 GLU A N 1
ATOM 3156 C CA . GLU A 1 379 ? -3.268 8.954 20.688 1.00 90.69 379 GLU A CA 1
ATOM 3157 C C . GLU A 1 379 ? -2.868 9.817 21.902 1.00 90.69 379 GLU A C 1
ATOM 3159 O O . GLU A 1 379 ? -2.870 9.383 23.060 1.00 90.69 379 GLU A O 1
ATOM 3164 N N . LYS A 1 380 ? -2.547 11.086 21.621 1.00 90.94 380 LYS A N 1
ATOM 3165 C CA . LYS A 1 380 ? -2.093 12.082 22.602 1.00 90.94 380 LYS A CA 1
ATOM 3166 C C . LYS A 1 380 ? -3.142 13.166 22.845 1.00 90.94 380 LYS A C 1
ATOM 3168 O O . LYS A 1 380 ? -3.919 13.526 21.959 1.00 90.94 380 LYS A O 1
ATOM 3173 N N . CYS A 1 381 ? -3.155 13.693 24.064 1.00 88.75 381 CYS A N 1
ATOM 3174 C CA . CYS A 1 381 ? -4.017 14.791 24.477 1.00 88.75 381 CYS A CA 1
ATOM 3175 C C . CYS A 1 381 ? -3.662 16.079 23.718 1.00 88.75 381 CYS A C 1
ATOM 3177 O O . CYS A 1 381 ? -2.588 16.650 23.906 1.00 88.75 381 CYS A O 1
ATOM 3179 N N . GLU A 1 382 ? -4.593 16.555 22.895 1.00 88.00 382 GLU A N 1
ATOM 3180 C CA . GLU A 1 382 ? -4.457 17.775 22.084 1.00 88.00 382 GLU A CA 1
ATOM 3181 C C . GLU A 1 382 ? -5.009 19.027 22.802 1.00 88.00 382 GLU A C 1
ATOM 3183 O O . GLU A 1 382 ? -5.021 20.117 22.239 1.00 88.00 382 GLU A O 1
ATOM 3188 N N . HIS A 1 383 ? -5.464 18.901 24.056 1.00 86.25 383 HIS A N 1
ATOM 3189 C CA . HIS A 1 383 ? -6.029 20.019 24.814 1.00 86.25 383 HIS A CA 1
ATOM 3190 C C . HIS A 1 383 ? -4.989 21.127 25.059 1.00 86.25 383 HIS A C 1
ATOM 3192 O O . HIS A 1 383 ? -3.883 20.868 25.547 1.00 86.25 383 HIS A O 1
ATOM 3198 N N . ILE A 1 384 ? -5.372 22.370 24.749 1.00 84.56 384 ILE A N 1
ATOM 3199 C CA . ILE A 1 384 ? -4.520 23.557 24.856 1.00 84.56 384 ILE A CA 1
ATOM 3200 C C . ILE A 1 384 ? -4.714 24.208 26.229 1.00 84.56 384 ILE A C 1
ATOM 3202 O O . ILE A 1 384 ? -5.797 24.688 26.560 1.00 84.56 384 ILE A O 1
ATOM 3206 N N . LYS A 1 385 ? -3.647 24.277 27.028 1.00 79.75 385 LYS A N 1
ATOM 3207 C CA . LYS A 1 385 ? -3.631 24.929 28.346 1.00 79.75 385 LYS A CA 1
ATOM 3208 C C . LYS A 1 385 ? -2.599 26.053 28.320 1.00 79.75 385 LYS A C 1
ATOM 3210 O O . LYS A 1 385 ? -1.415 25.797 28.135 1.00 79.75 385 LYS A O 1
ATOM 3215 N N . LYS A 1 386 ? -3.047 27.305 28.486 1.00 82.88 386 LYS A N 1
ATOM 3216 C CA . LYS A 1 386 ? -2.200 28.518 28.388 1.00 82.88 3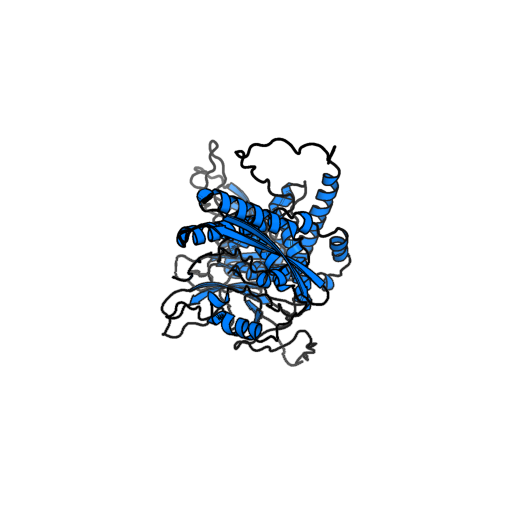86 LYS A CA 1
ATOM 3217 C C . LYS A 1 386 ? -1.388 28.602 27.075 1.00 82.88 386 LYS A C 1
ATOM 3219 O O . LYS A 1 386 ? -0.218 28.960 27.092 1.00 82.88 386 LYS A O 1
ATOM 3224 N N . GLY A 1 387 ? -1.997 28.227 25.946 1.00 83.38 387 GLY A N 1
ATOM 3225 C CA . GLY A 1 387 ? -1.344 28.225 24.628 1.00 83.38 387 GLY A CA 1
ATOM 3226 C C . GLY A 1 387 ? -0.439 27.019 24.336 1.00 83.38 387 GLY A C 1
ATOM 3227 O O . GLY A 1 387 ? 0.033 26.892 23.213 1.00 83.38 387 GLY A O 1
ATOM 3228 N N . ILE A 1 388 ? -0.229 26.107 25.294 1.00 84.62 388 ILE A N 1
ATOM 3229 C CA . ILE A 1 388 ? 0.593 24.902 25.111 1.00 84.62 388 ILE A CA 1
ATOM 3230 C C . ILE A 1 388 ? -0.309 23.672 24.928 1.00 84.62 388 ILE A C 1
ATOM 3232 O O . ILE A 1 388 ? -1.216 23.436 25.729 1.00 84.62 388 ILE A O 1
ATOM 3236 N N . VAL A 1 389 ? -0.044 22.875 23.887 1.00 86.62 389 VAL A N 1
ATOM 3237 C CA . VAL A 1 389 ? -0.690 21.571 23.645 1.00 86.62 389 VAL A CA 1
ATOM 3238 C C . VAL A 1 389 ? -0.136 20.532 24.623 1.00 86.62 389 VAL A C 1
ATOM 3240 O O . VAL A 1 389 ? 1.077 20.391 24.760 1.00 86.62 389 VAL A O 1
ATOM 3243 N N . CYS A 1 390 ? -1.014 19.789 25.298 1.00 86.38 390 CYS A N 1
ATOM 3244 C CA . CYS A 1 390 ? -0.620 18.894 26.389 1.00 86.38 390 CYS A CA 1
ATOM 3245 C C . CYS A 1 390 ? 0.304 17.730 25.981 1.00 86.38 390 CYS A C 1
ATOM 3247 O O . CYS A 1 390 ? 1.210 17.385 26.736 1.00 86.38 390 CYS A O 1
ATOM 3249 N N . ASN A 1 391 ? 0.063 17.095 24.828 1.00 86.94 391 ASN A N 1
ATOM 3250 C CA . ASN A 1 391 ? 0.833 15.978 24.255 1.00 86.94 391 ASN A CA 1
ATOM 3251 C C . ASN A 1 391 ? 1.021 14.711 25.127 1.00 86.94 391 ASN A C 1
ATOM 3253 O O . ASN A 1 391 ? 1.683 13.765 24.695 1.00 86.94 391 ASN A O 1
ATOM 3257 N N . ASN A 1 392 ? 0.413 14.637 26.313 1.00 88.44 392 ASN A N 1
ATOM 3258 C CA . ASN A 1 392 ? 0.452 13.453 27.175 1.00 88.44 392 ASN A CA 1
ATOM 3259 C C . ASN A 1 392 ? -0.430 12.312 26.652 1.00 88.44 392 ASN A C 1
ATOM 3261 O O . ASN A 1 392 ? -1.415 12.549 25.950 1.00 88.44 392 ASN A O 1
ATOM 3265 N N . LYS A 1 393 ? -0.106 11.070 27.038 1.00 86.81 393 LYS A N 1
ATOM 3266 C CA . LYS A 1 393 ? -0.924 9.886 26.732 1.00 86.81 393 LYS A CA 1
ATOM 3267 C C . LYS A 1 393 ? -2.326 10.039 27.332 1.00 86.81 393 LYS A C 1
ATOM 3269 O O . LYS A 1 393 ? -2.472 10.483 28.472 1.00 86.81 393 LYS A O 1
ATOM 3274 N N . MET A 1 394 ? -3.352 9.676 26.566 1.00 89.75 394 MET A N 1
ATOM 3275 C CA . MET A 1 394 ? -4.725 9.624 27.071 1.00 89.75 394 MET A CA 1
ATOM 3276 C C . MET A 1 394 ? -4.907 8.453 28.041 1.00 89.75 394 MET A C 1
ATOM 3278 O O . MET A 1 394 ? -4.348 7.375 27.834 1.00 89.75 394 MET A O 1
ATOM 3282 N N . LYS A 1 395 ? -5.713 8.660 29.081 1.00 86.44 395 LYS A N 1
ATOM 3283 C CA . LYS A 1 395 ? -6.127 7.638 30.051 1.00 86.44 395 LYS A CA 1
ATOM 3284 C C . LYS A 1 395 ? -7.653 7.553 30.097 1.00 86.44 395 LYS A C 1
ATOM 3286 O O . LYS A 1 395 ? -8.334 8.409 29.539 1.00 86.44 395 LYS A O 1
ATOM 3291 N N . ASP A 1 396 ? -8.174 6.496 30.716 1.00 86.88 396 ASP A N 1
ATOM 3292 C CA . ASP A 1 396 ? -9.608 6.269 30.946 1.00 86.88 396 ASP A CA 1
ATOM 3293 C C . ASP A 1 396 ? -10.504 6.534 29.730 1.00 86.88 396 ASP A C 1
ATOM 3295 O O . ASP A 1 396 ? -11.480 7.279 29.798 1.00 86.88 396 ASP A O 1
ATOM 3299 N N . LEU A 1 397 ? -10.154 5.891 28.611 1.00 91.25 397 LEU A N 1
ATOM 3300 C CA . LEU A 1 397 ? -10.977 5.853 27.405 1.00 91.25 397 LEU A CA 1
ATOM 3301 C C . LEU A 1 397 ? -12.355 5.248 27.732 1.00 91.25 397 LEU A C 1
ATOM 3303 O O . LEU A 1 397 ? -12.439 4.149 28.291 1.00 91.25 397 LEU A O 1
ATOM 3307 N N . GLN A 1 398 ? -13.417 5.988 27.417 1.00 92.31 398 GLN A N 1
ATOM 3308 C CA . GLN A 1 398 ? -14.819 5.672 27.718 1.00 92.31 398 GLN A CA 1
ATOM 3309 C C . GLN A 1 398 ? -15.735 6.166 26.590 1.00 92.31 398 GLN A C 1
ATOM 3311 O O . GLN A 1 398 ? -15.314 6.961 25.751 1.00 92.31 398 GLN A O 1
ATOM 3316 N N . ASN A 1 399 ? -16.999 5.721 26.580 1.00 92.56 399 ASN A N 1
ATOM 3317 C CA . ASN A 1 399 ? -18.023 6.167 25.622 1.00 92.56 399 ASN A CA 1
ATOM 3318 C C . ASN A 1 399 ? -17.546 6.098 24.156 1.00 92.56 399 ASN A C 1
ATOM 3320 O O . ASN A 1 399 ? -17.767 7.019 23.370 1.00 92.56 399 ASN A O 1
ATOM 3324 N N . ILE A 1 400 ? -16.836 5.013 23.822 1.00 94.12 400 ILE A N 1
ATOM 3325 C CA . ILE A 1 400 ? -16.220 4.790 22.513 1.00 94.12 400 ILE A CA 1
ATOM 3326 C C . ILE A 1 400 ? -17.302 4.333 21.536 1.00 94.12 400 ILE A C 1
ATOM 3328 O O . ILE A 1 400 ? -17.918 3.287 21.727 1.00 94.12 400 ILE A O 1
ATOM 3332 N N . VAL A 1 401 ? -17.521 5.125 20.492 1.00 93.88 401 VAL A N 1
ATOM 3333 C CA . VAL A 1 401 ? -18.505 4.877 19.438 1.00 93.88 401 VAL A CA 1
ATOM 3334 C C . VAL A 1 401 ? -17.820 5.052 18.090 1.00 93.88 401 VAL A C 1
ATOM 3336 O O . VAL A 1 401 ? -17.370 6.149 17.751 1.00 93.88 401 VAL A O 1
ATOM 3339 N N . ILE A 1 402 ? -17.764 3.978 17.306 1.00 94.94 402 ILE A N 1
ATOM 3340 C CA . ILE A 1 402 ? -17.414 4.046 15.887 1.00 94.94 402 ILE A CA 1
ATOM 3341 C C . ILE A 1 402 ? -18.607 4.688 15.167 1.00 94.94 402 ILE A C 1
ATOM 3343 O O . ILE A 1 402 ? -19.735 4.214 15.302 1.00 94.94 402 ILE A O 1
ATOM 3347 N N . THR A 1 403 ? -18.381 5.810 14.479 1.00 94.00 403 THR A N 1
ATOM 3348 C CA . THR A 1 403 ? -19.440 6.594 13.810 1.00 94.00 403 THR A CA 1
ATOM 3349 C C . THR A 1 403 ? -19.386 6.554 12.290 1.00 94.00 403 THR A C 1
ATOM 3351 O O . THR A 1 403 ? -20.361 6.935 11.648 1.00 94.00 403 THR A O 1
ATOM 3354 N N . LYS A 1 404 ? -18.267 6.116 11.713 1.00 94.31 404 LYS A N 1
ATOM 3355 C CA . LYS A 1 404 ? -18.112 5.851 10.279 1.00 94.31 404 LYS A CA 1
ATOM 3356 C C . LYS A 1 404 ? -17.168 4.671 10.124 1.00 94.31 404 LYS A C 1
ATOM 3358 O O . LYS A 1 404 ? -16.112 4.664 10.752 1.00 94.31 404 LYS A O 1
ATOM 3363 N N . LEU A 1 405 ? -17.545 3.722 9.278 1.00 95.44 405 LEU A N 1
ATOM 3364 C CA . LEU A 1 405 ? -16.723 2.589 8.878 1.00 95.44 405 LEU A CA 1
ATOM 3365 C C . LEU A 1 405 ? -16.330 2.745 7.395 1.00 95.44 405 LEU A C 1
ATOM 3367 O O . LEU A 1 405 ? -17.190 3.137 6.601 1.00 95.44 405 LEU A O 1
ATOM 3371 N N . PRO A 1 406 ? -15.066 2.481 7.020 1.00 95.94 406 PRO A N 1
ATOM 3372 C CA . PRO A 1 406 ? -14.567 2.641 5.656 1.00 95.94 406 PRO A CA 1
ATOM 3373 C C . PRO A 1 406 ? -14.927 1.436 4.780 1.00 95.94 406 PRO A C 1
ATOM 3375 O O . PRO A 1 406 ? -15.376 0.407 5.289 1.00 95.94 406 PRO A O 1
ATOM 3378 N N . LYS A 1 407 ? -14.683 1.523 3.469 1.00 96.31 407 LYS A N 1
ATOM 3379 C CA . LYS A 1 407 ? -14.754 0.348 2.580 1.00 96.31 407 LYS A CA 1
ATOM 3380 C C . LYS A 1 407 ? -13.561 -0.599 2.760 1.00 96.31 407 LYS A C 1
ATOM 3382 O O . LYS A 1 407 ? -13.731 -1.817 2.765 1.00 96.31 407 LYS A O 1
ATOM 3387 N N . ILE A 1 408 ? -12.367 -0.042 2.970 1.00 97.38 408 ILE A N 1
ATOM 3388 C CA . ILE A 1 408 ? -11.123 -0.782 3.204 1.00 97.38 408 ILE A CA 1
ATOM 3389 C C . ILE A 1 408 ? -10.614 -0.472 4.614 1.00 97.38 408 ILE A C 1
ATOM 3391 O O . ILE A 1 408 ? -10.370 0.683 4.962 1.00 97.38 408 ILE A O 1
ATOM 3395 N N . LEU A 1 409 ? -10.406 -1.513 5.416 1.00 97.75 409 LEU A N 1
ATOM 3396 C CA . LEU A 1 409 ? -9.670 -1.432 6.673 1.00 97.75 409 LEU A CA 1
ATOM 3397 C C . LEU A 1 409 ? -8.208 -1.795 6.423 1.00 97.75 409 LEU A C 1
ATOM 3399 O O . LEU A 1 409 ? -7.907 -2.837 5.839 1.00 97.75 409 LEU A O 1
ATOM 3403 N N . ALA A 1 410 ? -7.305 -0.951 6.914 1.00 98.00 410 ALA A N 1
ATOM 3404 C CA . ALA A 1 410 ? -5.877 -1.223 6.938 1.00 98.00 410 ALA A CA 1
ATOM 3405 C C . ALA A 1 410 ? -5.394 -1.392 8.384 1.00 98.00 410 ALA A C 1
ATOM 3407 O O . ALA A 1 410 ? -5.766 -0.608 9.265 1.00 98.00 410 ALA A O 1
ATOM 3408 N N . PHE A 1 411 ? -4.513 -2.363 8.614 1.00 98.06 411 PHE A N 1
ATOM 3409 C CA . PHE A 1 411 ? -3.823 -2.550 9.889 1.00 98.06 411 PHE A CA 1
ATOM 3410 C C . PHE A 1 411 ? -2.306 -2.527 9.688 1.00 98.06 411 PHE A C 1
ATOM 3412 O O . PHE A 1 411 ? -1.798 -3.188 8.784 1.00 98.06 411 PHE A O 1
ATOM 3419 N N . GLU A 1 412 ? -1.589 -1.806 10.554 1.00 96.81 412 GLU A N 1
ATOM 3420 C CA . GLU A 1 412 ? -0.158 -2.009 10.782 1.00 96.81 412 GLU A CA 1
ATOM 3421 C C . GLU A 1 412 ? 0.045 -2.835 12.046 1.00 96.81 412 GLU A C 1
ATOM 3423 O O . GLU A 1 412 ? -0.566 -2.578 13.092 1.00 96.81 412 GLU A O 1
ATOM 3428 N N . THR A 1 413 ? 0.946 -3.802 11.971 1.00 95.38 413 THR A N 1
ATOM 3429 C CA . THR A 1 413 ? 1.304 -4.620 13.124 1.00 95.38 413 THR A CA 1
ATOM 3430 C C . THR A 1 413 ? 2.601 -4.142 13.760 1.00 95.38 413 THR A C 1
ATOM 3432 O O . THR A 1 413 ? 3.541 -3.710 13.086 1.00 95.38 413 THR A O 1
ATOM 3435 N N . VAL A 1 414 ? 2.667 -4.198 15.087 1.00 94.44 414 VAL A N 1
ATOM 3436 C CA . VAL A 1 414 ? 3.801 -3.674 15.859 1.00 94.44 414 VAL A CA 1
ATOM 3437 C C . VAL A 1 414 ? 4.397 -4.744 16.773 1.00 94.44 414 VAL A C 1
ATOM 3439 O O . VAL A 1 414 ? 3.666 -5.635 17.214 1.00 94.44 414 VAL A O 1
ATOM 3442 N N . PRO A 1 415 ? 5.704 -4.677 17.092 1.00 91.25 415 PRO A N 1
ATOM 3443 C CA . PRO A 1 415 ? 6.285 -5.520 18.129 1.00 91.25 415 PRO A CA 1
ATOM 3444 C C . PRO A 1 415 ? 5.530 -5.356 19.452 1.00 91.25 415 PRO A C 1
ATOM 3446 O O . PRO A 1 415 ? 5.132 -4.244 19.810 1.00 91.25 415 PRO A O 1
ATOM 3449 N N . TYR A 1 416 ? 5.360 -6.455 20.181 1.00 88.00 416 TYR A N 1
ATOM 3450 C CA . TYR A 1 416 ? 4.858 -6.436 21.550 1.00 88.00 416 TYR A CA 1
ATOM 3451 C C . TYR A 1 416 ? 6.046 -6.531 22.517 1.00 88.00 416 TYR A C 1
ATOM 3453 O O . TYR A 1 416 ? 7.011 -7.244 22.256 1.00 88.00 416 TYR A O 1
ATOM 3461 N N . GLU A 1 417 ? 6.019 -5.769 23.614 1.00 82.62 417 GLU A N 1
ATOM 3462 C CA . GLU A 1 417 ? 7.169 -5.640 24.533 1.00 82.62 417 GLU A CA 1
ATOM 3463 C C . GLU A 1 417 ? 7.416 -6.896 25.386 1.00 82.62 417 GLU A C 1
ATOM 3465 O O . GLU A 1 417 ? 8.475 -7.047 25.996 1.00 82.62 417 GLU A O 1
ATOM 3470 N N . LYS A 1 418 ? 6.431 -7.793 25.445 1.00 84.38 418 LYS A N 1
ATOM 3471 C CA . LYS A 1 418 ? 6.458 -9.045 26.201 1.00 84.38 418 LYS A CA 1
ATOM 3472 C C . LYS A 1 418 ? 6.246 -10.215 25.243 1.00 84.38 418 LYS A C 1
ATOM 3474 O O . LYS A 1 418 ? 5.666 -10.034 24.181 1.00 84.38 418 LYS A O 1
ATOM 3479 N N . LYS A 1 419 ? 6.647 -11.422 25.647 1.00 83.44 419 LYS A N 1
ATOM 3480 C CA . LYS A 1 419 ? 6.231 -12.644 24.941 1.00 83.44 419 LYS A CA 1
ATOM 3481 C C . LYS A 1 419 ? 4.744 -12.890 25.178 1.00 83.44 419 LYS A C 1
ATOM 3483 O O . LYS A 1 419 ? 4.306 -12.812 26.327 1.00 83.44 419 LYS A O 1
ATOM 3488 N N . GLY A 1 420 ? 4.001 -13.206 24.127 1.00 90.19 420 GLY A N 1
ATOM 3489 C CA . GLY A 1 420 ? 2.564 -13.460 24.194 1.00 90.19 420 GLY A CA 1
ATOM 3490 C C . GLY A 1 420 ? 2.099 -14.589 23.277 1.00 90.19 420 GLY A C 1
ATOM 3491 O O . GLY A 1 420 ? 2.888 -15.337 22.703 1.00 90.19 420 GLY A O 1
ATOM 3492 N N . ILE A 1 421 ? 0.782 -14.701 23.157 1.00 94.31 421 ILE A N 1
ATOM 3493 C CA . ILE A 1 421 ? 0.086 -15.510 22.163 1.00 94.31 421 ILE A CA 1
ATOM 3494 C C . ILE A 1 421 ? 0.234 -14.798 20.806 1.00 94.31 421 ILE A C 1
ATOM 3496 O O . ILE A 1 421 ? -0.102 -13.613 20.727 1.00 94.31 421 ILE A O 1
ATOM 3500 N N . PRO A 1 422 ? 0.726 -15.461 19.742 1.00 95.38 422 PRO A N 1
ATOM 3501 C CA . PRO A 1 422 ? 0.751 -14.886 18.399 1.00 95.38 422 PRO A CA 1
ATOM 3502 C C . PRO A 1 422 ? -0.659 -14.541 17.913 1.00 95.38 422 PRO A C 1
ATOM 3504 O O . PRO A 1 422 ? -1.558 -15.381 17.964 1.00 95.38 422 PRO A O 1
ATOM 3507 N N . ILE A 1 423 ? -0.854 -13.318 17.422 1.00 97.19 423 ILE A N 1
ATOM 3508 C CA . ILE A 1 423 ? -2.165 -12.856 16.956 1.00 97.19 423 ILE A CA 1
ATOM 3509 C C . ILE A 1 423 ? -2.476 -13.447 15.577 1.00 97.19 423 ILE A C 1
ATOM 3511 O O . ILE A 1 423 ? -1.677 -13.352 14.645 1.00 97.19 423 ILE A O 1
ATOM 3515 N N . THR A 1 424 ? -3.656 -14.046 15.433 1.00 96.88 424 THR A N 1
ATOM 3516 C CA . THR A 1 424 ? -4.148 -14.603 14.164 1.00 96.88 424 THR A CA 1
ATOM 3517 C C . THR A 1 424 ? -4.818 -13.552 13.278 1.00 96.88 424 THR A C 1
ATOM 3519 O O . THR A 1 424 ? -5.520 -12.657 13.760 1.00 96.88 424 THR A O 1
ATOM 3522 N N . MET A 1 425 ? -4.622 -13.678 11.963 1.00 94.88 425 MET A N 1
ATOM 3523 C CA . MET A 1 425 ? -5.410 -12.975 10.949 1.00 94.88 425 MET A CA 1
ATOM 3524 C C . MET A 1 425 ? -6.656 -13.804 10.637 1.00 94.88 425 MET A C 1
ATOM 3526 O O . MET A 1 425 ? -6.562 -14.859 10.017 1.00 94.88 425 MET A O 1
ATOM 3530 N N . SER A 1 426 ? -7.817 -13.341 11.090 1.00 94.50 426 SER A N 1
ATOM 3531 C CA . SER A 1 426 ? -9.103 -13.954 10.755 1.00 94.50 426 SER A CA 1
ATOM 3532 C C . SER A 1 426 ? -9.402 -13.758 9.262 1.00 94.50 426 SER A C 1
ATOM 3534 O O . SER A 1 426 ? -9.179 -12.673 8.739 1.00 94.50 426 SER A O 1
ATOM 3536 N N . GLU A 1 427 ? -9.942 -14.764 8.567 1.00 94.25 427 GLU A N 1
ATOM 3537 C CA . GLU A 1 427 ? -10.401 -14.591 7.171 1.00 94.25 427 GLU A CA 1
ATOM 3538 C C . GLU A 1 427 ? -11.532 -13.553 7.064 1.00 94.25 427 GLU A C 1
ATOM 3540 O O . GLU A 1 427 ? -11.619 -12.828 6.075 1.00 94.25 427 GLU A O 1
ATOM 3545 N N . GLU A 1 428 ? -12.357 -13.425 8.108 1.00 97.06 428 GLU A N 1
ATOM 3546 C CA . GLU A 1 428 ? -13.357 -12.367 8.241 1.00 97.06 428 GLU A CA 1
ATOM 3547 C C . GLU A 1 428 ? -13.269 -11.683 9.608 1.00 97.06 428 GLU A C 1
ATOM 3549 O O . GLU A 1 428 ? -13.044 -12.335 10.629 1.00 97.06 428 GLU A O 1
ATOM 3554 N N . ILE A 1 429 ? -13.499 -10.369 9.629 1.00 97.56 429 ILE A N 1
ATOM 3555 C CA . ILE A 1 429 ? -13.708 -9.576 10.848 1.00 97.56 429 ILE A CA 1
ATOM 3556 C C . ILE A 1 429 ? -15.040 -8.836 10.764 1.00 97.56 429 ILE A C 1
ATOM 3558 O O . ILE A 1 429 ? -15.473 -8.414 9.691 1.00 97.56 429 ILE A O 1
ATOM 3562 N N . THR A 1 430 ? -15.703 -8.657 11.900 1.00 97.19 430 THR A N 1
ATOM 3563 C CA . THR A 1 430 ? -17.004 -7.992 11.999 1.00 97.19 430 THR A CA 1
ATOM 3564 C C . THR A 1 430 ? -16.930 -6.842 12.992 1.00 97.19 430 THR A C 1
ATOM 3566 O O . THR A 1 430 ? -16.573 -7.033 14.153 1.00 97.19 430 THR A O 1
ATOM 3569 N N . ILE A 1 431 ? -17.298 -5.639 12.544 1.00 95.69 431 ILE A N 1
ATOM 3570 C CA . ILE A 1 431 ? -17.243 -4.414 13.350 1.00 95.69 431 ILE A CA 1
ATOM 3571 C C . ILE A 1 431 ? -18.641 -3.808 13.488 1.00 95.69 431 ILE A C 1
ATOM 3573 O O . ILE A 1 431 ? -19.406 -3.730 12.521 1.00 95.69 431 ILE A O 1
ATOM 3577 N N . LYS A 1 432 ? -18.975 -3.363 14.705 1.00 91.25 432 LYS A N 1
ATOM 3578 C CA . LYS A 1 432 ? -20.252 -2.718 15.039 1.00 91.25 432 LYS A CA 1
ATOM 3579 C C . LYS A 1 432 ? -20.091 -1.197 15.096 1.00 91.25 432 LYS A C 1
ATOM 3581 O O . LYS A 1 432 ? -19.219 -0.678 15.788 1.00 91.25 432 LYS A O 1
ATOM 3586 N N . SER A 1 433 ? -20.962 -0.478 14.397 1.00 89.00 433 SER A N 1
ATOM 3587 C CA . SER A 1 433 ? -20.999 0.987 14.321 1.00 89.00 433 SER A CA 1
ATOM 3588 C C . SER A 1 433 ? -22.413 1.469 14.650 1.00 89.00 433 SER A C 1
ATOM 3590 O O . SER A 1 433 ? -23.238 1.694 13.761 1.00 89.00 433 SER A O 1
ATOM 3592 N N . GLY A 1 434 ? -22.707 1.590 15.947 1.00 83.62 434 GLY A N 1
ATOM 3593 C CA . GLY A 1 434 ? -24.076 1.755 16.440 1.00 83.62 434 GLY A CA 1
ATOM 3594 C C . GLY A 1 434 ? -24.872 0.463 16.244 1.00 83.62 434 GLY A C 1
ATOM 3595 O O . GLY A 1 434 ? -24.420 -0.603 16.653 1.00 83.62 434 GLY A O 1
ATOM 3596 N N . GLU A 1 435 ? -26.031 0.559 15.596 1.00 83.81 435 GLU A N 1
ATOM 3597 C CA . GLU A 1 435 ? -26.864 -0.597 15.224 1.00 83.81 435 GLU A CA 1
ATOM 3598 C C . GLU A 1 435 ? -26.365 -1.307 13.951 1.00 83.81 435 GLU A C 1
ATOM 3600 O O . GLU A 1 435 ? -26.719 -2.457 13.701 1.00 83.81 435 GLU A O 1
ATOM 3605 N N . ASN A 1 436 ? -25.512 -0.652 13.155 1.00 88.12 436 ASN A N 1
ATOM 3606 C CA . ASN A 1 436 ? -24.988 -1.228 11.920 1.00 88.12 436 ASN A CA 1
ATOM 3607 C C . ASN A 1 436 ? -23.861 -2.222 12.208 1.00 88.12 436 ASN A C 1
ATOM 3609 O O . ASN A 1 436 ? -22.895 -1.903 12.904 1.00 88.12 436 ASN A O 1
ATOM 3613 N N . ILE A 1 437 ? -23.947 -3.396 11.590 1.00 92.81 437 ILE A N 1
ATOM 3614 C CA . ILE A 1 437 ? -22.889 -4.405 11.571 1.00 92.81 437 ILE A CA 1
ATOM 3615 C C . ILE A 1 437 ? -22.265 -4.400 10.172 1.00 92.81 437 ILE A C 1
ATOM 3617 O O . ILE A 1 437 ? -22.976 -4.328 9.171 1.00 92.81 437 ILE A O 1
ATOM 3621 N N . SER A 1 438 ? -20.939 -4.426 10.079 1.00 95.94 438 SER A N 1
ATOM 3622 C CA . SER A 1 438 ? -20.226 -4.585 8.806 1.00 95.94 438 SER A CA 1
ATOM 3623 C C . SER A 1 438 ? -19.159 -5.659 8.935 1.00 95.94 438 SER A C 1
ATOM 3625 O O . SER A 1 438 ? -18.304 -5.587 9.816 1.00 95.94 438 SER A O 1
ATOM 3627 N N . THR A 1 439 ? -19.221 -6.634 8.035 1.00 97.62 439 THR A N 1
ATOM 3628 C CA . THR A 1 439 ? -18.238 -7.709 7.905 1.00 97.62 439 THR A CA 1
ATOM 3629 C C . THR A 1 439 ? -17.254 -7.364 6.795 1.00 97.62 439 THR A C 1
ATOM 3631 O O . THR A 1 439 ? -17.641 -6.826 5.753 1.00 97.62 439 THR A O 1
ATOM 3634 N N . TYR A 1 440 ? -15.982 -7.663 7.026 1.00 98.12 440 TYR A N 1
ATOM 3635 C CA . TYR A 1 440 ? -14.884 -7.454 6.096 1.00 98.12 440 TYR A CA 1
ATOM 3636 C C . TYR A 1 440 ? -14.121 -8.758 5.906 1.00 98.12 440 TYR A C 1
ATOM 3638 O O . TYR A 1 440 ? -13.875 -9.469 6.876 1.00 98.12 440 TYR A O 1
ATOM 3646 N N . GLU A 1 441 ? -13.706 -9.027 4.676 1.00 97.38 441 GLU A N 1
ATOM 3647 C CA . GLU A 1 441 ? -12.901 -10.187 4.302 1.00 97.38 441 GLU A CA 1
ATOM 3648 C C . GLU A 1 441 ? -11.423 -9.794 4.182 1.00 97.38 441 GLU A C 1
ATOM 3650 O O . GLU A 1 441 ? -11.101 -8.724 3.655 1.00 97.38 441 GLU A O 1
ATOM 3655 N N . LEU A 1 442 ? -10.521 -10.657 4.642 1.00 96.81 442 LEU A N 1
ATOM 3656 C CA . LEU A 1 442 ? -9.079 -10.531 4.462 1.00 96.81 442 LEU A CA 1
ATOM 3657 C C . LEU A 1 442 ? -8.728 -10.683 2.972 1.00 96.81 442 LEU A C 1
ATOM 3659 O O . LEU A 1 442 ? -8.993 -11.716 2.361 1.00 96.81 442 LEU A O 1
ATOM 3663 N N . ARG A 1 443 ? -8.123 -9.653 2.366 1.00 95.31 443 ARG A N 1
ATOM 3664 C CA . ARG A 1 443 ? -7.808 -9.643 0.920 1.00 95.31 443 ARG A CA 1
ATOM 3665 C C . ARG A 1 443 ? -6.324 -9.727 0.610 1.00 95.31 443 ARG A C 1
ATOM 3667 O O . ARG A 1 443 ? -5.943 -10.268 -0.426 1.00 95.31 443 ARG A O 1
ATOM 3674 N N . SER A 1 444 ? -5.485 -9.189 1.488 1.00 96.62 444 SER A N 1
ATOM 3675 C CA . SER A 1 444 ? -4.033 -9.252 1.332 1.00 96.62 444 SER A CA 1
ATOM 3676 C C . SER A 1 444 ? -3.307 -8.855 2.605 1.00 96.62 444 SER A C 1
ATOM 3678 O O . SER A 1 444 ? -3.826 -8.067 3.398 1.00 96.62 444 SER A O 1
ATOM 3680 N N . TYR A 1 445 ? -2.074 -9.318 2.745 1.00 96.75 445 TYR A N 1
ATOM 3681 C CA . TYR A 1 445 ? -1.160 -8.877 3.789 1.00 96.75 445 TYR A CA 1
ATOM 3682 C C . TYR A 1 445 ? 0.285 -8.940 3.300 1.00 96.75 445 TYR A C 1
ATOM 3684 O O . TYR A 1 445 ? 0.636 -9.746 2.438 1.00 96.75 445 TYR A O 1
ATOM 3692 N N . SER A 1 446 ? 1.148 -8.094 3.849 1.00 95.44 446 SER A N 1
ATOM 3693 C CA . SER A 1 446 ? 2.583 -8.193 3.608 1.00 95.44 446 SER A CA 1
ATOM 3694 C C . SER A 1 446 ? 3.211 -9.266 4.492 1.00 95.44 446 SER A C 1
ATOM 3696 O O . SER A 1 446 ? 2.805 -9.436 5.640 1.00 95.44 446 SER A O 1
ATOM 3698 N N . VAL A 1 447 ? 4.263 -9.923 4.010 1.00 90.75 447 VAL A N 1
ATOM 3699 C CA . VAL A 1 447 ? 5.091 -10.825 4.820 1.00 90.75 447 VAL A CA 1
ATOM 3700 C C . VAL A 1 447 ? 6.515 -10.296 4.861 1.00 90.75 447 VAL A C 1
ATOM 3702 O O . VAL A 1 447 ? 7.194 -10.268 3.835 1.00 90.75 447 VAL A O 1
ATOM 3705 N N . VAL A 1 448 ? 6.970 -9.910 6.055 1.00 87.12 448 VAL A N 1
ATOM 3706 C CA . VAL A 1 448 ? 8.364 -9.530 6.324 1.00 87.12 448 VAL A CA 1
ATOM 3707 C C . VAL A 1 448 ? 9.169 -10.755 6.765 1.00 87.12 448 VAL A C 1
ATOM 3709 O O . VAL A 1 448 ? 8.705 -11.596 7.555 1.00 87.12 448 VAL A O 1
ATOM 3712 N N . PHE A 1 449 ? 10.395 -10.870 6.261 1.00 84.00 449 PHE A N 1
ATOM 3713 C CA . PHE A 1 449 ? 11.362 -11.857 6.724 1.00 84.00 449 PHE A CA 1
ATOM 3714 C C . PHE A 1 449 ? 12.807 -11.427 6.484 1.00 84.00 449 PHE A C 1
ATOM 3716 O O . PHE A 1 449 ? 13.105 -10.596 5.632 1.00 84.00 449 PHE A O 1
ATOM 3723 N N . GLU A 1 450 ? 13.713 -12.021 7.251 1.00 82.31 450 GLU A N 1
ATOM 3724 C CA . GLU A 1 450 ? 15.147 -11.848 7.074 1.00 82.31 450 GLU A CA 1
ATOM 3725 C C . GLU A 1 450 ? 15.644 -12.687 5.891 1.00 82.31 450 GLU A C 1
ATOM 3727 O O . GLU A 1 450 ? 15.301 -13.864 5.759 1.00 82.31 450 GLU A O 1
ATOM 3732 N N . VAL A 1 451 ? 16.446 -12.071 5.024 1.00 79.56 451 VAL A N 1
ATOM 3733 C CA . VAL A 1 451 ? 17.205 -12.772 3.983 1.00 79.56 451 VAL A CA 1
ATOM 3734 C C . VAL A 1 451 ? 18.635 -12.966 4.457 1.00 79.56 451 VAL A C 1
ATOM 3736 O O . VAL A 1 451 ? 19.184 -12.119 5.155 1.00 79.56 451 VAL A O 1
ATOM 3739 N N . PHE A 1 452 ? 19.261 -14.071 4.067 1.00 78.06 452 PHE A N 1
ATOM 3740 C CA . PHE A 1 452 ? 20.570 -14.473 4.581 1.00 78.06 452 PHE A CA 1
ATOM 3741 C C . PHE A 1 452 ? 21.657 -14.409 3.512 1.00 78.06 452 PHE A C 1
ATOM 3743 O O . PHE A 1 452 ? 21.383 -14.605 2.324 1.00 78.06 452 PHE A O 1
ATOM 3750 N N . LYS A 1 453 ? 22.898 -14.157 3.942 1.00 76.25 453 LYS A N 1
ATOM 3751 C CA . LYS A 1 453 ? 24.090 -14.231 3.091 1.00 76.25 453 LYS A CA 1
ATOM 3752 C C . LYS A 1 453 ? 24.911 -15.475 3.398 1.00 76.25 453 LYS A C 1
ATOM 3754 O O . LYS A 1 453 ? 25.027 -15.898 4.550 1.00 76.25 453 LYS A O 1
ATOM 3759 N N . ASP A 1 454 ? 25.519 -16.035 2.362 1.00 73.56 454 ASP A N 1
ATOM 3760 C CA . ASP A 1 454 ? 26.483 -17.118 2.509 1.00 73.56 454 ASP A CA 1
ATOM 3761 C C . ASP A 1 454 ? 27.876 -16.602 2.910 1.00 73.56 454 ASP A C 1
ATOM 3763 O O . ASP A 1 454 ? 28.126 -15.401 3.018 1.00 73.56 454 ASP A O 1
ATOM 3767 N N . ALA A 1 455 ? 28.825 -17.523 3.095 1.00 74.56 455 ALA A N 1
ATOM 3768 C CA . ALA A 1 455 ? 30.206 -17.196 3.453 1.00 74.56 455 ALA A CA 1
ATOM 3769 C C . ALA A 1 455 ? 30.989 -16.392 2.384 1.00 74.56 455 ALA A C 1
ATOM 3771 O O . ALA A 1 455 ? 32.141 -16.035 2.629 1.00 74.56 455 ALA A O 1
ATOM 3772 N N . LYS A 1 456 ? 30.407 -16.123 1.206 1.00 72.56 456 LYS A N 1
ATOM 3773 C CA . LYS A 1 456 ? 30.959 -15.243 0.159 1.00 72.56 456 LYS A CA 1
ATOM 3774 C C . LYS A 1 456 ? 30.272 -13.871 0.128 1.00 72.56 456 LYS A C 1
ATOM 3776 O O . LYS A 1 456 ? 30.682 -13.015 -0.652 1.00 72.56 456 LYS A O 1
ATOM 3781 N N . GLY A 1 457 ? 29.256 -13.655 0.967 1.00 67.56 457 GLY A N 1
ATOM 3782 C CA . GLY A 1 457 ? 28.428 -12.450 0.987 1.00 67.56 457 GLY A CA 1
ATOM 3783 C C . GLY A 1 457 ? 27.281 -12.460 -0.031 1.00 67.56 457 GLY A C 1
ATOM 3784 O O . GLY A 1 457 ? 26.580 -11.453 -0.148 1.00 67.56 457 GLY A O 1
ATOM 3785 N N . ASP A 1 458 ? 27.067 -13.566 -0.752 1.00 65.06 458 ASP A N 1
ATOM 3786 C CA . ASP A 1 458 ? 25.969 -13.694 -1.713 1.00 65.06 458 ASP A CA 1
ATOM 3787 C C . ASP A 1 458 ? 24.649 -13.961 -0.976 1.00 65.06 458 ASP A C 1
ATOM 3789 O O . ASP A 1 458 ? 24.593 -14.809 -0.086 1.00 65.06 458 ASP A O 1
ATOM 3793 N N . LEU A 1 459 ? 23.569 -13.280 -1.373 1.00 68.00 459 LEU A N 1
ATOM 3794 C CA . LEU A 1 459 ? 22.218 -13.575 -0.881 1.00 68.00 459 LEU A CA 1
ATOM 3795 C C . LEU A 1 459 ? 21.785 -14.989 -1.299 1.00 68.00 459 LEU A C 1
ATOM 3797 O O . LEU A 1 459 ? 21.909 -15.353 -2.469 1.00 68.00 459 LEU A O 1
ATOM 3801 N N . ILE A 1 460 ? 21.268 -15.759 -0.340 1.00 64.44 460 ILE A N 1
ATOM 3802 C CA . ILE A 1 460 ? 20.947 -17.187 -0.498 1.00 64.44 460 ILE A CA 1
ATOM 3803 C C . ILE A 1 460 ? 19.556 -17.400 -1.100 1.00 64.44 460 ILE A C 1
ATOM 3805 O O . ILE A 1 460 ? 19.389 -18.257 -1.961 1.00 64.44 460 ILE A O 1
ATOM 3809 N N . SER A 1 461 ? 18.562 -16.626 -0.661 1.00 64.38 461 SER A N 1
ATOM 3810 C CA . SER A 1 461 ? 17.185 -16.711 -1.155 1.00 64.38 461 SER A CA 1
ATOM 3811 C C . SER A 1 461 ? 16.463 -15.370 -1.016 1.00 64.38 461 SER A C 1
ATOM 3813 O O . SER A 1 461 ? 16.758 -14.592 -0.109 1.00 64.38 461 SER A O 1
ATOM 3815 N N . LEU A 1 462 ? 15.502 -15.126 -1.913 1.00 64.44 462 LEU A N 1
ATOM 3816 C CA . LEU A 1 462 ? 14.507 -14.048 -1.822 1.00 64.44 462 LEU A CA 1
ATOM 3817 C C . LEU A 1 462 ? 13.093 -14.564 -1.491 1.00 64.44 462 LEU A C 1
ATOM 3819 O O . LEU A 1 462 ? 12.173 -13.758 -1.393 1.00 64.44 462 LEU A O 1
ATOM 3823 N N . ARG A 1 463 ? 12.912 -15.876 -1.288 1.00 69.19 463 ARG A N 1
ATOM 3824 C CA . ARG A 1 463 ? 11.738 -16.468 -0.617 1.00 69.19 463 ARG A CA 1
ATOM 3825 C C . ARG A 1 463 ? 12.140 -16.922 0.790 1.00 69.19 463 ARG A C 1
ATOM 3827 O O . ARG A 1 463 ? 13.322 -17.168 1.039 1.00 69.19 463 ARG A O 1
ATOM 3834 N N . HIS A 1 464 ? 11.186 -17.032 1.713 1.00 65.31 464 HIS A N 1
ATOM 3835 C CA . HIS A 1 464 ? 11.446 -17.340 3.127 1.00 65.31 464 HIS A CA 1
ATOM 3836 C C . HIS A 1 464 ? 11.851 -18.813 3.352 1.00 65.31 464 HIS A C 1
ATOM 3838 O O . HIS A 1 464 ? 11.082 -19.623 3.869 1.00 65.31 464 HIS A O 1
ATOM 3844 N N . ILE A 1 465 ? 13.081 -19.139 2.963 1.00 64.56 465 ILE A N 1
ATOM 3845 C CA . ILE A 1 465 ? 13.742 -20.423 3.190 1.00 64.56 465 ILE A CA 1
ATOM 3846 C C . ILE A 1 465 ? 14.660 -20.242 4.397 1.00 64.56 465 ILE A C 1
ATOM 3848 O O . ILE A 1 465 ? 15.552 -19.390 4.374 1.00 64.56 465 ILE A O 1
ATOM 3852 N N . LEU A 1 466 ? 14.425 -21.017 5.459 1.00 60.56 466 LEU A N 1
ATOM 3853 C CA . LEU A 1 466 ? 15.311 -21.007 6.620 1.00 60.56 466 LEU A CA 1
ATOM 3854 C C . LEU A 1 466 ? 16.693 -21.536 6.210 1.00 60.56 466 LEU A C 1
ATOM 3856 O O . LEU A 1 466 ? 16.772 -22.530 5.485 1.00 60.56 466 LEU A O 1
ATOM 3860 N N . PRO A 1 467 ? 17.778 -20.878 6.639 1.00 56.12 467 PRO A N 1
ATOM 3861 C CA . PRO A 1 467 ? 19.117 -21.289 6.269 1.00 56.12 467 PRO A CA 1
ATOM 3862 C C . PRO A 1 467 ? 19.502 -22.625 6.918 1.00 56.12 467 PRO A C 1
ATOM 3864 O O . PRO A 1 467 ? 19.261 -22.835 8.103 1.00 56.12 467 PRO A O 1
ATOM 3867 N N . ASP A 1 468 ? 20.167 -23.484 6.142 1.00 60.44 468 ASP A N 1
ATOM 3868 C CA . ASP A 1 468 ? 20.967 -24.607 6.654 1.00 60.44 468 ASP A CA 1
ATOM 3869 C C . ASP A 1 468 ? 22.124 -24.072 7.534 1.00 60.44 468 ASP A C 1
ATOM 3871 O O . ASP A 1 468 ? 22.505 -22.901 7.399 1.00 60.44 468 ASP A O 1
ATOM 3875 N N . ASP A 1 469 ? 22.752 -24.917 8.362 1.00 58.44 469 ASP A N 1
ATOM 3876 C CA . ASP A 1 469 ? 23.763 -24.567 9.399 1.00 58.44 469 ASP A CA 1
ATOM 3877 C C . ASP A 1 469 ? 25.026 -23.810 8.897 1.00 58.44 469 ASP A C 1
ATOM 3879 O O . ASP A 1 469 ? 25.957 -23.501 9.644 1.00 58.44 469 ASP A O 1
ATOM 3883 N N . ARG A 1 470 ? 25.102 -23.521 7.596 1.00 57.75 470 ARG A N 1
ATOM 3884 C CA . ARG A 1 470 ? 26.245 -22.952 6.866 1.00 57.75 470 ARG A CA 1
ATOM 3885 C C . ARG A 1 470 ? 26.233 -21.421 6.796 1.00 57.75 470 ARG A C 1
ATOM 3887 O O . ARG A 1 470 ? 27.130 -20.835 6.183 1.00 57.75 470 ARG A O 1
ATOM 3894 N N . VAL A 1 471 ? 25.217 -20.776 7.363 1.00 58.06 471 VAL A N 1
ATOM 3895 C CA . VAL A 1 471 ? 24.977 -19.330 7.256 1.00 58.06 471 VAL A CA 1
ATOM 3896 C C . VAL A 1 471 ? 25.613 -18.555 8.401 1.00 58.06 471 VAL A C 1
ATOM 3898 O O . VAL A 1 471 ? 25.672 -19.026 9.532 1.00 58.06 471 VAL A O 1
ATOM 3901 N N . LYS A 1 472 ? 26.135 -17.363 8.084 1.00 62.56 472 LYS A N 1
ATOM 3902 C CA . LYS A 1 472 ? 26.947 -16.574 9.023 1.00 62.56 472 LYS A CA 1
ATOM 3903 C C . LYS A 1 472 ? 26.457 -15.153 9.277 1.00 62.56 472 LYS A C 1
ATOM 3905 O O . LYS A 1 472 ? 26.715 -14.650 10.364 1.00 62.56 472 LYS A O 1
ATOM 3910 N N . GLU A 1 473 ? 25.778 -14.504 8.328 1.00 73.44 473 GLU A N 1
ATOM 3911 C CA . GLU A 1 473 ? 25.405 -13.088 8.467 1.00 73.44 473 GLU A CA 1
ATOM 3912 C C . GLU A 1 473 ? 24.059 -12.737 7.816 1.00 73.44 473 GLU A C 1
ATOM 3914 O O . GLU A 1 473 ? 23.652 -13.306 6.796 1.00 73.44 473 GLU A O 1
ATOM 3919 N N . SER A 1 474 ? 23.397 -11.733 8.398 1.00 78.69 474 SER A N 1
ATOM 3920 C CA . SER A 1 474 ? 22.162 -11.151 7.877 1.00 78.69 474 SER A CA 1
ATOM 3921 C C . SER A 1 474 ? 22.373 -10.448 6.528 1.00 78.69 474 SER A C 1
ATOM 3923 O O . SER A 1 474 ? 23.313 -9.671 6.294 1.00 78.69 474 SER A O 1
ATOM 3925 N N . GLY A 1 475 ? 21.453 -10.703 5.608 1.00 71.75 475 GLY A N 1
ATOM 3926 C CA . GLY A 1 475 ? 21.307 -9.994 4.344 1.00 71.75 475 GLY A CA 1
ATOM 3927 C C . GLY A 1 475 ? 20.526 -8.686 4.459 1.00 71.75 475 GLY A C 1
ATOM 3928 O O . GLY A 1 475 ? 20.688 -7.835 3.584 1.00 71.75 475 GLY A O 1
ATOM 3929 N N . GLY A 1 476 ? 19.749 -8.515 5.533 1.00 79.75 476 GLY A N 1
ATOM 3930 C CA . GLY A 1 476 ? 18.721 -7.486 5.695 1.00 79.75 476 GLY A CA 1
ATOM 3931 C C . GLY A 1 476 ? 17.309 -8.083 5.679 1.00 79.75 476 GLY A C 1
ATOM 3932 O O . GLY A 1 476 ? 17.134 -9.301 5.650 1.00 79.75 476 GLY A O 1
ATOM 3933 N N . LEU A 1 477 ? 16.292 -7.221 5.685 1.00 81.44 477 LEU A N 1
ATOM 3934 C CA . LEU A 1 477 ? 14.890 -7.629 5.563 1.00 81.44 477 LEU A CA 1
ATOM 3935 C C . LEU A 1 477 ? 14.433 -7.592 4.101 1.00 81.44 477 LEU A C 1
ATOM 3937 O O . LEU A 1 477 ? 14.758 -6.661 3.362 1.00 81.44 477 LEU A O 1
ATOM 3941 N N . HIS A 1 478 ? 13.637 -8.582 3.710 1.00 85.81 478 HIS A N 1
ATOM 3942 C CA . HIS A 1 478 ? 12.851 -8.588 2.479 1.00 85.81 478 HIS A CA 1
ATOM 3943 C C . HIS A 1 478 ? 11.362 -8.639 2.819 1.00 85.81 478 HIS A C 1
ATOM 3945 O O . HIS A 1 478 ? 10.961 -9.067 3.906 1.00 85.81 478 HIS A O 1
ATOM 3951 N N . ILE A 1 479 ? 10.539 -8.177 1.883 1.00 89.00 479 ILE A N 1
ATOM 3952 C CA . ILE A 1 479 ? 9.094 -8.118 2.051 1.00 89.00 479 ILE A CA 1
ATOM 3953 C C . ILE A 1 479 ? 8.389 -8.464 0.740 1.00 89.00 479 ILE A C 1
ATOM 3955 O O . ILE A 1 479 ? 8.805 -8.047 -0.342 1.00 89.00 479 ILE A O 1
ATOM 3959 N N . MET A 1 480 ? 7.314 -9.232 0.858 1.00 92.38 480 MET A N 1
ATOM 3960 C CA . MET A 1 480 ? 6.463 -9.692 -0.240 1.00 92.38 480 MET A CA 1
ATOM 3961 C C . MET A 1 480 ? 4.988 -9.485 0.119 1.00 92.38 480 MET A C 1
ATOM 3963 O O . MET A 1 480 ? 4.676 -9.152 1.266 1.00 92.38 480 MET A O 1
ATOM 3967 N N . ALA A 1 481 ? 4.083 -9.668 -0.840 1.00 94.75 481 ALA A N 1
ATOM 3968 C CA . ALA A 1 481 ? 2.641 -9.640 -0.601 1.00 94.75 481 ALA A CA 1
ATOM 3969 C C . ALA A 1 481 ? 2.065 -11.056 -0.675 1.00 94.75 481 ALA A C 1
ATOM 3971 O O . ALA A 1 481 ? 2.414 -11.790 -1.590 1.00 94.75 481 ALA A O 1
ATOM 3972 N N . ASN A 1 482 ? 1.135 -11.403 0.208 1.00 95.38 482 ASN A N 1
ATOM 3973 C CA . ASN A 1 482 ? 0.160 -12.459 -0.051 1.00 95.38 482 ASN A CA 1
ATOM 3974 C C . ASN A 1 482 ? -1.167 -11.803 -0.437 1.00 95.38 482 ASN A C 1
ATOM 3976 O O . ASN A 1 482 ? -1.588 -10.834 0.203 1.00 95.38 482 ASN A O 1
ATOM 3980 N N . ILE A 1 483 ? -1.813 -12.308 -1.486 1.00 95.62 483 ILE A N 1
ATOM 3981 C CA . ILE A 1 483 ? -3.063 -11.768 -2.037 1.00 95.62 483 ILE A CA 1
ATOM 3982 C C . ILE A 1 483 ? -4.071 -12.889 -2.300 1.00 95.62 483 ILE A C 1
ATOM 3984 O O . ILE A 1 483 ? -3.698 -13.975 -2.745 1.00 95.62 483 ILE A O 1
ATOM 3988 N N . LYS A 1 484 ? -5.348 -12.618 -2.015 1.00 94.12 484 LYS A N 1
ATOM 3989 C CA . LYS A 1 484 ? -6.462 -13.541 -2.234 1.00 94.12 484 LYS A CA 1
ATOM 3990 C C . LYS A 1 484 ? -7.030 -13.363 -3.640 1.00 94.12 484 LYS A C 1
ATOM 3992 O O . LYS A 1 484 ? -7.459 -12.272 -4.026 1.00 94.12 484 LYS A O 1
ATOM 3997 N N . THR A 1 485 ? -7.033 -14.446 -4.398 1.00 91.81 485 THR A N 1
ATOM 3998 C CA . THR A 1 485 ? -7.353 -14.505 -5.830 1.00 91.81 485 THR A CA 1
ATOM 3999 C C . THR A 1 485 ? -8.529 -15.451 -6.077 1.00 91.81 485 THR A C 1
ATOM 4001 O O . THR A 1 485 ? -9.061 -16.042 -5.137 1.00 91.81 485 THR A O 1
ATOM 4004 N N . ASN A 1 486 ? -8.942 -15.619 -7.333 1.00 87.31 486 ASN A N 1
ATOM 4005 C CA . ASN A 1 486 ? -9.986 -16.582 -7.700 1.00 87.31 486 ASN A CA 1
ATOM 4006 C C . ASN A 1 486 ? -9.566 -18.054 -7.511 1.00 87.31 486 ASN A C 1
ATOM 4008 O O . ASN A 1 486 ? -10.436 -18.916 -7.497 1.00 87.31 486 ASN A O 1
ATOM 4012 N N . LEU A 1 487 ? -8.264 -18.332 -7.377 1.00 86.31 487 LEU A N 1
ATOM 4013 C CA . LEU A 1 487 ? -7.699 -19.669 -7.158 1.00 86.31 487 LEU A CA 1
ATOM 4014 C C . LEU A 1 487 ? -7.184 -19.867 -5.716 1.00 86.31 487 LEU A C 1
ATOM 4016 O O . LEU A 1 487 ? -6.514 -20.853 -5.433 1.00 86.31 487 LEU A O 1
ATOM 4020 N N . GLY A 1 488 ? -7.464 -18.929 -4.802 1.00 91.19 488 GLY A N 1
ATOM 4021 C CA . GLY A 1 488 ? -6.963 -18.950 -3.422 1.00 91.19 488 GLY A CA 1
ATOM 4022 C C . GLY A 1 488 ? -5.838 -17.943 -3.164 1.00 91.19 488 GLY A C 1
ATOM 4023 O O . GLY A 1 488 ? -5.778 -16.882 -3.793 1.00 91.19 488 GLY A O 1
ATOM 4024 N N . TRP A 1 489 ? -4.976 -18.235 -2.192 1.00 93.38 489 TRP A N 1
ATOM 4025 C CA . TRP A 1 489 ? -3.890 -17.354 -1.749 1.00 93.38 489 TRP A CA 1
ATOM 4026 C C . TRP A 1 489 ? -2.629 -17.516 -2.610 1.00 93.38 489 TRP A C 1
ATOM 4028 O O . TRP A 1 489 ? -2.205 -18.638 -2.852 1.00 93.38 489 TRP A O 1
ATOM 4038 N N . PHE A 1 490 ? -2.003 -16.408 -3.025 1.00 93.75 490 PHE A N 1
ATOM 4039 C CA . PHE A 1 490 ? -0.752 -16.405 -3.806 1.00 93.75 490 PHE A CA 1
ATOM 4040 C C . PHE A 1 490 ? 0.278 -15.409 -3.262 1.00 93.75 490 PHE A C 1
ATOM 4042 O O . PHE A 1 490 ? -0.079 -14.318 -2.808 1.00 93.75 490 PHE A O 1
ATOM 4049 N N . GLU A 1 491 ? 1.560 -15.772 -3.354 1.00 93.56 491 GLU A N 1
ATOM 4050 C CA . GLU A 1 491 ? 2.715 -14.952 -2.971 1.00 93.56 491 GLU A CA 1
ATOM 4051 C C . GLU A 1 491 ? 3.181 -14.103 -4.165 1.00 93.56 491 GLU A C 1
ATOM 4053 O O . GLU A 1 491 ? 3.719 -14.622 -5.140 1.00 93.56 491 GLU A O 1
ATOM 4058 N N . VAL A 1 492 ? 3.047 -12.779 -4.087 1.00 93.38 492 VAL A N 1
ATOM 4059 C CA . VAL A 1 492 ? 3.652 -11.844 -5.047 1.00 93.38 492 VAL A CA 1
ATOM 4060 C C . VAL A 1 492 ? 4.985 -11.354 -4.496 1.00 93.38 492 VAL A C 1
ATOM 4062 O O . VAL A 1 492 ? 5.041 -10.584 -3.529 1.00 93.38 492 VAL A O 1
ATOM 4065 N N . ASN A 1 493 ? 6.071 -11.789 -5.128 1.00 88.75 493 ASN A N 1
ATOM 4066 C CA . ASN A 1 493 ? 7.432 -11.565 -4.666 1.00 88.75 493 ASN A CA 1
ATOM 4067 C C . ASN A 1 493 ? 8.294 -11.014 -5.810 1.00 88.75 493 ASN A C 1
ATOM 4069 O O . ASN A 1 493 ? 8.713 -11.734 -6.718 1.00 88.75 493 ASN A O 1
ATOM 4073 N N . ASN A 1 494 ? 8.547 -9.703 -5.748 1.00 87.00 494 ASN A N 1
ATOM 4074 C CA . ASN A 1 494 ? 9.098 -8.907 -6.846 1.00 87.00 494 ASN A CA 1
ATOM 4075 C C . ASN A 1 494 ? 8.236 -9.045 -8.112 1.00 87.00 494 ASN A C 1
ATOM 4077 O O . ASN A 1 494 ? 7.047 -8.741 -8.057 1.00 87.00 494 ASN A O 1
ATOM 4081 N N . ASP A 1 495 ? 8.824 -9.462 -9.231 1.00 83.25 495 ASP A N 1
ATOM 4082 C CA . ASP A 1 495 ? 8.211 -9.584 -10.555 1.00 83.25 495 ASP A CA 1
ATOM 4083 C C . ASP A 1 495 ? 7.353 -10.843 -10.740 1.00 83.25 495 ASP A C 1
ATOM 4085 O O . ASP A 1 495 ? 6.522 -10.883 -11.650 1.00 83.25 495 ASP A O 1
ATOM 4089 N N . LYS A 1 496 ? 7.503 -11.837 -9.860 1.00 86.56 496 LYS A N 1
ATOM 4090 C CA . LYS A 1 496 ? 6.848 -13.144 -9.968 1.00 86.56 496 LYS A CA 1
ATOM 4091 C C . LYS A 1 496 ? 5.706 -13.332 -8.967 1.00 86.56 496 LYS A C 1
ATOM 4093 O O . LYS A 1 496 ? 5.713 -12.776 -7.868 1.00 86.56 496 LYS A O 1
ATOM 4098 N N . VAL A 1 497 ? 4.749 -14.164 -9.372 1.00 90.44 497 VAL A N 1
ATOM 4099 C CA . VAL A 1 497 ? 3.664 -14.693 -8.539 1.00 90.44 497 VAL A CA 1
ATOM 4100 C C . VAL A 1 497 ? 3.939 -16.176 -8.307 1.00 90.44 497 VAL A C 1
ATOM 4102 O O . VAL A 1 497 ? 4.260 -16.889 -9.257 1.00 90.44 497 VAL A O 1
ATOM 4105 N N . TYR A 1 498 ? 3.837 -16.630 -7.064 1.00 88.88 498 TYR A N 1
ATOM 4106 C CA . TYR A 1 498 ? 4.120 -18.002 -6.664 1.00 88.88 498 TYR A CA 1
ATOM 4107 C C . TYR A 1 498 ? 2.970 -18.612 -5.862 1.00 88.88 498 TYR A C 1
ATOM 4109 O O . TYR A 1 498 ? 2.258 -17.898 -5.148 1.00 88.88 498 TYR A O 1
ATOM 4117 N N . GLU A 1 499 ? 2.859 -19.937 -5.887 1.00 85.88 499 GLU A N 1
ATOM 4118 C CA . GLU A 1 499 ? 2.143 -20.675 -4.841 1.00 85.88 499 GLU A CA 1
ATOM 4119 C C . GLU A 1 499 ? 2.779 -20.382 -3.468 1.00 85.88 499 GLU A C 1
ATOM 4121 O O . GLU A 1 499 ? 4.014 -20.358 -3.370 1.00 85.88 499 GLU A O 1
ATOM 4126 N N . PRO A 1 500 ? 2.006 -20.139 -2.393 1.00 85.19 500 PRO A N 1
ATOM 4127 C CA . PRO A 1 500 ? 2.570 -19.858 -1.075 1.00 85.19 500 PRO A CA 1
ATOM 4128 C C . PRO A 1 500 ? 3.411 -21.030 -0.558 1.00 85.19 500 PRO A C 1
ATOM 4130 O O . PRO A 1 500 ? 2.950 -22.165 -0.532 1.00 85.19 500 PRO A O 1
ATOM 4133 N N . LEU A 1 501 ? 4.619 -20.759 -0.043 1.00 81.00 501 LEU A N 1
ATOM 4134 C CA . LEU A 1 501 ? 5.456 -21.801 0.587 1.00 81.00 501 LEU A CA 1
ATOM 4135 C C . LEU A 1 501 ? 4.787 -22.478 1.799 1.00 81.00 501 LEU A C 1
ATOM 4137 O O . LEU A 1 501 ? 5.242 -23.528 2.248 1.00 81.00 501 LEU A O 1
ATOM 4141 N N . ARG A 1 502 ? 3.812 -21.795 2.406 1.00 81.12 502 ARG A N 1
ATOM 4142 C CA . ARG A 1 502 ? 3.078 -22.172 3.617 1.00 81.12 502 ARG A CA 1
ATOM 4143 C C . ARG A 1 502 ? 2.004 -21.131 3.912 1.00 81.12 502 ARG A C 1
ATOM 4145 O O . ARG A 1 502 ? 2.121 -19.981 3.482 1.00 81.12 502 ARG A O 1
ATOM 4152 N N . ASP A 1 503 ? 1.073 -21.488 4.783 1.00 80.56 503 ASP A N 1
ATOM 4153 C CA . ASP A 1 503 ? 0.178 -20.521 5.403 1.00 80.56 503 ASP A CA 1
ATOM 4154 C C . ASP A 1 503 ? 0.931 -19.578 6.352 1.00 80.56 503 ASP A C 1
ATOM 4156 O O . ASP A 1 503 ? 1.882 -19.953 7.051 1.00 80.56 503 ASP A O 1
ATOM 4160 N N . TYR A 1 504 ? 0.459 -18.336 6.423 1.00 85.50 504 TYR A N 1
ATOM 4161 C CA . TYR A 1 504 ? 0.908 -17.339 7.393 1.00 85.50 504 TYR A CA 1
ATOM 4162 C C . TYR A 1 504 ? -0.287 -16.908 8.262 1.00 85.50 504 TYR A C 1
ATOM 4164 O O . TYR A 1 504 ? -0.720 -15.765 8.164 1.00 85.50 504 TYR A O 1
ATOM 4172 N N . PRO A 1 505 ? -0.846 -17.800 9.107 1.00 86.56 505 PRO A N 1
ATOM 4173 C CA . PRO A 1 505 ? -2.065 -17.512 9.872 1.00 86.56 505 PRO A CA 1
ATOM 4174 C C . PRO A 1 505 ? -1.855 -16.455 10.966 1.00 86.56 505 PRO A C 1
ATOM 4176 O O . PRO A 1 505 ? -2.818 -15.867 11.450 1.00 86.56 505 PRO A O 1
ATOM 4179 N N . PHE A 1 506 ? -0.602 -16.204 11.358 1.00 92.12 506 PHE A N 1
ATOM 4180 C CA . PHE A 1 506 ? -0.234 -15.231 12.382 1.00 92.12 506 PHE A CA 1
ATOM 4181 C C . PHE A 1 506 ? 0.345 -13.959 11.770 1.00 92.12 506 PHE A C 1
ATOM 4183 O O . PHE A 1 506 ? 1.138 -14.009 10.823 1.00 92.12 506 PHE A O 1
ATOM 4190 N N . VAL A 1 507 ? 0.020 -12.816 12.369 1.00 91.56 507 VAL A N 1
ATOM 4191 C CA . VAL A 1 507 ? 0.709 -11.566 12.056 1.00 91.56 507 VAL A CA 1
ATOM 4192 C C . VAL A 1 507 ? 2.161 -11.612 12.536 1.00 91.56 507 VAL A C 1
ATOM 4194 O O . VAL A 1 507 ? 2.483 -12.157 13.590 1.00 91.56 507 VAL A O 1
ATOM 4197 N N . LYS A 1 508 ? 3.056 -10.990 11.772 1.00 89.81 508 LYS A N 1
ATOM 4198 C CA . LYS A 1 508 ? 4.401 -10.614 12.228 1.00 89.81 508 LYS A CA 1
ATOM 4199 C C . LYS A 1 508 ? 4.452 -9.103 12.445 1.00 89.81 508 LYS A C 1
ATOM 4201 O O . LYS A 1 508 ? 3.587 -8.425 11.897 1.00 89.81 508 LYS A O 1
ATOM 4206 N N . PRO A 1 509 ? 5.428 -8.547 13.186 1.00 89.88 509 PRO A N 1
ATOM 4207 C CA . PRO A 1 509 ? 5.668 -7.105 13.204 1.00 89.88 509 PRO A CA 1
ATOM 4208 C C . PRO A 1 509 ? 5.898 -6.540 11.796 1.00 89.88 509 PRO A C 1
ATOM 4210 O O . PRO A 1 509 ? 6.459 -7.226 10.945 1.00 89.88 509 PRO A O 1
ATOM 4213 N N . GLU A 1 510 ? 5.495 -5.287 11.578 1.00 89.12 510 GLU A N 1
ATOM 4214 C CA . GLU A 1 510 ? 5.633 -4.556 10.305 1.00 89.12 510 GLU A CA 1
ATOM 4215 C C . GLU A 1 510 ? 4.823 -5.124 9.124 1.00 89.12 510 GLU A C 1
ATOM 4217 O O . GLU A 1 510 ? 4.995 -4.683 7.985 1.00 89.12 510 GLU A O 1
ATOM 4222 N N . ASN A 1 511 ? 3.877 -6.032 9.385 1.00 93.75 511 ASN A N 1
ATOM 4223 C CA . ASN A 1 511 ? 2.869 -6.404 8.404 1.00 93.75 511 ASN A CA 1
ATOM 4224 C C . ASN A 1 511 ? 1.899 -5.229 8.166 1.00 93.75 511 ASN A C 1
ATOM 4226 O O . ASN A 1 511 ? 1.342 -4.664 9.112 1.00 93.75 511 ASN A O 1
ATOM 4230 N N . LEU A 1 512 ? 1.650 -4.921 6.893 1.00 97.31 512 LEU A N 1
ATOM 4231 C CA . LEU A 1 512 ? 0.481 -4.180 6.423 1.00 97.31 512 LEU A CA 1
ATOM 4232 C C . LEU A 1 512 ? -0.591 -5.190 6.009 1.00 97.31 512 LEU A C 1
ATOM 4234 O O . LEU A 1 512 ? -0.297 -6.105 5.242 1.00 97.31 512 LEU A O 1
ATOM 4238 N N . ILE A 1 513 ? -1.815 -5.038 6.509 1.00 98.00 513 ILE A N 1
ATOM 4239 C CA . ILE A 1 513 ? -2.924 -5.974 6.277 1.00 98.00 513 ILE A CA 1
ATOM 4240 C C . ILE A 1 513 ? -4.128 -5.199 5.755 1.00 98.00 513 ILE A C 1
ATOM 4242 O O . ILE A 1 513 ? -4.489 -4.177 6.339 1.00 98.00 513 ILE A O 1
ATOM 4246 N N . PHE A 1 514 ? -4.765 -5.703 4.699 1.00 98.00 514 PHE A N 1
ATOM 4247 C CA . PHE A 1 514 ? -5.963 -5.119 4.102 1.00 98.00 514 PHE A CA 1
ATOM 4248 C C . PHE A 1 514 ? -7.158 -6.066 4.204 1.00 98.00 514 PHE A C 1
ATOM 4250 O O . PHE A 1 514 ? -7.127 -7.192 3.694 1.00 98.00 514 PHE A O 1
ATOM 4257 N N . TYR A 1 515 ? -8.232 -5.551 4.793 1.00 98.06 515 TYR A N 1
ATOM 4258 C CA . TYR A 1 515 ? -9.558 -6.153 4.779 1.00 98.06 515 TYR A CA 1
ATOM 4259 C C . TYR A 1 515 ? -10.509 -5.270 3.964 1.00 98.06 515 TYR A C 1
ATOM 4261 O O . TYR A 1 515 ? -10.490 -4.046 4.107 1.00 98.06 515 TYR A O 1
ATOM 4269 N N . VAL A 1 516 ? -11.360 -5.869 3.133 1.00 97.00 516 VAL A N 1
ATOM 4270 C CA . VAL A 1 516 ? -12.343 -5.152 2.300 1.00 97.00 516 VAL A CA 1
ATOM 4271 C C . VAL A 1 516 ? -13.748 -5.559 2.718 1.00 97.00 516 VAL A C 1
ATOM 4273 O O . VAL A 1 516 ? -14.000 -6.723 3.028 1.00 97.00 516 VAL A O 1
ATOM 4276 N N . LYS A 1 517 ? -14.662 -4.592 2.779 1.00 95.88 517 LYS A N 1
ATOM 4277 C CA . LYS A 1 517 ? -16.038 -4.806 3.222 1.00 95.88 517 LYS A CA 1
ATOM 4278 C C . LYS A 1 517 ? -16.735 -5.819 2.312 1.00 95.88 517 LYS A C 1
ATOM 4280 O O . LYS A 1 517 ? -16.737 -5.659 1.098 1.00 95.88 517 LYS A O 1
ATOM 4285 N N . LYS A 1 518 ? -17.355 -6.849 2.895 1.00 92.94 518 LYS A N 1
ATOM 4286 C CA . LYS A 1 518 ? -17.833 -8.035 2.160 1.00 92.94 518 LYS A CA 1
ATOM 4287 C C . LYS A 1 518 ? -18.855 -7.712 1.059 1.00 92.94 518 LYS A C 1
ATOM 4289 O O . LYS A 1 518 ? -18.849 -8.341 0.010 1.00 92.94 518 LYS A O 1
ATOM 4294 N N . ASN A 1 519 ? -19.683 -6.688 1.271 1.00 86.25 519 ASN A N 1
ATOM 4295 C CA . ASN A 1 519 ? -20.680 -6.232 0.295 1.00 86.25 519 ASN A CA 1
ATOM 4296 C C . ASN A 1 519 ? -20.082 -5.423 -0.874 1.00 86.25 519 ASN A C 1
ATOM 4298 O O . ASN A 1 519 ? -20.776 -5.216 -1.864 1.00 86.25 519 ASN A O 1
ATOM 4302 N N . ASP A 1 520 ? -18.828 -4.978 -0.757 1.00 81.94 520 ASP A N 1
ATOM 4303 C CA . ASP A 1 520 ? -18.107 -4.196 -1.770 1.00 81.94 520 ASP A CA 1
ATOM 4304 C C . ASP A 1 520 ? -17.100 -5.084 -2.559 1.00 81.94 520 ASP A C 1
ATOM 4306 O O . ASP A 1 520 ? -16.294 -4.596 -3.349 1.00 81.94 520 ASP A O 1
ATOM 4310 N N . LEU A 1 521 ? -17.143 -6.416 -2.377 1.00 79.38 521 LEU A N 1
ATOM 4311 C CA . LEU A 1 521 ? -16.291 -7.401 -3.068 1.00 79.38 521 LEU A CA 1
ATOM 4312 C C . LEU A 1 521 ? -16.757 -7.686 -4.508 1.00 79.38 521 LEU A C 1
ATOM 4314 O O . LEU A 1 521 ? -17.112 -8.810 -4.859 1.00 79.38 521 LEU A O 1
ATOM 4318 N N . SER A 1 522 ? -16.740 -6.667 -5.361 1.00 75.38 522 SER A N 1
ATOM 4319 C CA . SER A 1 522 ? -17.133 -6.786 -6.771 1.00 75.38 522 SER A CA 1
ATOM 4320 C C . SER A 1 522 ? -16.050 -7.385 -7.680 1.00 75.38 522 SER A C 1
ATOM 4322 O O . SER A 1 522 ? -16.353 -7.938 -8.738 1.00 75.38 522 SER A O 1
ATOM 4324 N N . HIS A 1 523 ? -14.779 -7.319 -7.268 1.00 83.31 523 HIS A N 1
ATOM 4325 C CA . HIS A 1 523 ? -13.642 -7.842 -8.025 1.00 83.31 523 HIS A CA 1
ATOM 4326 C C . HIS A 1 523 ? -12.761 -8.763 -7.176 1.00 83.31 523 HIS A C 1
ATOM 4328 O O . HIS A 1 523 ? -12.177 -8.353 -6.170 1.00 83.31 523 HIS A O 1
ATOM 4334 N N . ILE A 1 524 ? -12.597 -9.998 -7.650 1.00 84.81 524 ILE A N 1
ATOM 4335 C CA . ILE A 1 524 ? -11.562 -10.926 -7.197 1.00 84.81 524 ILE A CA 1
ATOM 4336 C C . ILE A 1 524 ? -10.533 -11.023 -8.333 1.00 84.81 524 ILE A C 1
ATOM 4338 O O . ILE A 1 524 ? -10.913 -11.381 -9.453 1.00 84.81 524 ILE A O 1
ATOM 4342 N N . PRO A 1 525 ? -9.252 -10.699 -8.088 1.00 87.19 525 PRO A N 1
ATOM 4343 C CA . PRO A 1 525 ? -8.263 -10.670 -9.149 1.00 87.19 525 PRO A CA 1
ATOM 4344 C C . PRO A 1 525 ? -7.887 -12.098 -9.553 1.00 87.19 525 PRO A C 1
ATOM 4346 O O . PRO A 1 525 ? -7.852 -13.006 -8.715 1.00 87.19 525 PRO A O 1
ATOM 4349 N N . ARG A 1 526 ? -7.617 -12.305 -10.845 1.00 89.31 526 ARG A N 1
ATOM 4350 C CA . ARG A 1 526 ? -7.229 -13.620 -11.367 1.00 89.31 526 ARG A CA 1
ATOM 4351 C C . ARG A 1 526 ? -5.729 -13.829 -11.264 1.00 89.31 526 ARG A C 1
ATOM 4353 O O . ARG A 1 526 ? -4.976 -12.865 -11.368 1.00 89.31 526 ARG A O 1
ATOM 4360 N N . VAL A 1 527 ? -5.275 -15.068 -11.139 1.00 85.38 527 VAL A N 1
ATOM 4361 C CA . VAL A 1 527 ? -3.862 -15.386 -11.393 1.00 85.38 527 VAL A CA 1
ATOM 4362 C C . VAL A 1 527 ? -3.681 -15.655 -12.882 1.00 85.38 527 VAL A C 1
ATOM 4364 O O . VAL A 1 527 ? -4.532 -16.287 -13.502 1.00 85.38 527 VAL A O 1
ATOM 4367 N N . GLY A 1 528 ? -2.619 -15.097 -13.461 1.00 83.19 528 GLY A N 1
ATOM 4368 C CA . GLY A 1 528 ? -2.173 -15.436 -14.808 1.00 83.19 528 GLY A CA 1
ATOM 4369 C C . GLY A 1 528 ? -1.123 -16.536 -14.730 1.00 83.19 528 GLY A C 1
ATOM 4370 O O . GLY A 1 528 ? -1.384 -17.627 -14.233 1.00 83.19 528 GLY A O 1
ATOM 4371 N N . ASN A 1 529 ? 0.095 -16.210 -15.149 1.00 81.50 529 ASN A N 1
ATOM 4372 C CA . ASN A 1 529 ? 1.239 -17.092 -14.972 1.00 81.50 529 ASN A CA 1
ATOM 4373 C C . ASN A 1 529 ? 1.673 -17.112 -13.500 1.00 81.50 529 ASN A C 1
ATOM 4375 O O . ASN A 1 529 ? 1.953 -16.055 -12.924 1.00 81.50 529 ASN A O 1
ATOM 4379 N N . PHE A 1 530 ? 1.810 -18.302 -12.915 1.00 82.69 530 PHE A N 1
ATOM 4380 C CA . PHE A 1 530 ? 2.419 -18.469 -11.594 1.00 82.69 530 PHE A CA 1
ATOM 4381 C C . PHE A 1 530 ? 3.380 -19.648 -11.532 1.00 82.69 530 PHE A C 1
ATOM 4383 O O . PHE A 1 530 ? 3.324 -20.583 -12.333 1.00 82.69 530 PHE A O 1
ATOM 4390 N N . TYR A 1 531 ? 4.275 -19.561 -10.555 1.00 81.19 531 TYR A N 1
ATOM 4391 C CA . TYR A 1 531 ? 5.372 -20.490 -10.355 1.00 81.19 531 TYR A CA 1
ATOM 4392 C C . TYR A 1 531 ? 5.174 -21.296 -9.061 1.00 81.19 531 TYR A C 1
ATOM 4394 O O . TYR A 1 531 ? 4.633 -20.775 -8.084 1.00 81.19 531 TYR A O 1
ATOM 4402 N N . ASP A 1 532 ? 5.624 -22.543 -9.027 1.00 76.19 532 ASP A N 1
ATOM 4403 C CA . ASP A 1 532 ? 5.568 -23.379 -7.822 1.00 76.19 532 ASP A CA 1
ATOM 4404 C C . ASP A 1 532 ? 6.647 -23.010 -6.781 1.00 76.19 532 ASP A C 1
ATOM 4406 O O . ASP A 1 532 ? 7.257 -21.930 -6.781 1.00 76.19 532 ASP A O 1
ATOM 4410 N N . VAL A 1 533 ? 6.873 -23.918 -5.832 1.00 69.75 533 VAL A N 1
ATOM 4411 C CA . VAL A 1 533 ? 7.908 -23.798 -4.803 1.00 69.75 533 VAL A CA 1
ATOM 4412 C C . VAL A 1 533 ? 9.336 -23.961 -5.344 1.00 69.75 533 VAL A C 1
ATOM 4414 O O . VAL A 1 533 ? 10.253 -23.373 -4.765 1.00 69.75 533 VAL A O 1
ATOM 4417 N N . GLU A 1 534 ? 9.532 -24.690 -6.448 1.00 66.62 534 GLU A N 1
ATOM 4418 C CA . GLU A 1 534 ? 10.839 -24.925 -7.089 1.00 66.62 534 GLU A CA 1
ATOM 4419 C C . GLU A 1 534 ? 11.191 -23.821 -8.109 1.00 66.62 534 GLU A C 1
ATOM 4421 O O . GLU A 1 534 ? 12.366 -23.573 -8.399 1.00 66.62 534 GLU A O 1
ATOM 4426 N N . GLY A 1 535 ? 10.188 -23.062 -8.557 1.00 69.44 535 GLY A N 1
ATOM 4427 C CA . GLY A 1 535 ? 10.303 -21.954 -9.499 1.00 69.44 535 GLY A CA 1
ATOM 4428 C C . GLY A 1 535 ? 9.923 -22.314 -10.936 1.00 69.44 535 GLY A C 1
ATOM 4429 O O . GLY A 1 535 ? 10.200 -21.502 -11.832 1.00 69.44 535 GLY A O 1
ATOM 4430 N N . ASP A 1 536 ? 9.290 -23.469 -11.143 1.00 70.62 536 ASP A N 1
ATOM 4431 C CA . ASP A 1 536 ? 8.747 -23.926 -12.421 1.00 70.62 536 ASP A CA 1
ATOM 4432 C C . ASP A 1 536 ? 7.344 -23.346 -12.661 1.00 70.62 536 ASP A C 1
ATOM 4434 O O . ASP A 1 536 ? 6.622 -22.998 -11.731 1.00 70.62 536 ASP A O 1
ATOM 4438 N N . LEU A 1 537 ? 6.988 -23.141 -13.932 1.00 77.75 537 LEU A N 1
ATOM 4439 C CA . LEU A 1 537 ? 5.742 -22.488 -14.357 1.00 77.75 537 LEU A CA 1
ATOM 4440 C C . LEU A 1 537 ? 4.599 -23.515 -14.404 1.00 77.75 537 LEU A C 1
ATOM 4442 O O . LEU A 1 537 ? 4.695 -24.474 -15.167 1.00 77.75 537 LEU A O 1
ATOM 4446 N N . ILE A 1 538 ? 3.530 -23.299 -13.628 1.00 74.75 538 ILE A N 1
ATOM 4447 C CA . ILE A 1 538 ? 2.456 -24.295 -13.428 1.00 74.75 538 ILE A CA 1
ATOM 4448 C C . ILE A 1 538 ? 1.229 -24.045 -14.309 1.00 74.75 538 ILE A C 1
ATOM 4450 O O . ILE A 1 538 ? 0.735 -24.971 -14.947 1.00 74.75 538 ILE A O 1
ATOM 4454 N N . ILE A 1 539 ? 0.750 -22.801 -14.371 1.00 68.31 539 ILE A N 1
ATOM 4455 C CA . ILE A 1 539 ? -0.353 -22.373 -15.247 1.00 68.31 539 ILE A CA 1
ATOM 4456 C C . ILE A 1 539 ? 0.126 -21.188 -16.080 1.00 68.31 539 ILE A C 1
ATOM 4458 O O . ILE A 1 539 ? 0.909 -20.364 -15.596 1.00 68.31 539 ILE A O 1
ATOM 4462 N N . THR A 1 540 ? -0.338 -21.090 -17.325 1.00 65.00 540 THR A N 1
ATOM 4463 C CA . THR A 1 540 ? -0.154 -19.912 -18.175 1.00 65.00 540 THR A CA 1
ATOM 4464 C C . THR A 1 540 ? -1.463 -19.143 -18.343 1.00 65.00 540 THR A C 1
ATOM 4466 O O . THR A 1 540 ? -2.548 -19.705 -18.285 1.00 65.00 540 THR A O 1
ATOM 4469 N N . ALA A 1 541 ? -1.390 -17.837 -18.591 1.00 58.28 541 ALA A N 1
ATOM 4470 C CA . ALA A 1 541 ? -2.575 -17.005 -18.820 1.00 58.28 541 ALA A CA 1
ATOM 4471 C C . ALA A 1 541 ? -3.272 -17.239 -20.178 1.00 58.28 541 ALA A C 1
ATOM 4473 O O . ALA A 1 541 ? -4.317 -16.631 -20.418 1.00 58.28 541 ALA A O 1
ATOM 4474 N N . ASP A 1 542 ? -2.677 -18.067 -21.048 1.00 54.44 542 ASP A N 1
ATOM 4475 C CA . ASP A 1 542 ? -3.288 -18.581 -22.281 1.00 54.44 542 ASP A CA 1
ATOM 4476 C C . ASP A 1 542 ? -4.030 -19.912 -22.035 1.00 54.44 542 ASP A C 1
ATOM 4478 O O . ASP A 1 542 ? -4.846 -20.321 -22.864 1.00 54.44 542 ASP A O 1
ATOM 4482 N N . ASP A 1 543 ? -3.791 -20.575 -20.895 1.00 51.72 543 ASP A N 1
ATOM 4483 C CA . ASP A 1 543 ? -4.646 -21.658 -20.426 1.00 51.72 543 ASP A CA 1
ATOM 4484 C C . ASP A 1 543 ? -5.951 -21.025 -19.926 1.00 51.72 543 ASP A C 1
ATOM 4486 O O . ASP A 1 543 ? -6.040 -20.527 -18.802 1.00 51.72 543 ASP A O 1
ATOM 4490 N N . ASP A 1 544 ? -6.989 -21.034 -20.767 1.00 43.41 544 ASP A N 1
ATOM 4491 C CA . ASP A 1 544 ? -8.364 -20.838 -20.306 1.00 43.41 544 ASP A CA 1
ATOM 4492 C C . ASP A 1 544 ? -8.683 -21.993 -19.348 1.00 43.41 544 ASP A C 1
ATOM 4494 O O . ASP A 1 544 ? -9.093 -23.083 -19.756 1.00 43.41 544 ASP A O 1
ATOM 4498 N N . VAL A 1 545 ? -8.435 -21.756 -18.057 1.00 40.88 545 VAL A N 1
ATOM 4499 C CA . VAL A 1 545 ? -8.652 -22.710 -16.970 1.00 40.88 545 VAL A CA 1
ATOM 4500 C C . VAL A 1 545 ? -10.157 -22.934 -16.799 1.00 40.88 545 VAL A C 1
ATOM 4502 O O . VAL A 1 545 ? -10.808 -22.403 -15.898 1.00 40.88 545 VAL A O 1
ATOM 4505 N N . VAL A 1 546 ? -10.710 -23.784 -17.664 1.00 35.03 546 VAL A N 1
ATOM 4506 C CA . VAL A 1 546 ? -11.949 -24.528 -17.431 1.00 35.03 546 VAL A CA 1
ATOM 4507 C C . VAL A 1 546 ? -11.629 -25.605 -16.393 1.00 35.03 546 VAL A C 1
ATOM 4509 O O . VAL A 1 546 ? -11.586 -26.799 -16.686 1.00 35.03 546 VAL A O 1
ATOM 4512 N N . MET A 1 547 ? -11.351 -25.169 -15.163 1.00 34.28 547 MET A N 1
ATOM 4513 C CA . MET A 1 547 ? -11.394 -26.065 -14.016 1.00 34.28 547 MET A CA 1
ATOM 4514 C C . MET A 1 547 ? -12.848 -26.461 -13.832 1.00 34.28 547 MET A C 1
ATOM 4516 O O . MET A 1 547 ? -13.713 -25.633 -13.539 1.00 34.28 547 MET A O 1
ATOM 4520 N N . PHE A 1 548 ? -13.093 -27.744 -14.065 1.00 29.67 548 PHE A N 1
ATOM 4521 C CA . PHE A 1 548 ? -14.305 -28.419 -13.654 1.00 29.67 548 PHE A CA 1
ATOM 4522 C C . PHE A 1 548 ? -14.572 -28.067 -12.191 1.00 29.67 548 PHE A C 1
ATOM 4524 O O . PHE A 1 548 ? -13.675 -28.168 -11.352 1.00 29.67 548 PHE A O 1
ATOM 4531 N N . ALA A 1 549 ? -15.804 -27.664 -11.888 1.00 25.98 549 ALA A N 1
ATOM 4532 C CA . ALA A 1 549 ? -16.280 -27.806 -10.529 1.00 25.98 549 ALA A CA 1
ATOM 4533 C C . ALA A 1 549 ? -16.240 -29.307 -10.218 1.00 25.98 549 ALA A C 1
ATOM 4535 O O . ALA A 1 549 ? -16.961 -30.085 -10.847 1.00 25.98 549 ALA A O 1
ATOM 4536 N N . ASP A 1 550 ? -15.379 -29.714 -9.286 1.00 27.50 550 ASP A N 1
ATOM 4537 C CA . ASP A 1 550 ? -15.583 -30.976 -8.587 1.00 27.50 550 ASP A CA 1
ATOM 4538 C C . ASP A 1 550 ? -16.828 -30.781 -7.713 1.00 27.50 550 ASP A C 1
ATOM 4540 O O . ASP A 1 550 ? -16.758 -30.340 -6.563 1.00 27.50 550 ASP A O 1
ATOM 4544 N N . ASP A 1 551 ? -17.987 -31.074 -8.306 1.00 31.30 551 ASP A N 1
ATOM 4545 C CA . ASP A 1 551 ? -19.285 -31.196 -7.643 1.00 31.30 551 ASP A CA 1
ATOM 4546 C C . ASP A 1 551 ? -19.246 -32.393 -6.666 1.00 31.30 551 ASP A C 1
ATOM 4548 O O . ASP A 1 551 ? -19.864 -33.424 -6.923 1.00 31.30 551 ASP A O 1
ATOM 4552 N N . ASN A 1 552 ? -18.457 -32.301 -5.584 1.00 28.39 552 ASN A N 1
ATOM 4553 C CA . ASN A 1 552 ? -18.401 -33.260 -4.464 1.00 28.39 552 ASN A CA 1
ATOM 4554 C C . ASN A 1 552 ? -17.676 -32.713 -3.207 1.00 28.39 552 ASN A C 1
ATOM 4556 O O . ASN A 1 552 ? -16.992 -33.451 -2.497 1.00 28.39 552 ASN A O 1
ATOM 4560 N N . CYS A 1 553 ? -17.856 -31.428 -2.889 1.00 26.02 553 CYS A N 1
ATOM 4561 C CA . CYS A 1 553 ? -17.477 -30.862 -1.589 1.00 26.02 553 CYS A CA 1
ATOM 4562 C C . CYS A 1 553 ? -18.690 -30.199 -0.922 1.00 26.02 553 CYS A C 1
ATOM 4564 O O . CYS A 1 553 ? -18.890 -28.993 -1.052 1.00 26.02 553 CYS A O 1
ATOM 4566 N N . ASP A 1 554 ? -19.477 -30.993 -0.189 1.00 30.36 554 ASP A N 1
ATOM 4567 C CA . ASP A 1 554 ? -20.457 -30.481 0.777 1.00 30.36 554 ASP A CA 1
ATOM 4568 C C . ASP A 1 554 ? -19.726 -29.727 1.909 1.00 30.36 554 ASP A C 1
ATOM 4570 O O . ASP A 1 554 ? -19.027 -30.352 2.712 1.00 30.36 554 ASP A O 1
ATOM 4574 N N . TRP A 1 555 ? -19.921 -28.404 1.983 1.00 33.75 555 TRP A N 1
ATOM 4575 C CA . TRP A 1 555 ? -19.573 -27.532 3.118 1.00 33.75 555 TRP A CA 1
ATOM 4576 C C . TRP A 1 555 ? -20.622 -26.425 3.292 1.00 33.75 555 TRP A C 1
ATOM 4578 O O . TRP A 1 555 ? -20.917 -25.733 2.291 1.00 33.75 555 TRP A O 1
#

InterPro domains:
  IPR028889 Ubiquitin specific protease UPS, catalytic domain [PS50235] (137-518)